Protein AF-A0A2E0USQ0-F1 (afdb_monomer_lite)

Secondary structure (DSSP, 8-state):
---TTSS--SSTT-HHHHHHHHHHHHHHHTT-HHHHHHHHHHTTPPTTSS-S-SSHHHHHHHHHHHHHHTT-HHHHHHHHHHS-STTHHHHHHHHS------------------PPPHHHHHHHHHHHHHH--HHHHHHHHHHTT---TTS-GGG-HHHHHHHHHHHHHHTT-HHHHHHHHHHHTTTS-PPPP-PPP-----------------PPPPS---HHHHHHHHHHHHHHHHT-EEEEE-HHHHHHTTPPPHHHHHHHHHTTSSSPPPPGGG--HHHHHHHHHHHHHHH-HHHHHHHHHHHH--TT----HHHHHHTTS--SEEEE--SS-HHHHHHHTTT--EEEE-SGGGGGG--TTSEEEEETT-BTTBGGG---SHHHHHHHHHH-HHHHHHHHHHHHHSEEEEES--S--HHHHHHHHHHHHHHGGGPPPEEEEEES--HHHHHHHHHTTEEEEEE---TT--HHHHHHHHHHHH-

Structure (mmCIF, N/CA/C/O backbone):
data_AF-A0A2E0USQ0-F1
#
_entry.id   AF-A0A2E0USQ0-F1
#
loop_
_atom_site.group_PDB
_atom_site.id
_atom_site.type_symbol
_atom_site.label_atom_id
_atom_site.label_alt_id
_atom_site.label_comp_id
_atom_site.label_asym_id
_atom_site.label_entity_id
_atom_site.label_seq_id
_atom_site.pdbx_PDB_ins_code
_atom_site.Cartn_x
_atom_site.Cartn_y
_atom_site.Cartn_z
_atom_site.occupancy
_atom_site.B_iso_or_equiv
_atom_site.auth_seq_id
_atom_site.auth_comp_id
_atom_site.auth_asym_id
_atom_site.auth_atom_id
_atom_site.pdbx_PDB_model_num
ATOM 1 N N . MET A 1 1 ? 41.559 10.434 21.663 1.00 35.47 1 MET A N 1
ATOM 2 C CA . MET A 1 1 ? 40.896 11.753 21.743 1.00 35.47 1 MET A CA 1
ATOM 3 C C . MET A 1 1 ? 39.510 11.602 21.149 1.00 35.47 1 MET A C 1
ATOM 5 O O . MET A 1 1 ? 39.417 11.384 19.951 1.00 35.47 1 MET A O 1
ATOM 9 N N . LYS A 1 2 ? 38.458 11.624 21.976 1.00 30.73 2 LYS A N 1
ATOM 10 C CA . LYS A 1 2 ? 37.079 11.708 21.476 1.00 30.73 2 LYS A CA 1
ATOM 11 C C . LYS A 1 2 ? 36.925 13.072 20.809 1.00 30.73 2 LYS A C 1
ATOM 13 O O . LYS A 1 2 ? 37.212 14.079 21.455 1.00 30.73 2 LYS A O 1
ATOM 18 N N . ASN A 1 3 ? 36.591 13.084 19.524 1.00 37.12 3 ASN A N 1
ATOM 19 C CA . ASN A 1 3 ? 36.494 14.302 18.730 1.00 37.12 3 ASN A CA 1
ATOM 20 C C . ASN A 1 3 ? 35.021 14.617 18.426 1.00 37.12 3 ASN A C 1
ATOM 22 O O . ASN A 1 3 ? 34.207 13.710 18.315 1.00 37.12 3 ASN A O 1
ATOM 26 N N . PHE A 1 4 ? 34.755 15.918 18.315 1.00 39.34 4 PHE A N 1
ATOM 27 C CA . PHE A 1 4 ? 33.618 16.742 17.870 1.00 39.34 4 PHE A CA 1
ATOM 28 C C . PHE A 1 4 ? 32.325 16.135 17.260 1.00 39.34 4 PHE A C 1
ATOM 30 O O . PHE A 1 4 ? 31.334 16.852 17.171 1.00 39.34 4 PHE A O 1
ATOM 37 N N . LEU A 1 5 ? 32.261 14.865 16.860 1.00 42.00 5 LEU A N 1
ATOM 38 C CA . LEU A 1 5 ? 31.134 14.299 16.102 1.00 42.00 5 LEU A CA 1
ATOM 39 C C . LEU A 1 5 ? 30.195 13.383 16.818 1.00 42.00 5 LEU A C 1
ATOM 41 O O . LEU A 1 5 ? 29.042 13.275 16.415 1.00 42.00 5 LEU A O 1
ATOM 45 N N . ASP A 1 6 ? 30.674 12.733 17.861 1.00 44.03 6 ASP A N 1
ATOM 46 C CA . ASP A 1 6 ? 29.952 11.575 18.360 1.00 44.03 6 ASP A CA 1
ATOM 47 C C . ASP A 1 6 ? 28.666 11.972 19.120 1.00 44.03 6 ASP A C 1
ATOM 49 O O . ASP A 1 6 ? 27.852 11.107 19.429 1.00 44.03 6 ASP A O 1
ATOM 53 N N . ASN A 1 7 ? 28.434 13.270 19.411 1.00 44.44 7 ASN A N 1
ATOM 54 C CA . ASN A 1 7 ? 27.388 13.694 20.356 1.00 44.44 7 ASN A CA 1
ATOM 55 C C . ASN A 1 7 ? 26.429 14.854 19.956 1.00 44.44 7 ASN A C 1
ATOM 57 O O . ASN A 1 7 ? 25.381 14.921 20.591 1.00 44.44 7 ASN A O 1
ATOM 61 N N . HIS A 1 8 ? 26.698 15.683 18.924 1.00 41.34 8 HIS A N 1
ATOM 62 C CA . HIS A 1 8 ? 25.996 16.957 18.541 1.00 41.34 8 HIS A CA 1
ATOM 63 C C . HIS A 1 8 ? 25.821 18.036 19.656 1.00 41.34 8 HIS A C 1
ATOM 65 O O . HIS A 1 8 ? 25.487 17.674 20.782 1.00 41.34 8 HIS A O 1
ATOM 71 N N . PRO A 1 9 ? 25.830 19.375 19.387 1.00 46.66 9 PRO A N 1
ATOM 72 C CA . PRO A 1 9 ? 26.479 20.227 18.357 1.00 46.66 9 PRO A CA 1
ATOM 73 C C . PRO A 1 9 ? 27.254 21.451 18.983 1.00 46.66 9 PRO A C 1
ATOM 75 O O . PRO A 1 9 ? 27.267 21.583 20.210 1.00 46.66 9 PRO A O 1
ATOM 78 N N . PRO A 1 10 ? 27.933 22.339 18.206 1.00 40.06 10 PRO A N 1
ATOM 79 C CA . PRO A 1 10 ? 27.274 23.575 17.723 1.00 40.06 10 PRO A CA 1
ATOM 80 C C . PRO A 1 10 ? 27.706 24.040 16.299 1.00 40.06 10 PRO A C 1
ATOM 82 O O . PRO A 1 10 ? 28.797 23.725 15.843 1.00 40.06 10 PRO A O 1
ATOM 85 N N . ASP A 1 11 ? 26.838 24.814 15.634 1.00 42.25 11 ASP A N 1
ATOM 86 C CA . ASP A 1 11 ? 26.992 25.582 14.368 1.00 42.25 11 ASP A CA 1
ATOM 87 C C . ASP A 1 11 ? 26.579 25.015 12.994 1.00 42.25 11 ASP A C 1
ATOM 89 O O . ASP A 1 11 ? 26.307 25.818 12.109 1.00 42.25 11 ASP A O 1
ATOM 93 N N . TRP A 1 12 ? 26.272 23.727 12.812 1.00 48.66 12 TRP A N 1
ATOM 94 C CA . TRP A 1 12 ? 25.607 23.286 11.560 1.00 48.66 12 TRP A CA 1
ATOM 95 C C . TRP A 1 12 ? 24.079 23.443 11.574 1.00 48.66 12 TRP A C 1
ATOM 97 O O . TRP A 1 12 ? 23.404 23.046 10.639 1.00 48.66 12 TRP A O 1
ATOM 107 N N . THR A 1 13 ? 23.509 24.070 12.607 1.00 43.97 13 THR A N 1
ATOM 108 C CA . THR A 1 13 ? 22.159 24.658 12.529 1.00 43.97 13 THR A CA 1
ATOM 109 C C . THR A 1 13 ? 22.150 25.970 11.743 1.00 43.97 13 THR A C 1
ATOM 111 O O . THR A 1 13 ? 21.076 26.527 11.534 1.00 43.97 13 THR A O 1
ATOM 114 N N . ASN A 1 14 ? 23.321 26.492 11.349 1.00 53.34 14 ASN A N 1
ATOM 115 C CA . ASN A 1 14 ? 23.432 27.681 10.520 1.00 53.34 14 ASN A CA 1
ATOM 116 C C . ASN A 1 14 ? 22.930 27.360 9.099 1.00 53.34 14 ASN A C 1
ATOM 118 O O . ASN A 1 14 ? 23.573 26.570 8.395 1.00 53.34 14 ASN A O 1
ATOM 122 N N . PRO A 1 15 ? 21.813 27.968 8.654 1.00 51.81 15 PRO A N 1
ATOM 123 C CA . PRO A 1 15 ? 21.264 27.726 7.325 1.00 51.81 15 PRO A CA 1
ATOM 124 C C . PRO A 1 15 ? 22.289 27.952 6.210 1.00 51.81 15 PRO A C 1
ATOM 126 O O . PRO A 1 15 ? 22.236 27.255 5.205 1.00 51.81 15 PRO A O 1
ATOM 129 N N . GLU A 1 16 ? 23.258 28.856 6.395 1.00 53.09 16 GLU A N 1
ATOM 130 C CA . GLU A 1 16 ? 24.296 29.141 5.397 1.00 53.09 16 GLU A CA 1
ATOM 131 C C . GLU A 1 16 ? 25.286 27.984 5.193 1.00 53.09 16 GLU A C 1
ATOM 133 O O . GLU A 1 16 ? 25.752 27.762 4.078 1.00 53.09 16 GLU A O 1
ATOM 138 N N . GLU A 1 17 ? 25.623 27.229 6.240 1.00 60.00 17 GLU A N 1
ATOM 139 C CA . GLU A 1 17 ? 26.592 26.126 6.145 1.00 60.00 17 GLU A CA 1
ATOM 140 C C . GLU A 1 17 ? 25.946 24.854 5.591 1.00 60.00 17 GLU A C 1
ATOM 142 O O . GLU A 1 17 ? 26.530 24.195 4.729 1.00 60.00 17 GLU A O 1
ATOM 147 N N . ILE A 1 18 ? 24.699 24.574 5.993 1.00 62.78 18 ILE A N 1
ATOM 148 C CA . ILE A 1 18 ? 23.860 23.542 5.364 1.00 62.78 18 ILE A CA 1
ATOM 149 C C . ILE A 1 18 ? 23.653 23.866 3.884 1.00 62.78 18 ILE A C 1
ATOM 151 O O . ILE A 1 18 ? 23.785 22.984 3.036 1.00 62.78 18 ILE A O 1
ATOM 155 N N . GLN A 1 19 ? 23.368 25.129 3.564 1.00 58.69 19 GLN A N 1
ATOM 156 C CA . GLN A 1 19 ? 23.178 25.578 2.191 1.00 58.69 19 GLN A CA 1
ATOM 157 C C . GLN A 1 19 ? 24.458 25.406 1.360 1.00 58.69 19 GLN A C 1
ATOM 159 O O . GLN A 1 19 ? 24.393 24.874 0.255 1.00 58.69 19 GLN A O 1
ATOM 164 N N . ARG A 1 20 ? 25.635 25.747 1.904 1.00 66.44 20 ARG A N 1
ATOM 165 C CA . ARG A 1 20 ? 26.925 25.501 1.231 1.00 66.44 20 ARG A CA 1
ATOM 166 C C . ARG A 1 20 ? 27.205 24.017 1.024 1.00 66.44 20 ARG A C 1
ATOM 168 O O . ARG A 1 20 ? 27.657 23.631 -0.050 1.00 66.44 20 ARG A O 1
ATOM 175 N N . LEU A 1 21 ? 26.933 23.173 2.021 1.00 73.62 21 LEU A N 1
ATOM 176 C CA . LEU A 1 21 ? 27.063 21.724 1.856 1.00 73.62 21 LEU A CA 1
ATOM 177 C C . LEU A 1 21 ? 26.120 21.212 0.762 1.00 73.62 21 LEU A C 1
ATOM 179 O O . LEU A 1 21 ? 26.537 20.407 -0.068 1.00 73.62 21 LEU A O 1
ATOM 183 N N . ASN A 1 22 ? 24.887 21.715 0.718 1.00 71.44 22 ASN A N 1
ATOM 184 C CA . ASN A 1 22 ? 23.908 21.361 -0.303 1.00 71.44 22 ASN A CA 1
ATOM 185 C C . ASN A 1 22 ? 24.400 21.748 -1.703 1.00 71.44 22 ASN A C 1
ATOM 187 O O . ASN A 1 22 ? 24.400 20.920 -2.609 1.00 71.44 22 ASN A O 1
ATOM 191 N N . GLU A 1 23 ? 24.917 22.964 -1.867 1.00 63.97 23 GLU A N 1
ATOM 192 C CA . GLU A 1 23 ? 25.522 23.436 -3.116 1.00 63.97 23 GLU A CA 1
ATOM 193 C C . GLU A 1 23 ? 26.723 22.584 -3.545 1.00 63.97 23 GLU A C 1
ATOM 195 O O . GLU A 1 23 ? 26.877 22.270 -4.727 1.00 63.97 23 GLU A O 1
ATOM 200 N N . TYR A 1 24 ? 27.565 22.161 -2.599 1.00 76.69 24 TYR A N 1
ATOM 201 C CA . TYR A 1 24 ? 28.714 21.308 -2.898 1.00 76.69 24 TYR A CA 1
ATOM 202 C C . TYR A 1 24 ? 28.295 19.893 -3.284 1.00 76.69 24 TYR A C 1
ATOM 204 O O . TYR A 1 24 ? 28.889 19.324 -4.196 1.00 76.69 24 TYR A O 1
ATOM 212 N N . LEU A 1 25 ? 27.265 19.335 -2.645 1.00 71.88 25 LEU A N 1
ATOM 213 C CA . LEU A 1 25 ? 26.705 18.030 -2.992 1.00 71.88 25 LEU A CA 1
ATOM 214 C C . LEU A 1 25 ? 26.038 18.055 -4.372 1.00 71.88 25 LEU A C 1
ATOM 216 O O . LEU A 1 25 ? 26.310 17.177 -5.188 1.00 71.88 25 LEU A O 1
ATOM 220 N N . ILE A 1 26 ? 25.249 19.087 -4.685 1.00 66.25 26 ILE A N 1
ATOM 221 C CA . ILE A 1 26 ? 24.663 19.290 -6.024 1.00 66.25 26 ILE A CA 1
ATOM 222 C C . ILE A 1 26 ? 25.772 19.405 -7.076 1.00 66.25 26 ILE A C 1
ATOM 224 O O . ILE A 1 26 ? 25.735 18.744 -8.117 1.00 66.25 26 ILE A O 1
ATOM 228 N N . GLY A 1 27 ? 26.799 20.207 -6.789 1.00 61.34 27 GLY A N 1
ATOM 229 C CA . GLY A 1 27 ? 27.951 20.379 -7.667 1.00 61.34 27 GLY A CA 1
ATOM 230 C C . GLY A 1 27 ? 28.761 19.093 -7.865 1.00 61.34 27 GLY A C 1
ATOM 231 O O . GLY A 1 27 ? 29.184 18.793 -8.982 1.00 61.34 27 GLY A O 1
ATOM 232 N N . TYR A 1 28 ? 28.941 18.306 -6.805 1.00 72.75 28 TYR A N 1
ATOM 233 C CA . TYR A 1 28 ? 29.575 16.988 -6.839 1.00 72.75 28 TYR A CA 1
ATOM 234 C C . TYR A 1 28 ? 28.764 15.990 -7.686 1.00 72.75 28 TYR A C 1
ATOM 236 O O . TYR A 1 28 ? 29.336 15.250 -8.501 1.00 72.75 28 TYR A O 1
ATOM 244 N N . ALA A 1 29 ? 27.432 16.024 -7.558 1.00 69.25 29 ALA A N 1
ATOM 245 C CA . ALA A 1 29 ? 26.508 15.205 -8.332 1.00 69.25 29 ALA A CA 1
ATOM 246 C C . ALA A 1 29 ? 26.622 15.479 -9.836 1.00 69.25 29 ALA A C 1
ATOM 248 O O . ALA A 1 29 ? 26.634 14.539 -10.625 1.00 69.25 29 ALA A O 1
ATOM 249 N N . ASN A 1 30 ? 26.776 16.747 -10.244 1.00 68.00 30 ASN A N 1
ATOM 250 C CA . ASN A 1 30 ? 27.004 17.153 -11.638 1.00 68.00 30 ASN A CA 1
ATOM 251 C C . ASN A 1 30 ? 26.017 16.492 -12.626 1.00 68.00 30 ASN A C 1
ATOM 253 O O . ASN A 1 30 ? 26.425 15.772 -13.541 1.00 68.00 30 ASN A O 1
ATOM 257 N N . ASN A 1 31 ? 24.715 16.675 -12.395 1.00 55.00 31 ASN A N 1
ATOM 258 C CA . ASN A 1 31 ? 23.632 16.048 -13.163 1.00 55.00 31 ASN A CA 1
ATOM 259 C C . ASN A 1 31 ? 23.629 14.504 -13.176 1.00 55.00 31 ASN A C 1
ATOM 261 O O . ASN A 1 31 ? 22.944 13.897 -13.995 1.00 55.00 31 ASN A O 1
ATOM 265 N N . LYS A 1 32 ? 24.358 13.859 -12.255 1.00 70.88 32 LYS A N 1
ATOM 266 C CA . LYS A 1 32 ? 24.378 12.404 -12.062 1.00 70.88 32 LYS A CA 1
ATOM 267 C C . LYS A 1 32 ? 23.911 12.047 -10.643 1.00 70.88 32 LYS A C 1
ATOM 269 O O . LYS A 1 32 ? 24.727 12.104 -9.716 1.00 70.88 32 LYS A O 1
ATOM 274 N N . PRO A 1 33 ? 22.632 11.668 -10.467 1.00 71.06 33 PRO A N 1
ATOM 275 C CA . PRO A 1 33 ? 22.062 11.241 -9.183 1.00 71.06 33 PRO A CA 1
ATOM 276 C C . PRO A 1 33 ? 22.899 10.163 -8.480 1.00 71.06 33 PRO A C 1
ATOM 278 O O . PRO A 1 33 ? 23.163 10.266 -7.282 1.00 71.06 33 PRO A O 1
ATOM 281 N N . ASP A 1 34 ? 23.428 9.208 -9.253 1.00 74.31 34 ASP A N 1
ATOM 282 C CA . ASP A 1 34 ? 24.234 8.068 -8.788 1.00 74.31 34 ASP A CA 1
ATOM 283 C C . ASP A 1 34 ? 25.457 8.450 -7.954 1.00 74.31 34 ASP A C 1
ATOM 285 O O . ASP A 1 34 ? 25.933 7.674 -7.127 1.00 74.31 34 ASP A O 1
ATOM 289 N N . ARG A 1 35 ? 25.985 9.663 -8.138 1.00 76.75 35 ARG A N 1
ATOM 290 C CA . ARG A 1 35 ? 27.120 10.135 -7.342 1.00 76.75 35 ARG A CA 1
ATOM 291 C C . ARG A 1 35 ? 26.719 10.423 -5.902 1.00 76.75 35 ARG A C 1
ATOM 293 O O . ARG A 1 35 ? 27.458 10.053 -4.996 1.00 76.75 35 ARG A O 1
ATOM 300 N N . LEU A 1 36 ? 25.557 11.040 -5.679 1.00 79.81 36 LEU A N 1
ATOM 301 C CA . LEU A 1 36 ? 25.034 11.263 -4.325 1.00 79.81 36 LEU A CA 1
ATOM 302 C C . LEU A 1 36 ? 24.706 9.939 -3.644 1.00 79.81 36 LEU A C 1
ATOM 304 O O . LEU A 1 36 ? 24.977 9.783 -2.459 1.00 79.81 36 LEU A O 1
ATOM 308 N N . LEU A 1 37 ? 24.201 8.975 -4.413 1.00 77.00 37 LEU A N 1
ATOM 309 C CA . LEU A 1 37 ? 23.935 7.613 -3.959 1.00 77.00 37 LEU A CA 1
ATOM 310 C C . LEU A 1 37 ? 25.205 6.904 -3.479 1.00 77.00 37 LEU A C 1
ATOM 312 O O . LEU A 1 37 ? 25.263 6.418 -2.350 1.00 77.00 37 LEU A O 1
ATOM 316 N N . HIS A 1 38 ? 26.248 6.912 -4.309 1.00 80.12 38 HIS A N 1
ATOM 317 C CA . HIS A 1 38 ? 27.551 6.338 -3.977 1.00 80.12 38 HIS A CA 1
ATOM 318 C C . HIS A 1 38 ? 28.174 7.008 -2.744 1.00 80.12 38 HIS A C 1
ATOM 320 O O . HIS A 1 38 ? 28.714 6.341 -1.861 1.00 80.12 38 HIS A O 1
ATOM 326 N N . LEU A 1 39 ? 28.055 8.333 -2.646 1.00 81.12 39 LEU A N 1
ATOM 327 C CA . LEU A 1 39 ? 28.552 9.095 -1.508 1.00 81.12 39 LEU A CA 1
ATOM 328 C C . LEU A 1 39 ? 27.801 8.760 -0.209 1.00 81.12 39 LEU A C 1
ATOM 330 O O . LEU A 1 39 ? 28.426 8.587 0.837 1.00 81.12 39 LEU A O 1
ATOM 334 N N . ALA A 1 40 ? 26.476 8.618 -0.281 1.00 81.06 40 ALA A N 1
ATOM 335 C CA . ALA A 1 40 ? 25.632 8.217 0.842 1.00 81.06 40 ALA A CA 1
ATOM 336 C C . ALA A 1 40 ? 25.991 6.816 1.361 1.00 81.06 40 ALA A C 1
ATOM 338 O O . ALA A 1 40 ? 26.070 6.597 2.572 1.00 81.06 40 ALA A O 1
ATOM 339 N N . GLN A 1 41 ? 26.270 5.882 0.446 1.00 75.00 41 GLN A N 1
ATOM 340 C CA . GLN A 1 41 ? 26.697 4.522 0.770 1.00 75.00 41 GLN A CA 1
ATOM 341 C C . GLN A 1 41 ? 28.050 4.506 1.486 1.00 75.00 41 GLN A C 1
ATOM 343 O O . GLN A 1 41 ? 28.186 3.869 2.530 1.00 75.00 41 GLN A O 1
ATOM 348 N N . LEU A 1 42 ? 29.044 5.218 0.950 1.00 81.38 42 LEU A N 1
ATOM 349 C CA . LEU A 1 42 ? 30.365 5.311 1.572 1.00 81.38 42 LEU A CA 1
ATOM 350 C C . LEU A 1 42 ? 30.300 5.954 2.964 1.00 81.38 42 LEU A C 1
ATOM 352 O O . LEU A 1 42 ? 31.061 5.585 3.855 1.00 81.38 42 LEU A O 1
ATOM 356 N N . ALA A 1 43 ? 29.358 6.873 3.171 1.00 81.31 43 ALA A N 1
ATOM 357 C CA . ALA A 1 43 ? 29.114 7.496 4.463 1.00 81.31 43 ALA A CA 1
ATOM 358 C C . ALA A 1 43 ? 28.245 6.645 5.416 1.00 81.31 43 ALA A C 1
ATOM 360 O O . ALA A 1 43 ? 28.024 7.027 6.568 1.00 81.31 43 ALA A O 1
ATOM 361 N N . GLY A 1 44 ? 27.794 5.470 4.965 1.00 75.94 44 GLY A N 1
ATOM 362 C CA . GLY A 1 44 ? 27.114 4.469 5.778 1.00 75.94 44 GLY A CA 1
ATOM 363 C C . GLY A 1 44 ? 25.676 4.830 6.138 1.00 75.94 44 GLY A C 1
ATOM 364 O O . GLY A 1 44 ? 25.266 4.563 7.271 1.00 75.94 44 GLY A O 1
ATOM 365 N N . ILE A 1 45 ? 24.925 5.459 5.229 1.00 75.69 45 ILE A N 1
ATOM 366 C CA . ILE A 1 45 ? 23.494 5.729 5.426 1.00 75.69 45 ILE A CA 1
ATOM 367 C C . ILE A 1 45 ? 22.709 4.422 5.644 1.00 75.69 45 ILE A C 1
ATOM 369 O O . ILE A 1 45 ? 23.035 3.390 5.057 1.00 75.69 45 ILE A O 1
ATOM 373 N N . ALA A 1 46 ? 21.703 4.438 6.522 1.00 64.06 46 ALA A N 1
ATOM 374 C CA . ALA A 1 46 ? 20.828 3.284 6.728 1.00 64.06 46 ALA A CA 1
ATOM 375 C C . ALA A 1 46 ? 20.065 2.902 5.442 1.00 64.06 46 ALA A C 1
ATOM 377 O O . ALA A 1 46 ? 19.582 3.762 4.706 1.00 64.06 46 ALA A O 1
ATOM 378 N N . ASN A 1 47 ? 19.941 1.599 5.181 1.00 56.06 47 ASN A N 1
ATOM 379 C CA . ASN A 1 47 ? 19.257 1.101 3.987 1.00 56.06 47 ASN A CA 1
ATOM 380 C C . ASN A 1 47 ? 17.784 1.540 3.977 1.00 56.06 47 ASN A C 1
ATOM 382 O O . ASN A 1 47 ? 17.079 1.382 4.974 1.00 56.06 47 ASN A O 1
ATOM 386 N N . GLY A 1 48 ? 17.322 2.051 2.833 1.00 54.75 48 GLY A N 1
ATOM 387 C CA . GLY A 1 48 ? 15.927 2.455 2.624 1.00 54.75 48 GLY A CA 1
ATOM 388 C C . GLY A 1 48 ? 15.544 3.825 3.192 1.00 54.75 48 GLY A C 1
ATOM 389 O O . GLY A 1 48 ? 14.362 4.155 3.176 1.00 54.75 48 GLY A O 1
ATOM 390 N N . THR A 1 49 ? 16.496 4.626 3.690 1.00 55.03 49 THR A N 1
ATOM 391 C CA . THR A 1 49 ? 16.211 5.994 4.170 1.00 55.03 49 THR A CA 1
ATOM 392 C C . THR A 1 49 ? 16.530 7.088 3.152 1.00 55.03 49 THR A C 1
ATOM 394 O O . THR A 1 49 ? 16.220 8.241 3.406 1.00 55.03 49 THR A O 1
ATOM 397 N N . PHE A 1 50 ? 17.172 6.758 2.030 1.00 70.69 50 PHE A N 1
ATOM 398 C CA . PHE A 1 50 ? 17.588 7.714 1.004 1.00 70.69 50 PHE A CA 1
ATOM 399 C C . PHE A 1 50 ? 17.839 7.009 -0.330 1.00 70.69 50 PHE A C 1
ATOM 401 O O . PHE A 1 50 ? 18.458 5.933 -0.317 1.00 70.69 50 PHE A O 1
ATOM 408 N N . PRO A 1 51 ? 17.550 7.655 -1.478 1.00 54.16 51 PRO A N 1
ATOM 409 C CA . PRO A 1 51 ? 16.666 8.759 -1.781 1.00 54.16 51 PRO A CA 1
ATOM 410 C C . PRO A 1 51 ? 15.218 8.305 -2.004 1.00 54.16 51 PRO A C 1
ATOM 412 O O . PRO A 1 51 ? 14.932 7.224 -2.513 1.00 54.16 51 PRO A O 1
ATOM 415 N N . GLU A 1 52 ? 14.310 9.223 -1.731 1.00 50.66 52 GLU A N 1
ATOM 416 C CA . GLU A 1 52 ? 12.895 9.170 -2.067 1.00 50.66 52 GLU A CA 1
ATOM 417 C C . GLU A 1 52 ? 12.557 10.058 -3.280 1.00 50.66 52 GLU A C 1
ATOM 419 O O . GLU A 1 52 ? 11.413 10.077 -3.735 1.00 50.66 52 GLU A O 1
ATOM 424 N N . ASN A 1 53 ? 13.519 10.843 -3.777 1.00 56.31 53 ASN A N 1
ATOM 425 C CA . ASN A 1 53 ? 13.362 11.748 -4.914 1.00 56.31 53 ASN A CA 1
ATOM 426 C C . ASN A 1 53 ? 14.403 11.462 -6.000 1.00 56.31 53 ASN A C 1
ATOM 428 O O . ASN A 1 53 ? 15.557 11.214 -5.681 1.00 56.31 53 ASN A O 1
ATOM 432 N N . ASP A 1 54 ? 14.038 11.659 -7.268 1.00 52.97 54 ASP A N 1
ATOM 433 C CA . ASP A 1 54 ? 14.964 11.448 -8.400 1.00 52.97 54 ASP A CA 1
ATOM 434 C C . ASP A 1 54 ? 15.648 12.745 -8.870 1.00 52.97 54 ASP A C 1
ATOM 436 O O . ASP A 1 54 ? 16.603 12.746 -9.648 1.00 52.97 54 ASP A O 1
ATOM 440 N N . ALA A 1 55 ? 15.161 13.894 -8.390 1.00 54.62 55 ALA A N 1
ATOM 441 C CA . ALA A 1 55 ? 15.729 15.195 -8.712 1.00 54.62 55 ALA A CA 1
ATOM 442 C C . ALA A 1 55 ? 16.924 15.500 -7.800 1.00 54.62 55 ALA A C 1
ATOM 444 O O . ALA A 1 55 ? 16.766 15.610 -6.584 1.00 54.62 55 ALA A O 1
ATOM 445 N N . ILE A 1 56 ? 18.096 15.748 -8.387 1.00 57.12 56 ILE A N 1
ATOM 446 C CA . ILE A 1 56 ? 19.373 15.961 -7.676 1.00 57.12 56 ILE A CA 1
ATOM 447 C C . ILE A 1 56 ? 19.289 17.025 -6.582 1.00 57.12 56 ILE A C 1
ATOM 449 O O . ILE A 1 56 ? 19.864 16.840 -5.517 1.00 57.12 56 ILE A O 1
ATOM 453 N N . PHE A 1 57 ? 18.549 18.111 -6.816 1.00 51.88 57 PHE A N 1
ATOM 454 C CA . PHE A 1 57 ? 18.359 19.173 -5.823 1.00 51.88 57 PHE A CA 1
ATOM 455 C C . PHE A 1 57 ? 17.578 18.699 -4.588 1.00 51.88 57 PHE A C 1
ATOM 457 O O . PHE A 1 57 ? 17.831 19.131 -3.465 1.00 51.88 57 PHE A O 1
ATOM 464 N N . LYS A 1 58 ? 16.605 17.805 -4.792 1.00 56.28 58 LYS A N 1
ATOM 465 C CA . LYS A 1 58 ? 15.839 17.198 -3.701 1.00 56.28 58 LYS A CA 1
ATOM 466 C C . LYS A 1 58 ? 16.676 16.125 -3.006 1.00 56.28 58 LYS A C 1
ATOM 468 O O . LYS A 1 58 ? 16.726 16.122 -1.784 1.00 56.28 58 LYS A O 1
ATOM 473 N N . MET A 1 59 ? 17.406 15.314 -3.775 1.00 69.00 59 MET A N 1
ATOM 474 C CA . MET A 1 59 ? 18.313 14.283 -3.264 1.00 69.00 59 MET A CA 1
ATOM 475 C C . MET A 1 59 ? 19.446 14.852 -2.409 1.00 69.00 59 MET A C 1
ATOM 477 O O . MET A 1 59 ? 19.762 14.308 -1.363 1.00 69.00 59 MET A O 1
ATOM 481 N N . SER A 1 60 ? 20.086 15.946 -2.817 1.00 69.25 60 SER A N 1
ATOM 482 C CA . SER A 1 60 ? 21.185 16.527 -2.039 1.00 69.25 60 SER A CA 1
ATOM 483 C C . SER A 1 60 ? 20.708 17.025 -0.676 1.00 69.25 60 SER A C 1
ATOM 485 O O . SER A 1 60 ? 21.377 16.797 0.331 1.00 69.25 60 SER A O 1
ATOM 487 N N . ARG A 1 61 ? 19.526 17.651 -0.635 1.00 70.25 61 ARG A N 1
ATOM 488 C CA . ARG A 1 61 ? 18.906 18.124 0.603 1.00 70.25 61 ARG A CA 1
ATOM 489 C C . ARG A 1 61 ? 18.501 16.955 1.499 1.00 70.25 61 ARG A C 1
ATOM 491 O O . ARG A 1 61 ? 18.832 16.956 2.679 1.00 70.25 61 ARG A O 1
ATOM 498 N N . GLU A 1 62 ? 17.868 15.947 0.912 1.00 70.56 62 GLU A N 1
ATOM 499 C CA . GLU A 1 62 ? 17.456 14.723 1.598 1.00 70.56 62 GLU A CA 1
ATOM 500 C C . GLU A 1 62 ? 18.657 13.978 2.204 1.00 70.56 62 GLU A C 1
ATOM 502 O O . GLU A 1 62 ? 18.634 13.603 3.372 1.00 70.56 62 GLU A O 1
ATOM 507 N N . LEU A 1 63 ? 19.761 13.864 1.458 1.00 79.19 63 LEU A N 1
ATOM 508 C CA . LEU A 1 63 ? 20.998 13.249 1.937 1.00 79.19 63 LEU A CA 1
ATOM 509 C C . LEU A 1 63 ? 21.577 13.978 3.156 1.00 79.19 63 LEU A C 1
ATOM 511 O O . LEU A 1 63 ? 22.020 13.341 4.110 1.00 79.19 63 LEU A O 1
ATOM 515 N N . ILE A 1 64 ? 21.584 15.314 3.141 1.00 75.62 64 ILE A N 1
ATOM 516 C CA . ILE A 1 64 ? 22.060 16.114 4.279 1.00 75.62 64 ILE A CA 1
ATOM 517 C C . ILE A 1 64 ? 21.186 15.876 5.504 1.00 75.62 64 ILE A C 1
ATOM 519 O O . ILE A 1 64 ? 21.702 15.690 6.606 1.00 75.62 64 ILE A O 1
ATOM 523 N N . GLU A 1 65 ? 19.871 15.889 5.315 1.00 67.50 65 GLU A N 1
ATOM 524 C CA . GLU A 1 65 ? 18.909 15.748 6.399 1.00 67.50 65 GLU A CA 1
ATOM 525 C C . GLU A 1 65 ? 18.977 14.349 7.032 1.00 67.50 65 GLU A C 1
ATOM 527 O O . GLU A 1 65 ? 19.060 14.237 8.257 1.00 67.50 65 GLU A O 1
ATOM 532 N N . GLU A 1 66 ? 19.050 13.289 6.226 1.00 70.69 66 GLU A N 1
ATOM 533 C CA . GLU A 1 66 ? 19.169 11.907 6.706 1.00 70.69 66 GLU A CA 1
ATOM 534 C C . GLU A 1 66 ? 20.503 11.647 7.418 1.00 70.69 66 GLU A C 1
ATOM 536 O O . GLU A 1 66 ? 20.551 11.050 8.500 1.00 70.69 66 GLU A O 1
ATOM 541 N N . MET A 1 67 ? 21.604 12.175 6.882 1.00 78.12 67 MET A N 1
ATOM 542 C CA . MET A 1 67 ? 22.917 12.052 7.517 1.00 78.12 67 MET A CA 1
ATOM 543 C C . MET A 1 67 ? 23.022 12.878 8.802 1.00 78.12 67 MET A C 1
ATOM 545 O O . MET A 1 67 ? 23.708 12.467 9.744 1.00 78.12 67 MET A O 1
ATOM 549 N N . ALA A 1 68 ? 22.319 14.009 8.888 1.00 66.19 68 ALA A N 1
ATOM 550 C CA . ALA A 1 68 ? 22.190 14.775 10.122 1.00 66.19 68 ALA A CA 1
ATOM 551 C C . ALA A 1 68 ? 21.379 14.014 11.184 1.00 66.19 68 ALA A C 1
ATOM 553 O O . ALA A 1 68 ? 21.815 13.936 12.333 1.00 66.19 68 ALA A O 1
ATOM 554 N N . LEU A 1 69 ? 20.254 13.392 10.814 1.00 63.25 69 LEU A N 1
ATOM 555 C CA . LEU A 1 69 ? 19.431 12.594 11.735 1.00 63.25 69 LEU A CA 1
ATOM 556 C C . LEU A 1 69 ? 20.196 11.394 12.307 1.00 63.25 69 LEU A C 1
ATOM 558 O O . LEU A 1 69 ? 20.094 11.102 13.499 1.00 63.25 69 LEU A O 1
ATOM 562 N N . GLN A 1 70 ? 21.013 10.737 11.482 1.00 67.12 70 GLN A N 1
ATOM 563 C CA . GLN A 1 70 ? 21.825 9.586 11.889 1.00 67.12 70 GLN A CA 1
ATOM 564 C C . GLN A 1 70 ? 23.122 9.974 12.618 1.00 67.12 70 GLN A C 1
ATOM 566 O O . GLN A 1 70 ? 23.906 9.096 12.972 1.00 67.12 70 GLN A O 1
ATOM 571 N N . ARG A 1 71 ? 23.361 11.272 12.854 1.00 70.00 71 ARG A N 1
ATOM 572 C CA . ARG A 1 71 ? 24.604 11.816 13.431 1.00 70.00 71 ARG A CA 1
ATOM 573 C C . ARG A 1 71 ? 25.868 11.482 12.631 1.00 70.00 71 ARG A C 1
ATOM 575 O O . ARG A 1 71 ? 26.965 11.426 13.178 1.00 70.00 71 ARG A O 1
ATOM 582 N N . LYS A 1 72 ? 25.721 11.284 11.320 1.00 72.69 72 LYS A N 1
ATOM 583 C CA . LYS A 1 72 ? 26.794 10.918 10.381 1.00 72.69 72 LYS A CA 1
ATOM 584 C C . LYS A 1 72 ? 27.170 12.056 9.432 1.00 72.69 72 LYS A C 1
ATOM 586 O O . LYS A 1 72 ? 27.923 11.847 8.488 1.00 72.69 72 LYS A O 1
ATOM 591 N N . LEU A 1 73 ? 26.690 13.279 9.669 1.00 75.31 73 LEU A N 1
ATOM 592 C CA . LEU A 1 73 ? 26.911 14.401 8.751 1.00 75.31 73 LEU A CA 1
ATOM 593 C C . LEU A 1 73 ? 28.398 14.703 8.505 1.00 75.31 73 LEU A C 1
ATOM 595 O O . LEU A 1 73 ? 28.778 14.984 7.376 1.00 75.31 73 LEU A O 1
ATOM 599 N N . ARG A 1 74 ? 29.276 14.590 9.508 1.00 74.50 74 ARG A N 1
ATOM 600 C CA . ARG A 1 74 ? 30.719 14.728 9.237 1.00 74.50 74 ARG A CA 1
ATOM 601 C C . ARG A 1 74 ? 31.305 13.511 8.546 1.00 74.50 74 ARG A C 1
ATOM 603 O O . ARG A 1 74 ? 32.156 13.718 7.699 1.00 74.50 74 ARG A O 1
ATOM 610 N N . THR A 1 75 ? 30.822 12.299 8.810 1.00 77.25 75 THR A N 1
ATOM 611 C CA . THR A 1 75 ? 31.207 11.119 8.021 1.00 77.25 75 THR A CA 1
ATOM 612 C C . THR A 1 75 ? 30.886 11.336 6.541 1.00 77.25 75 THR A C 1
ATOM 614 O O . THR A 1 75 ? 31.720 11.037 5.697 1.00 77.25 75 THR A O 1
ATOM 617 N N . LEU A 1 76 ? 29.741 11.957 6.218 1.00 83.81 76 LEU A N 1
ATOM 618 C CA . LEU A 1 76 ? 29.406 12.366 4.849 1.00 83.81 76 LEU A CA 1
ATOM 619 C C . LEU A 1 76 ? 30.451 13.322 4.262 1.00 83.81 76 LEU A C 1
ATOM 621 O O . LEU A 1 76 ? 30.931 13.104 3.154 1.00 83.81 76 LEU A O 1
ATOM 625 N N . VAL A 1 77 ? 30.804 14.378 4.998 1.00 80.69 77 VAL A N 1
ATOM 626 C CA . VAL A 1 77 ? 31.762 15.395 4.533 1.00 80.69 77 VAL A CA 1
ATOM 627 C C . VAL A 1 77 ? 33.186 14.832 4.429 1.00 80.69 77 VAL A C 1
ATOM 629 O O . VAL A 1 77 ? 33.905 15.182 3.500 1.00 80.69 77 VAL A O 1
ATOM 632 N N . GLU A 1 78 ? 33.594 13.943 5.334 1.00 80.94 78 GLU A N 1
ATOM 633 C CA . GLU A 1 78 ? 34.888 13.246 5.311 1.00 80.94 78 GLU A CA 1
ATOM 634 C C . GLU A 1 78 ? 35.002 12.340 4.094 1.00 80.94 78 GLU A C 1
ATOM 636 O O . GLU A 1 78 ? 35.928 12.483 3.299 1.00 80.94 78 GLU A O 1
ATOM 641 N N . VAL A 1 79 ? 33.995 11.499 3.879 1.00 82.56 79 VAL A N 1
ATOM 642 C CA . VAL A 1 79 ? 33.911 10.635 2.705 1.00 82.56 79 VAL A CA 1
ATOM 643 C C . VAL A 1 79 ? 33.907 11.455 1.415 1.00 82.56 79 VAL A C 1
ATOM 645 O O . VAL A 1 79 ? 34.583 11.081 0.456 1.00 82.56 79 VAL A O 1
ATOM 648 N N . ALA A 1 80 ? 33.198 12.589 1.387 1.00 82.12 80 ALA A N 1
ATOM 649 C CA . ALA A 1 80 ? 33.167 13.507 0.246 1.00 82.12 80 ALA A CA 1
ATOM 650 C C . ALA A 1 80 ? 34.517 14.191 -0.007 1.00 82.12 80 ALA A C 1
ATOM 652 O O . ALA A 1 80 ? 34.912 14.366 -1.160 1.00 82.12 80 ALA A O 1
ATOM 653 N N . ALA A 1 81 ? 35.245 14.532 1.058 1.00 80.62 81 ALA A N 1
ATOM 654 C CA . ALA A 1 81 ? 36.593 15.091 1.005 1.00 80.62 81 ALA A CA 1
ATOM 655 C C . ALA A 1 81 ? 37.662 14.061 0.595 1.00 80.62 81 ALA A C 1
ATOM 657 O O . ALA A 1 81 ? 38.765 14.442 0.203 1.00 80.62 81 ALA A O 1
ATOM 658 N N . GLU A 1 82 ? 37.358 12.768 0.664 1.00 81.62 82 GLU A N 1
ATOM 659 C CA . GLU A 1 82 ? 38.233 11.696 0.183 1.00 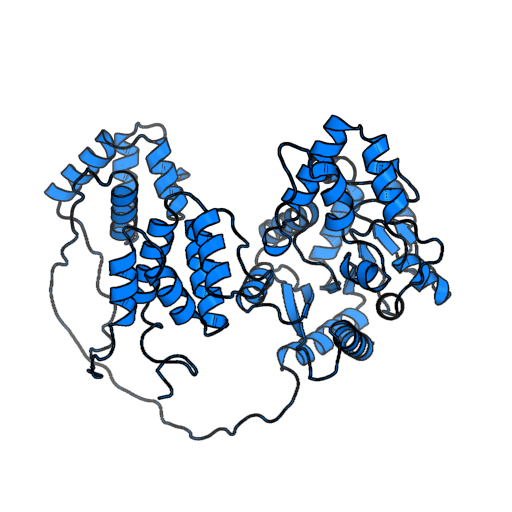81.62 82 GLU A CA 1
ATOM 660 C C . GLU A 1 82 ? 38.003 11.361 -1.298 1.00 81.62 82 GLU A C 1
ATOM 662 O O . GLU A 1 82 ? 38.880 10.776 -1.936 1.00 81.62 82 GLU A O 1
ATOM 667 N N . GLN A 1 83 ? 36.877 11.791 -1.884 1.00 79.38 83 GLN A N 1
ATOM 668 C CA . GLN A 1 83 ? 36.602 11.585 -3.306 1.00 79.38 83 GLN A CA 1
ATOM 669 C C . GLN A 1 83 ? 37.510 12.459 -4.177 1.00 79.38 83 GLN A C 1
ATOM 671 O O . GLN A 1 83 ? 37.612 13.674 -3.980 1.00 79.38 83 GLN A O 1
ATOM 676 N N . ASP A 1 84 ? 38.125 11.860 -5.197 1.00 63.66 84 ASP A N 1
ATOM 677 C CA . ASP A 1 84 ? 38.995 12.567 -6.141 1.00 63.66 84 ASP A CA 1
ATOM 678 C C . ASP A 1 84 ? 38.174 13.409 -7.135 1.00 63.66 84 ASP A C 1
ATOM 680 O O . ASP A 1 84 ? 37.860 12.997 -8.252 1.00 63.66 84 ASP A O 1
ATOM 684 N N . THR A 1 85 ? 37.733 14.585 -6.682 1.00 70.69 85 THR A N 1
ATOM 685 C CA . THR A 1 85 ? 36.885 15.506 -7.449 1.00 70.69 85 THR A CA 1
ATOM 686 C C . THR A 1 85 ? 37.318 16.960 -7.277 1.00 70.69 85 THR A C 1
ATOM 688 O O . THR A 1 85 ? 37.989 17.320 -6.314 1.00 70.69 85 THR A O 1
ATOM 691 N N . VAL A 1 86 ? 36.846 17.843 -8.165 1.00 68.00 86 VAL A N 1
ATOM 692 C CA . VAL A 1 86 ? 37.057 19.306 -8.075 1.00 68.00 86 VAL A CA 1
ATOM 693 C C . VAL A 1 86 ? 36.498 19.903 -6.766 1.00 68.00 86 VAL A C 1
ATOM 695 O O . VAL A 1 86 ? 36.878 20.999 -6.364 1.00 68.00 86 VAL A O 1
ATOM 698 N N . TYR A 1 87 ? 35.615 19.180 -6.068 1.00 64.94 87 TYR A N 1
ATOM 699 C CA . TYR A 1 87 ? 35.013 19.596 -4.797 1.00 64.94 87 TYR A CA 1
ATOM 700 C C . TYR A 1 87 ? 35.775 19.104 -3.562 1.00 64.94 87 TYR A C 1
ATOM 702 O O . TYR A 1 87 ? 35.430 19.505 -2.452 1.00 64.94 87 TYR A O 1
ATOM 710 N N . LYS A 1 88 ? 36.832 18.300 -3.735 1.00 72.31 88 LYS A N 1
ATOM 711 C CA . LYS A 1 88 ? 37.652 17.747 -2.651 1.00 72.31 88 LYS A CA 1
ATOM 712 C C . LYS A 1 88 ? 38.097 18.819 -1.655 1.00 72.31 88 LYS A C 1
ATOM 714 O O . LYS A 1 88 ? 37.742 18.758 -0.484 1.00 72.31 88 LYS A O 1
ATOM 719 N N . GLU A 1 89 ? 38.774 19.862 -2.142 1.00 69.06 89 GLU A N 1
ATOM 720 C CA . GLU A 1 89 ? 39.271 20.970 -1.312 1.00 69.06 89 GLU A CA 1
ATOM 721 C C . GLU A 1 89 ? 38.141 21.750 -0.617 1.00 69.06 89 GLU A C 1
ATOM 723 O O . GLU A 1 89 ? 38.324 22.258 0.489 1.00 69.06 89 GLU A O 1
ATOM 728 N N . ARG A 1 90 ? 36.949 21.807 -1.229 1.00 73.88 90 ARG A N 1
ATOM 729 C CA . ARG A 1 90 ? 35.768 22.488 -0.671 1.00 73.88 90 ARG A CA 1
ATOM 730 C C . ARG A 1 90 ? 35.139 21.695 0.476 1.00 73.88 90 ARG A C 1
ATOM 732 O O . ARG A 1 90 ? 34.779 22.293 1.488 1.00 73.88 90 ARG A O 1
ATOM 739 N N . PHE A 1 91 ? 35.059 20.367 0.362 1.00 74.12 91 PHE A N 1
ATOM 740 C CA . PHE A 1 91 ? 34.641 19.496 1.465 1.00 74.12 91 PHE A CA 1
ATOM 741 C C . PHE A 1 91 ? 35.695 19.446 2.578 1.00 74.12 91 PHE A C 1
ATOM 743 O O . PHE A 1 91 ? 35.342 19.519 3.752 1.00 74.12 91 PHE A O 1
ATOM 750 N N . THR A 1 92 ? 36.990 19.425 2.241 1.00 75.62 92 THR A N 1
ATOM 751 C CA . THR A 1 92 ? 38.067 19.521 3.241 1.00 75.62 92 THR A CA 1
ATOM 752 C C . THR A 1 92 ? 37.994 20.836 4.021 1.00 75.62 92 THR A C 1
ATOM 754 O O . THR A 1 92 ? 38.134 20.827 5.242 1.00 75.62 92 THR A O 1
ATOM 757 N N . ALA A 1 93 ? 37.703 21.961 3.357 1.00 70.81 93 ALA A N 1
ATOM 758 C CA . ALA A 1 93 ? 37.540 23.253 4.021 1.00 70.81 93 ALA A CA 1
ATOM 759 C C . ALA A 1 93 ? 36.410 23.237 5.069 1.00 70.81 93 ALA A C 1
ATOM 761 O O . ALA A 1 93 ? 36.594 23.775 6.162 1.00 70.81 93 ALA A O 1
ATOM 762 N N . LEU A 1 94 ? 35.293 22.550 4.791 1.00 69.19 94 LEU A N 1
ATOM 763 C CA . LEU A 1 94 ? 34.179 22.385 5.738 1.00 69.19 94 LEU A CA 1
ATOM 764 C C . LEU A 1 94 ? 34.580 21.637 7.023 1.00 69.19 94 LEU A C 1
ATOM 766 O O . LEU A 1 94 ? 34.014 21.901 8.080 1.00 69.19 94 LEU A O 1
ATOM 770 N N . LEU A 1 95 ? 35.587 20.756 6.965 1.00 68.12 95 LEU A N 1
ATOM 771 C CA . LEU A 1 95 ? 36.105 20.014 8.126 1.00 68.12 95 LEU A CA 1
ATOM 772 C C . LEU A 1 95 ? 37.055 20.841 9.005 1.00 68.12 95 LEU A C 1
ATOM 774 O O . LEU A 1 95 ? 37.298 20.484 10.156 1.00 68.12 95 LEU A O 1
ATOM 778 N N . THR A 1 96 ? 37.598 21.938 8.473 1.00 61.34 96 THR A N 1
ATOM 779 C CA . THR A 1 96 ? 38.588 22.793 9.157 1.00 61.34 96 THR A CA 1
ATOM 780 C C . THR A 1 96 ? 37.983 24.000 9.881 1.00 61.34 96 THR A C 1
ATOM 782 O O . THR A 1 96 ? 38.703 24.732 10.558 1.00 61.34 96 THR A O 1
ATOM 785 N N . LEU A 1 97 ? 36.662 24.199 9.796 1.00 55.84 97 LEU A N 1
ATOM 786 C CA . LEU A 1 97 ? 35.921 25.319 10.397 1.00 55.84 97 LEU A CA 1
ATOM 787 C C . LEU A 1 97 ? 35.720 25.192 11.924 1.00 55.84 97 LEU A C 1
ATOM 789 O O . LEU A 1 97 ? 34.649 25.470 12.455 1.00 55.84 97 LEU A O 1
ATOM 793 N N . THR A 1 98 ? 36.744 24.793 12.679 1.00 40.25 98 THR A N 1
ATOM 794 C CA . THR A 1 98 ? 36.688 24.823 14.146 1.00 40.25 98 THR A CA 1
ATOM 795 C C . THR A 1 98 ? 37.117 26.190 14.673 1.00 40.25 98 THR A C 1
ATOM 797 O O . THR A 1 98 ? 38.279 26.562 14.536 1.00 40.25 98 THR A O 1
ATOM 800 N N . THR A 1 99 ? 36.191 26.864 15.368 1.00 36.09 99 THR A N 1
ATOM 801 C CA . THR A 1 99 ? 36.327 28.071 16.218 1.00 36.09 99 THR A CA 1
ATOM 802 C C . THR A 1 99 ? 36.013 29.442 15.588 1.00 36.09 99 THR A C 1
ATOM 804 O O . THR A 1 99 ? 36.876 30.151 15.078 1.00 36.09 99 THR A O 1
ATOM 807 N N . ARG A 1 100 ? 34.779 29.919 15.802 1.00 28.73 100 ARG A N 1
ATOM 808 C CA . ARG A 1 100 ? 34.527 31.336 16.115 1.00 28.73 100 ARG A CA 1
ATOM 809 C C . ARG A 1 100 ? 33.916 31.431 17.518 1.00 28.73 100 ARG A C 1
ATOM 811 O O . ARG A 1 100 ? 32.986 30.686 17.811 1.00 28.73 100 ARG A O 1
ATOM 818 N N . PRO A 1 101 ? 34.434 32.290 18.415 1.00 27.98 101 PRO A N 1
ATOM 819 C CA . PRO A 1 101 ? 33.861 32.444 19.740 1.00 27.98 101 PRO A CA 1
ATOM 820 C C . PRO A 1 101 ? 32.526 33.178 19.641 1.00 27.98 101 PRO A C 1
ATOM 822 O O . PRO A 1 101 ? 32.367 34.104 18.842 1.00 27.98 101 PRO A O 1
ATOM 825 N N . ALA A 1 102 ? 31.602 32.765 20.506 1.00 31.72 102 ALA A N 1
ATOM 826 C CA . ALA A 1 102 ? 30.333 33.415 20.766 1.00 31.72 102 ALA A CA 1
ATOM 827 C C . ALA A 1 102 ? 30.513 34.934 20.856 1.00 31.72 102 ALA A C 1
ATOM 829 O O . ALA A 1 102 ? 31.073 35.447 21.825 1.00 31.72 102 ALA A O 1
ATOM 830 N N . ASN A 1 103 ? 30.012 35.661 19.861 1.00 25.44 103 ASN A N 1
ATOM 831 C CA . ASN A 1 103 ? 29.798 37.083 20.018 1.00 25.44 103 ASN A CA 1
ATOM 832 C C . ASN A 1 103 ? 28.415 37.444 19.504 1.00 25.44 103 ASN A C 1
ATOM 834 O O . ASN A 1 103 ? 28.081 37.231 18.341 1.00 25.44 103 ASN A O 1
ATOM 838 N N . LYS A 1 104 ? 27.624 37.969 20.442 1.00 34.47 104 LYS A N 1
ATOM 839 C CA . LYS A 1 104 ? 26.351 38.646 20.232 1.00 34.47 104 LYS A CA 1
ATOM 840 C C . LYS A 1 104 ? 26.401 39.473 18.949 1.00 34.47 104 LYS A C 1
ATOM 842 O O . LYS A 1 104 ? 27.090 40.488 18.914 1.00 34.47 104 LYS A O 1
ATOM 847 N N . LEU A 1 105 ? 25.593 39.111 17.964 1.00 24.70 105 LEU A N 1
ATOM 848 C CA . LEU A 1 105 ? 25.026 40.083 17.045 1.00 24.70 105 LEU A CA 1
ATOM 849 C C . LEU A 1 105 ? 23.516 39.897 17.074 1.00 24.70 105 LEU A C 1
ATOM 851 O O . LEU A 1 105 ? 22.991 38.790 17.012 1.00 24.70 105 LEU A O 1
ATOM 855 N N . ALA A 1 106 ? 22.880 41.017 17.373 1.00 23.06 106 ALA A N 1
ATOM 856 C CA . ALA A 1 106 ? 21.505 41.165 17.772 1.00 23.06 106 ALA A CA 1
ATOM 857 C C . ALA A 1 106 ? 20.523 40.562 16.766 1.00 23.06 106 ALA A C 1
ATOM 859 O O . ALA A 1 106 ? 20.706 40.652 15.556 1.00 23.06 106 ALA A O 1
ATOM 860 N N . ILE A 1 107 ? 19.426 40.047 17.318 1.00 32.53 107 ILE A N 1
ATOM 861 C CA . ILE A 1 107 ? 18.129 40.018 16.650 1.00 32.53 107 ILE A CA 1
ATOM 862 C C . ILE A 1 107 ? 17.883 41.444 16.133 1.00 32.53 107 ILE A C 1
ATOM 864 O O . ILE A 1 107 ? 17.743 42.366 16.937 1.00 32.53 107 ILE A O 1
ATOM 868 N N . ALA A 1 108 ? 17.902 41.629 14.816 1.00 22.86 108 ALA A N 1
ATOM 869 C CA . ALA A 1 108 ? 17.498 42.868 14.170 1.00 22.86 108 ALA A CA 1
ATOM 870 C C . ALA A 1 108 ? 16.245 42.581 13.345 1.00 22.86 108 ALA A C 1
ATOM 872 O O . ALA A 1 108 ? 16.221 41.688 12.499 1.00 22.86 108 ALA A O 1
ATOM 873 N N . GLU A 1 109 ? 15.198 43.321 13.681 1.00 25.16 109 GLU A N 1
ATOM 874 C CA . GLU A 1 109 ? 13.895 43.359 13.037 1.00 25.16 109 GLU A CA 1
ATOM 875 C C . GLU A 1 109 ? 14.009 43.581 11.518 1.00 25.16 109 GLU A C 1
ATOM 877 O O . GLU A 1 109 ? 14.922 44.247 11.028 1.00 25.16 109 GLU A O 1
ATOM 882 N N . THR A 1 110 ? 13.049 43.026 10.780 1.00 38.47 110 THR A N 1
ATOM 883 C CA . THR A 1 110 ? 12.843 43.178 9.333 1.00 38.47 110 THR A CA 1
ATOM 884 C C . THR A 1 110 ? 12.950 44.642 8.870 1.00 38.47 110 THR A C 1
ATOM 886 O O . THR A 1 110 ? 12.200 45.473 9.387 1.00 38.47 110 THR A O 1
ATOM 889 N N . PRO A 1 111 ? 13.751 44.973 7.833 1.00 28.34 111 PRO A N 1
ATOM 890 C CA . PRO A 1 111 ? 13.568 46.208 7.081 1.00 28.34 111 PRO A CA 1
ATOM 891 C C . PRO A 1 111 ? 13.204 45.975 5.601 1.00 28.34 111 PRO A C 1
ATOM 893 O O . PRO A 1 111 ? 13.342 44.889 5.046 1.00 28.34 111 PRO A O 1
ATOM 896 N N . ALA A 1 112 ? 12.674 47.046 5.012 1.00 29.53 112 ALA A N 1
ATOM 897 C CA . ALA A 1 112 ? 11.944 47.178 3.753 1.00 29.53 112 ALA A CA 1
ATOM 898 C C . ALA A 1 112 ? 12.639 46.695 2.456 1.00 29.53 112 ALA A C 1
ATOM 900 O O . ALA A 1 112 ? 13.855 46.548 2.388 1.00 29.53 112 ALA A O 1
ATOM 901 N N . SER A 1 113 ? 11.814 46.522 1.409 1.00 40.34 113 SER A N 1
ATOM 902 C CA . SER A 1 113 ? 12.133 46.019 0.060 1.00 40.34 113 SER A CA 1
ATOM 903 C C . SER A 1 113 ? 13.479 46.490 -0.509 1.00 40.34 113 SER A C 1
ATOM 905 O O . SER A 1 113 ? 13.701 47.691 -0.701 1.00 40.34 113 SER A O 1
ATOM 907 N N . SER A 1 114 ? 14.333 45.539 -0.883 1.00 45.38 114 SER A N 1
ATOM 908 C CA . SER A 1 114 ? 15.572 45.760 -1.628 1.00 45.38 114 SER A CA 1
ATOM 909 C C . SER A 1 114 ? 15.269 45.945 -3.124 1.00 45.38 114 SER A C 1
ATOM 911 O O . SER A 1 114 ? 15.108 44.992 -3.878 1.00 45.38 114 SER A O 1
ATOM 913 N N . ASN A 1 115 ? 15.171 47.194 -3.589 1.00 55.72 115 ASN A N 1
ATOM 914 C CA . ASN A 1 115 ? 14.931 47.480 -5.010 1.00 55.72 115 ASN A CA 1
ATOM 915 C C . ASN A 1 115 ? 16.240 47.616 -5.803 1.00 55.72 115 ASN A C 1
ATOM 917 O O . ASN A 1 115 ? 17.120 48.392 -5.426 1.00 55.72 115 ASN A O 1
ATOM 921 N N . MET A 1 116 ? 16.340 46.921 -6.945 1.00 66.12 116 MET A N 1
ATOM 922 C CA . MET A 1 116 ? 17.474 47.040 -7.868 1.00 66.12 116 MET A CA 1
ATOM 923 C C . MET A 1 116 ? 17.491 48.442 -8.524 1.00 66.12 116 MET A C 1
ATOM 925 O O . MET A 1 116 ? 16.456 48.883 -9.036 1.00 66.12 116 MET A O 1
ATOM 929 N N . PRO A 1 117 ? 18.634 49.160 -8.568 1.00 69.94 117 PRO A N 1
ATOM 930 C CA . PRO A 1 117 ? 18.741 50.464 -9.226 1.00 69.94 117 PRO A CA 1
ATOM 931 C C . PRO A 1 117 ? 18.267 50.440 -10.690 1.00 69.94 117 PRO A C 1
ATOM 933 O O . PRO A 1 117 ? 18.614 49.535 -11.448 1.00 69.94 117 PRO A O 1
ATOM 936 N N . ALA A 1 118 ? 17.541 51.476 -11.129 1.00 63.25 118 ALA A N 1
ATOM 937 C CA . ALA A 1 118 ? 16.951 51.568 -12.473 1.00 63.25 118 ALA A CA 1
ATOM 938 C C . ALA A 1 118 ? 17.892 51.226 -13.661 1.00 63.25 118 ALA A C 1
ATOM 940 O O . ALA A 1 118 ? 17.452 50.496 -14.555 1.00 63.25 118 ALA A O 1
ATOM 941 N N . PRO A 1 119 ? 19.168 51.678 -13.711 1.00 64.06 119 PRO A N 1
ATOM 942 C CA . PRO A 1 119 ? 20.073 51.290 -14.798 1.00 64.06 119 PRO A CA 1
ATOM 943 C C . PRO A 1 119 ? 20.455 49.800 -14.759 1.00 64.06 119 PRO A C 1
ATOM 945 O O . PRO A 1 119 ? 20.541 49.172 -15.811 1.00 64.06 119 PRO A O 1
ATOM 948 N N . GLN A 1 120 ? 20.606 49.210 -13.568 1.00 71.31 120 GLN A N 1
ATOM 949 C CA . GLN A 1 120 ? 20.885 47.777 -13.406 1.00 71.31 120 GLN A CA 1
ATOM 950 C C . GLN A 1 120 ? 19.659 46.923 -13.741 1.00 71.31 120 GLN A C 1
ATOM 952 O O . GLN A 1 120 ? 19.790 45.911 -14.421 1.00 71.31 120 GLN A O 1
ATOM 957 N N . ARG A 1 121 ? 18.454 47.376 -13.375 1.00 77.12 121 ARG A N 1
ATOM 958 C CA . ARG A 1 121 ? 17.193 46.709 -13.730 1.00 77.12 121 ARG A CA 1
ATOM 959 C C . ARG A 1 121 ? 16.987 46.638 -15.242 1.00 77.12 121 ARG A C 1
ATOM 961 O O . ARG A 1 121 ? 16.526 45.624 -15.762 1.00 77.12 121 ARG A O 1
ATOM 968 N N . ARG A 1 122 ? 17.334 47.710 -15.964 1.00 74.00 122 ARG A N 1
ATOM 969 C CA . ARG A 1 122 ? 17.244 47.740 -17.430 1.00 74.00 122 ARG A CA 1
ATOM 970 C C . ARG A 1 122 ? 18.211 46.743 -18.068 1.00 74.00 122 ARG A C 1
ATOM 972 O O . ARG A 1 122 ? 17.792 46.010 -18.959 1.00 74.00 122 ARG A O 1
ATOM 979 N N . GLN A 1 123 ? 19.449 46.684 -17.576 1.00 75.19 123 GLN A N 1
ATOM 980 C CA . GLN A 1 123 ? 20.443 45.714 -18.038 1.00 75.19 123 GLN A CA 1
ATOM 981 C C . GLN A 1 123 ? 20.001 44.276 -17.737 1.00 75.19 123 GLN A C 1
ATOM 983 O O . GLN A 1 123 ? 19.983 43.447 -18.638 1.00 75.19 123 GLN A O 1
ATOM 988 N N . PHE A 1 124 ? 19.512 44.009 -16.524 1.00 80.38 124 PHE A N 1
ATOM 989 C CA . PHE A 1 124 ? 19.033 42.687 -16.123 1.00 80.38 124 PHE A CA 1
ATOM 990 C C . PHE A 1 124 ? 17.897 42.172 -17.016 1.00 80.38 124 PHE A C 1
ATOM 992 O O . PHE A 1 124 ? 17.942 41.045 -17.504 1.00 80.38 124 PHE A O 1
ATOM 999 N N . ARG A 1 125 ? 16.898 43.016 -17.306 1.00 82.12 125 ARG A N 1
ATOM 1000 C CA . ARG A 1 125 ? 15.814 42.665 -18.240 1.00 82.12 125 ARG A CA 1
ATOM 1001 C C . ARG A 1 125 ? 16.343 42.374 -19.646 1.00 82.12 125 ARG A C 1
ATOM 1003 O O . ARG A 1 125 ? 15.828 41.483 -20.318 1.00 82.12 125 ARG A O 1
ATOM 1010 N N . GLN A 1 126 ? 17.353 43.118 -20.093 1.00 77.44 126 GLN A N 1
ATOM 1011 C CA . GLN A 1 126 ? 17.972 42.920 -21.401 1.00 77.44 126 GLN A CA 1
ATOM 1012 C C . GLN A 1 126 ? 18.774 41.611 -21.460 1.00 77.44 126 GLN A C 1
ATOM 1014 O O . GLN A 1 126 ? 18.682 40.900 -22.461 1.00 77.44 126 GLN A O 1
ATOM 1019 N N . ASP A 1 127 ? 19.464 41.243 -20.381 1.00 75.88 127 ASP A N 1
ATOM 1020 C CA . ASP A 1 127 ? 20.210 39.988 -20.268 1.00 75.88 127 ASP A CA 1
ATOM 1021 C C . ASP A 1 127 ? 19.263 38.779 -20.232 1.00 75.88 127 ASP A C 1
ATOM 1023 O O . ASP A 1 127 ? 19.434 37.844 -21.014 1.00 75.88 127 ASP A O 1
ATOM 1027 N N . LEU A 1 128 ? 18.183 38.829 -19.443 1.00 77.00 128 LEU A N 1
ATOM 1028 C CA . LEU A 1 128 ? 17.144 37.788 -19.464 1.00 77.00 128 LEU A CA 1
ATOM 1029 C C . LEU A 1 128 ? 16.523 37.637 -20.857 1.00 77.00 128 LEU A C 1
ATOM 1031 O O . LEU A 1 128 ? 16.304 36.527 -21.341 1.00 77.00 128 LEU A O 1
ATOM 1035 N N . ASN A 1 129 ? 16.279 38.755 -21.543 1.00 78.50 129 ASN A N 1
ATOM 1036 C CA . ASN A 1 129 ? 15.707 38.723 -22.882 1.00 78.50 129 ASN A CA 1
ATOM 1037 C C . ASN A 1 129 ? 16.685 38.188 -23.938 1.00 78.50 129 ASN A C 1
ATOM 1039 O O . ASN A 1 129 ? 16.242 37.668 -24.962 1.00 78.50 129 ASN A O 1
ATOM 1043 N N . THR A 1 130 ? 17.990 38.296 -23.703 1.00 69.19 130 THR A N 1
ATOM 1044 C CA . THR A 1 130 ? 19.029 37.845 -24.636 1.00 69.19 130 THR A CA 1
ATOM 1045 C C . THR A 1 130 ? 19.372 36.370 -24.430 1.00 69.19 130 THR A C 1
ATOM 1047 O O . THR A 1 130 ? 19.491 35.640 -25.409 1.00 69.19 130 THR A O 1
ATOM 1050 N N . TYR A 1 131 ? 19.478 35.914 -23.179 1.00 62.75 131 TYR A N 1
ATOM 1051 C CA . TYR A 1 131 ? 20.094 34.621 -22.848 1.00 62.75 131 TYR A CA 1
ATOM 1052 C C . TYR A 1 131 ? 19.123 33.497 -22.465 1.00 62.75 131 TYR A C 1
ATOM 1054 O O . TYR A 1 131 ? 19.552 32.347 -22.359 1.00 62.75 131 TYR A O 1
ATOM 1062 N N . PHE A 1 132 ? 17.835 33.801 -22.290 1.00 61.75 132 PHE A N 1
ATOM 1063 C CA . PHE A 1 132 ? 16.818 32.811 -21.926 1.00 61.75 132 PHE A CA 1
ATOM 1064 C C . PHE A 1 132 ? 15.605 32.896 -22.831 1.00 61.75 132 PHE A C 1
ATOM 1066 O O . PHE A 1 132 ? 15.143 33.990 -23.113 1.00 61.75 132 PHE A O 1
ATOM 1073 N N . THR A 1 133 ? 15.049 31.777 -23.273 1.00 67.69 133 THR A N 1
ATOM 1074 C CA . THR A 1 133 ? 13.745 31.700 -23.951 1.00 67.69 133 THR A CA 1
ATOM 1075 C C . THR A 1 133 ? 12.586 31.866 -22.957 1.00 67.69 133 THR A C 1
ATOM 1077 O O . THR A 1 133 ? 12.782 31.809 -21.746 1.00 67.69 133 THR A O 1
ATOM 1080 N N . ILE A 1 134 ? 11.355 32.085 -23.446 1.00 68.25 134 ILE A N 1
ATOM 1081 C CA . ILE A 1 134 ? 10.174 32.175 -22.561 1.00 68.25 134 ILE A CA 1
ATOM 1082 C C . ILE A 1 134 ? 9.995 30.872 -21.770 1.00 68.25 134 ILE A C 1
ATOM 1084 O O . ILE A 1 134 ? 9.793 30.933 -20.565 1.00 68.25 134 ILE A O 1
ATOM 1088 N N . SER A 1 135 ? 10.132 29.716 -22.428 1.00 52.38 135 SER A N 1
ATOM 1089 C CA . SER A 1 135 ? 9.976 28.406 -21.785 1.00 52.38 135 SER A CA 1
ATOM 1090 C C . SER A 1 135 ? 11.016 28.165 -20.690 1.00 52.38 135 SER A C 1
ATOM 1092 O O . SER A 1 135 ? 10.692 27.592 -19.657 1.00 52.38 135 SER A O 1
ATOM 1094 N N . GLU A 1 136 ? 12.254 28.626 -20.882 1.00 53.16 136 GLU A N 1
ATOM 1095 C CA . GLU A 1 136 ? 13.300 28.505 -19.859 1.00 53.16 136 GLU A CA 1
ATOM 1096 C C . GLU A 1 136 ? 13.031 29.434 -18.671 1.00 53.16 136 GLU A C 1
ATOM 1098 O O . GLU A 1 136 ? 13.194 29.031 -17.526 1.00 53.16 136 GLU A O 1
ATOM 1103 N N . LEU A 1 137 ? 12.539 30.654 -18.911 1.00 64.56 137 LEU A N 1
ATOM 1104 C CA . LEU A 1 137 ? 12.127 31.544 -17.822 1.00 64.56 137 LEU A CA 1
ATOM 1105 C C . LEU A 1 137 ? 10.915 30.997 -17.059 1.00 64.56 137 LEU A C 1
ATOM 1107 O O . LEU A 1 137 ? 10.832 31.186 -15.849 1.00 64.56 137 LEU A O 1
ATOM 1111 N N . GLN A 1 138 ? 9.988 30.319 -17.741 1.00 63.56 138 GLN A N 1
ATOM 1112 C CA . GLN A 1 138 ? 8.871 29.613 -17.106 1.00 63.56 138 GLN A CA 1
ATOM 1113 C C . GLN A 1 138 ? 9.366 28.440 -16.251 1.00 63.56 138 GLN A C 1
ATOM 1115 O O . GLN A 1 138 ? 8.891 28.286 -15.129 1.00 63.56 138 GLN A O 1
ATOM 1120 N N . GLY A 1 139 ? 10.364 27.688 -16.728 1.00 46.75 139 GLY A N 1
ATOM 1121 C CA . GLY A 1 139 ? 11.065 26.670 -15.938 1.00 46.75 139 GLY A CA 1
ATOM 1122 C C . GLY A 1 139 ? 11.670 27.255 -14.661 1.00 46.75 139 GLY A C 1
ATOM 1123 O O . GLY A 1 139 ? 11.352 26.804 -13.569 1.00 46.75 139 GLY A O 1
ATOM 1124 N N . LEU A 1 140 ? 12.402 28.367 -14.772 1.00 51.28 140 LEU A N 1
ATOM 1125 C CA . LEU A 1 140 ? 12.973 29.059 -13.609 1.00 51.28 140 LEU A CA 1
ATOM 1126 C C . LEU A 1 140 ? 11.909 29.599 -12.636 1.00 51.28 140 LEU A C 1
ATOM 1128 O O . LEU A 1 140 ? 12.123 29.627 -11.424 1.00 51.28 140 LEU A O 1
ATOM 1132 N N . CYS A 1 141 ? 10.752 30.038 -13.144 1.00 52.78 141 CYS A N 1
ATOM 1133 C CA . CYS A 1 141 ? 9.622 30.429 -12.298 1.00 52.78 141 CYS A CA 1
ATOM 1134 C C . CYS A 1 141 ? 9.043 29.220 -11.557 1.00 52.78 141 CYS A C 1
ATOM 1136 O O . CYS A 1 141 ? 8.808 29.301 -10.351 1.00 52.78 141 CYS A O 1
ATOM 1138 N N . PHE A 1 142 ? 8.863 28.099 -12.257 1.00 45.25 142 PHE A N 1
ATOM 1139 C CA . PHE A 1 142 ? 8.396 26.843 -11.679 1.00 45.25 142 PHE A CA 1
ATOM 1140 C C . PHE A 1 142 ? 9.344 26.335 -10.586 1.00 45.25 142 PHE A C 1
ATOM 1142 O O . PHE A 1 142 ? 8.889 25.994 -9.494 1.00 45.25 142 PHE A O 1
ATOM 1149 N N . ASP A 1 143 ? 10.654 26.401 -10.822 1.00 42.84 143 ASP A N 1
ATOM 1150 C CA . ASP A 1 143 ? 11.688 25.990 -9.866 1.00 42.84 143 ASP A CA 1
ATOM 1151 C C . ASP A 1 143 ? 11.668 26.822 -8.571 1.00 42.84 143 ASP A C 1
ATOM 1153 O O . ASP A 1 143 ? 12.033 26.336 -7.499 1.00 42.84 143 ASP A O 1
ATOM 1157 N N . LEU A 1 144 ? 11.177 28.065 -8.634 1.00 49.06 144 LEU A N 1
ATOM 1158 C CA . LEU A 1 144 ? 10.974 28.934 -7.467 1.00 49.06 144 LEU A CA 1
ATOM 1159 C C . LEU A 1 144 ? 9.574 28.843 -6.853 1.00 49.06 144 LEU A C 1
ATOM 1161 O O . LEU A 1 144 ? 9.290 29.561 -5.884 1.00 49.06 144 LEU A O 1
ATOM 1165 N N . GLY A 1 145 ? 8.697 28.000 -7.395 1.00 45.47 145 GLY A N 1
ATOM 1166 C CA . GLY A 1 145 ? 7.295 27.921 -6.992 1.00 45.47 145 GLY A CA 1
ATOM 1167 C C . GLY A 1 145 ? 6.505 29.193 -7.318 1.00 45.47 145 GLY A C 1
ATOM 1168 O O . GLY A 1 145 ? 5.581 29.546 -6.589 1.00 45.47 145 GLY A O 1
ATOM 1169 N N . ILE A 1 146 ? 6.901 29.920 -8.367 1.00 67.69 146 ILE A N 1
ATOM 1170 C CA . ILE A 1 146 ? 6.193 31.092 -8.882 1.00 67.69 146 ILE A CA 1
ATOM 1171 C C . ILE A 1 146 ? 5.224 30.619 -9.963 1.00 67.69 146 ILE A C 1
ATOM 1173 O O . ILE A 1 146 ? 5.643 30.111 -11.003 1.00 67.69 146 ILE A O 1
ATOM 1177 N N . ASP A 1 147 ? 3.930 30.836 -9.732 1.00 66.44 147 ASP A N 1
ATOM 1178 C CA . ASP A 1 147 ? 2.905 30.635 -10.753 1.00 66.44 147 ASP A CA 1
ATOM 1179 C C . ASP A 1 147 ? 3.121 31.646 -11.889 1.00 66.44 147 ASP A C 1
ATOM 1181 O O . ASP A 1 147 ? 2.912 32.846 -11.717 1.00 66.44 147 ASP A O 1
ATOM 1185 N N . TYR A 1 148 ? 3.608 31.182 -13.038 1.00 65.69 148 TYR A N 1
ATOM 1186 C CA . TYR A 1 148 ? 3.933 32.033 -14.182 1.00 65.69 148 TYR A CA 1
ATOM 1187 C C . TYR A 1 148 ? 2.748 32.245 -15.139 1.00 65.69 148 TYR A C 1
ATOM 1189 O O . TYR A 1 148 ? 2.870 33.009 -16.105 1.00 65.69 148 TYR A O 1
ATOM 1197 N N . GLU A 1 149 ? 1.597 31.610 -14.892 1.00 69.50 149 GLU A N 1
ATOM 1198 C CA . GLU A 1 149 ? 0.365 31.807 -15.669 1.00 69.50 149 GLU A CA 1
ATOM 1199 C C . GLU A 1 149 ? -0.288 33.163 -15.383 1.00 69.50 149 GLU A C 1
ATOM 1201 O O . GLU A 1 149 ? -0.985 33.715 -16.234 1.00 69.50 149 GLU A O 1
ATOM 1206 N N . GLN A 1 150 ? 0.034 33.770 -14.236 1.00 66.44 150 GLN A N 1
ATOM 1207 C CA . GLN A 1 150 ? -0.408 35.121 -13.879 1.00 66.44 150 GLN A CA 1
ATOM 1208 C C . GLN A 1 150 ? 0.273 36.239 -14.699 1.00 66.44 150 GLN A C 1
ATOM 1210 O O . GLN A 1 150 ? -0.155 37.395 -14.642 1.00 66.44 150 GLN A O 1
ATOM 1215 N N . PHE A 1 151 ? 1.341 35.936 -15.449 1.00 76.50 151 PHE A N 1
ATOM 1216 C CA . PHE A 1 151 ? 2.071 36.919 -16.256 1.00 76.50 151 PHE A CA 1
ATOM 1217 C C . PHE A 1 151 ? 1.547 36.972 -17.701 1.00 76.50 151 PHE A C 1
ATOM 1219 O O . PHE A 1 151 ? 1.143 35.953 -18.253 1.00 76.50 151 PHE A O 1
ATOM 1226 N N . PRO A 1 152 ? 1.573 38.137 -18.376 1.00 63.50 152 PRO A N 1
ATOM 1227 C CA . PRO A 1 152 ? 1.034 38.277 -19.729 1.00 63.50 152 PRO A CA 1
ATOM 1228 C C . PRO A 1 152 ? 1.852 37.486 -20.768 1.00 63.50 152 PRO A C 1
ATOM 1230 O O . PRO A 1 152 ? 2.847 37.980 -21.298 1.00 63.50 152 PRO A O 1
ATOM 1233 N N . GLN A 1 153 ? 1.401 36.270 -21.098 1.00 58.47 153 GLN A N 1
ATOM 1234 C CA . GLN A 1 153 ? 2.096 35.350 -22.015 1.00 58.47 153 GLN A CA 1
ATOM 1235 C C . GLN A 1 153 ? 1.889 35.701 -23.504 1.00 58.47 153 GLN A C 1
ATOM 1237 O O . GLN A 1 153 ? 2.803 35.570 -24.315 1.00 58.47 153 GLN A O 1
ATOM 1242 N N . ASN A 1 154 ? 0.725 36.258 -23.863 1.00 58.09 154 ASN A N 1
ATOM 1243 C CA . ASN A 1 154 ? 0.344 36.554 -25.257 1.00 58.09 154 ASN A CA 1
ATOM 1244 C C . ASN A 1 154 ? 0.848 37.911 -25.790 1.00 58.09 154 ASN A C 1
ATOM 1246 O O . ASN A 1 154 ? 0.555 38.273 -26.927 1.00 58.09 154 ASN A O 1
ATOM 1250 N N . GLN A 1 155 ? 1.578 38.691 -24.983 1.00 60.22 155 GLN A N 1
ATOM 1251 C CA . GLN A 1 155 ? 2.055 40.036 -25.357 1.00 60.22 155 GLN A CA 1
ATOM 1252 C C . GLN A 1 155 ? 3.562 40.091 -25.670 1.00 60.22 155 GLN A C 1
ATOM 1254 O O . GLN A 1 155 ? 4.133 41.177 -25.793 1.00 60.22 155 GLN A O 1
ATOM 1259 N N . GLY A 1 156 ? 4.198 38.926 -25.820 1.00 66.94 156 GLY A N 1
ATOM 1260 C CA . GLY A 1 156 ? 5.606 38.786 -26.183 1.00 66.94 156 GLY A CA 1
ATOM 1261 C C . GLY A 1 156 ? 6.568 38.763 -24.989 1.00 66.94 156 GLY A C 1
ATOM 1262 O O . GLY A 1 156 ? 6.307 39.310 -23.917 1.00 66.94 156 GLY A O 1
ATOM 1263 N N . LYS A 1 157 ? 7.732 38.141 -25.214 1.00 77.38 157 LYS A N 1
ATOM 1264 C CA . LYS A 1 157 ? 8.792 37.860 -24.226 1.00 77.38 157 LYS A CA 1
ATOM 1265 C C . LYS A 1 157 ? 9.194 39.057 -23.358 1.00 77.38 157 LYS A C 1
ATOM 1267 O O . LYS A 1 157 ? 9.382 38.913 -22.155 1.00 77.38 157 LYS A O 1
ATOM 1272 N N . GLY A 1 158 ? 9.290 40.247 -23.952 1.00 76.31 158 GLY A N 1
ATOM 1273 C CA . GLY A 1 158 ? 9.694 41.459 -23.235 1.00 76.31 158 GLY A CA 1
ATOM 1274 C C . GLY A 1 158 ? 8.714 41.867 -22.130 1.00 76.31 158 GLY A C 1
ATOM 1275 O O . GLY A 1 158 ? 9.147 42.217 -21.035 1.00 76.31 158 GLY A O 1
ATOM 1276 N N . LYS A 1 159 ? 7.399 41.760 -22.377 1.00 73.88 159 LYS A N 1
ATOM 1277 C CA . LYS A 1 159 ? 6.373 42.088 -21.372 1.00 73.88 159 LYS A CA 1
ATOM 1278 C C . LYS A 1 159 ? 6.278 41.044 -20.263 1.00 73.88 159 LYS A C 1
ATOM 1280 O O . LYS A 1 159 ? 6.017 41.400 -19.112 1.00 73.88 159 LYS A O 1
ATOM 1285 N N . PHE A 1 160 ? 6.528 39.779 -20.602 1.00 77.19 160 PHE A N 1
ATOM 1286 C CA . PHE A 1 160 ? 6.658 38.702 -19.624 1.00 77.19 160 PHE A CA 1
ATOM 1287 C C . PHE A 1 160 ? 7.824 38.979 -18.662 1.00 77.19 160 PHE A C 1
ATOM 1289 O O . PHE A 1 160 ? 7.619 39.018 -17.454 1.00 77.19 160 PHE A O 1
ATOM 1296 N N . ILE A 1 161 ? 9.016 39.286 -19.189 1.00 83.00 161 ILE A N 1
ATOM 1297 C CA . ILE A 1 161 ? 10.209 39.596 -18.379 1.00 83.00 161 ILE A CA 1
ATOM 1298 C C . ILE A 1 161 ? 9.996 40.840 -17.512 1.00 83.00 161 ILE A C 1
ATOM 1300 O O . ILE A 1 161 ? 10.393 40.864 -16.350 1.00 83.00 161 ILE A O 1
ATOM 1304 N N . GLU A 1 162 ? 9.360 41.880 -18.048 1.00 80.38 162 GLU A N 1
ATOM 1305 C CA . GLU A 1 162 ? 9.061 43.089 -17.281 1.00 80.38 162 GLU A CA 1
ATOM 1306 C C .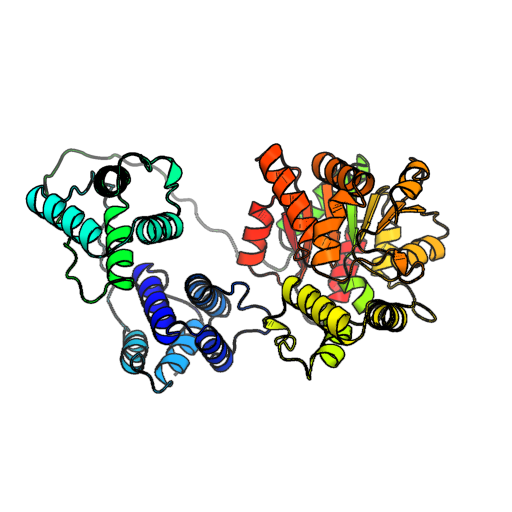 GLU A 1 162 ? 8.141 42.809 -16.083 1.00 80.38 162 GLU A C 1
ATOM 1308 O O . GLU A 1 162 ? 8.431 43.271 -14.975 1.00 80.38 162 GLU A O 1
ATOM 1313 N N . SER A 1 163 ? 7.085 42.020 -16.298 1.00 78.06 163 SER A N 1
ATOM 1314 C CA . SER A 1 163 ? 6.131 41.632 -15.252 1.00 78.06 163 SER A CA 1
ATOM 1315 C C . SER A 1 163 ? 6.772 40.706 -14.217 1.00 78.06 163 SER A C 1
ATOM 1317 O O . SER A 1 163 ? 6.566 40.888 -13.019 1.00 78.06 163 SER A O 1
ATOM 1319 N N . LEU A 1 164 ? 7.609 39.770 -14.670 1.00 80.25 164 LEU A N 1
ATOM 1320 C CA . LEU A 1 164 ? 8.356 38.852 -13.817 1.00 80.25 164 LEU A CA 1
ATOM 1321 C C . LEU A 1 164 ? 9.349 39.595 -12.918 1.00 80.25 164 LEU A C 1
ATOM 1323 O O . LEU A 1 164 ? 9.349 39.397 -11.709 1.00 80.25 164 LEU A O 1
ATOM 1327 N N . VAL A 1 165 ? 10.160 40.503 -13.469 1.00 81.94 165 VAL A N 1
ATOM 1328 C CA . VAL A 1 165 ? 11.119 41.277 -12.662 1.00 81.94 165 VAL A CA 1
ATOM 1329 C C . VAL A 1 165 ? 10.393 42.155 -11.638 1.00 81.94 165 VAL A C 1
ATOM 1331 O O . VAL A 1 165 ? 10.834 42.235 -10.496 1.00 81.94 165 VAL A O 1
ATOM 1334 N N . ALA A 1 166 ? 9.256 42.757 -12.006 1.00 75.75 166 ALA A N 1
ATOM 1335 C CA . ALA A 1 166 ? 8.446 43.529 -11.063 1.00 75.75 166 ALA A CA 1
ATOM 1336 C C . ALA A 1 166 ? 7.868 42.659 -9.929 1.00 75.75 166 ALA A C 1
ATOM 1338 O O . ALA A 1 166 ? 7.848 43.090 -8.776 1.00 75.75 166 ALA A O 1
ATOM 1339 N N . PHE A 1 167 ? 7.435 41.433 -10.237 1.00 75.00 167 PHE A N 1
ATOM 1340 C CA . PHE A 1 167 ? 6.973 40.461 -9.243 1.00 75.00 167 PHE A CA 1
ATOM 1341 C C . PHE A 1 167 ? 8.098 40.044 -8.288 1.00 75.00 167 PHE A C 1
ATOM 1343 O O . PHE A 1 167 ? 7.925 40.082 -7.073 1.00 75.00 167 PHE A O 1
ATOM 1350 N N . LEU A 1 168 ? 9.272 39.710 -8.828 1.00 74.06 168 LEU A N 1
ATOM 1351 C CA . LEU A 1 168 ? 10.433 39.283 -8.044 1.00 74.06 168 LEU A CA 1
ATOM 1352 C C . LEU A 1 168 ? 10.922 40.368 -7.077 1.00 74.06 168 LEU A C 1
ATOM 1354 O O . LEU A 1 168 ? 11.349 40.047 -5.969 1.00 74.06 168 LEU A O 1
ATOM 1358 N N . GLU A 1 169 ? 10.848 41.637 -7.484 1.00 74.12 169 GLU A N 1
ATOM 1359 C CA . GLU A 1 169 ? 11.156 42.783 -6.624 1.00 74.12 169 GLU A CA 1
ATOM 1360 C C . GLU A 1 169 ? 10.085 43.000 -5.548 1.00 74.12 169 GLU A C 1
ATOM 1362 O O . GLU A 1 169 ? 10.423 43.204 -4.383 1.00 74.12 169 GLU A O 1
ATOM 1367 N N . ARG A 1 170 ? 8.798 42.913 -5.911 1.00 69.25 170 ARG A N 1
ATOM 1368 C CA . ARG A 1 170 ? 7.685 43.074 -4.962 1.00 69.25 170 ARG A CA 1
ATOM 1369 C C . ARG A 1 170 ? 7.709 42.008 -3.866 1.00 69.25 170 ARG A C 1
ATOM 1371 O O . ARG A 1 170 ? 7.515 42.336 -2.700 1.00 69.25 170 ARG A O 1
ATOM 1378 N N . ASP A 1 171 ? 7.966 40.761 -4.247 1.00 60.34 171 ASP A N 1
ATOM 1379 C CA . ASP A 1 171 ? 7.856 39.604 -3.355 1.00 60.34 171 ASP A CA 1
ATOM 1380 C C . ASP A 1 171 ? 9.216 39.192 -2.753 1.00 60.34 171 ASP A C 1
ATOM 1382 O O . ASP A 1 171 ? 9.336 38.144 -2.121 1.00 60.34 171 ASP A O 1
ATOM 1386 N N . ASN A 1 172 ? 10.247 40.033 -2.916 1.00 66.25 172 ASN A N 1
ATOM 1387 C CA . ASN A 1 172 ? 11.596 39.862 -2.364 1.00 66.25 172 ASN A CA 1
ATOM 1388 C C . ASN A 1 172 ? 12.277 38.532 -2.761 1.00 66.25 172 ASN A C 1
ATOM 1390 O O . ASN A 1 172 ? 13.023 37.932 -1.988 1.00 66.25 172 ASN A O 1
ATOM 1394 N N . ARG A 1 173 ? 12.009 38.050 -3.982 1.00 61.66 173 ARG A N 1
ATOM 1395 C CA . ARG A 1 173 ? 12.543 36.789 -4.546 1.00 61.66 173 ARG A CA 1
ATOM 1396 C C . ARG A 1 173 ? 13.665 37.013 -5.564 1.00 61.66 173 ARG A C 1
ATOM 1398 O O . ARG A 1 173 ? 14.163 36.061 -6.158 1.00 61.66 173 ARG A O 1
ATOM 1405 N N . LEU A 1 174 ? 14.059 38.268 -5.772 1.00 65.56 174 LEU A N 1
ATOM 1406 C CA . LEU A 1 174 ? 15.025 38.680 -6.788 1.00 65.56 174 LEU A CA 1
ATOM 1407 C C . LEU A 1 174 ? 16.395 38.000 -6.624 1.00 65.56 174 LEU A C 1
ATOM 1409 O O . LEU A 1 174 ? 16.978 37.561 -7.610 1.00 65.56 174 LEU A O 1
ATOM 1413 N N . GLU A 1 175 ? 16.883 37.862 -5.390 1.00 58.97 175 GLU A N 1
ATOM 1414 C CA . GLU A 1 175 ? 18.171 37.219 -5.101 1.00 58.97 175 GLU A CA 1
ATOM 1415 C C . GLU A 1 175 ? 18.158 35.726 -5.457 1.00 58.97 175 GLU A C 1
ATOM 1417 O O . GLU A 1 175 ? 19.048 35.238 -6.148 1.00 58.97 175 GLU A O 1
ATOM 1422 N N . GLN A 1 176 ? 17.090 35.019 -5.083 1.00 49.25 176 GLN A N 1
ATOM 1423 C CA . GLN A 1 176 ? 16.910 33.598 -5.392 1.00 49.25 176 GLN A CA 1
ATOM 1424 C C . GLN A 1 176 ? 16.811 33.360 -6.907 1.00 49.25 176 GLN A C 1
ATOM 1426 O O . GLN A 1 176 ? 17.380 32.404 -7.429 1.00 49.25 176 GLN A O 1
ATOM 1431 N N . PHE A 1 177 ? 16.141 34.260 -7.632 1.00 60.06 177 PHE A N 1
ATOM 1432 C CA . PHE A 1 177 ? 16.030 34.189 -9.090 1.00 60.06 177 PHE A CA 1
ATOM 1433 C C . PHE A 1 177 ? 17.359 34.474 -9.802 1.00 60.06 177 PHE A C 1
ATOM 1435 O O . PHE A 1 177 ? 17.703 33.784 -10.762 1.00 60.06 177 PHE A O 1
ATOM 1442 N N . LEU A 1 178 ? 18.141 35.448 -9.323 1.00 60.69 178 LEU A N 1
ATOM 1443 C CA . LEU A 1 178 ? 19.478 35.744 -9.854 1.00 60.69 178 LEU A CA 1
ATOM 1444 C C . LEU A 1 178 ? 20.439 34.563 -9.678 1.00 60.69 178 LEU A C 1
ATOM 1446 O O . LEU A 1 178 ? 21.221 34.274 -10.583 1.00 60.69 178 LEU A O 1
ATOM 1450 N N . VAL A 1 179 ? 20.343 33.855 -8.551 1.00 51.34 179 VAL A N 1
ATOM 1451 C CA . VAL A 1 179 ? 21.124 32.640 -8.292 1.00 51.34 179 VAL A CA 1
ATOM 1452 C C . VAL A 1 179 ? 20.805 31.557 -9.325 1.00 51.34 179 VAL A C 1
ATOM 1454 O O . VAL A 1 179 ? 21.726 31.016 -9.936 1.00 51.34 179 VAL A O 1
ATOM 1457 N N . LEU A 1 180 ? 19.525 31.299 -9.612 1.00 47.81 180 LEU A N 1
ATOM 1458 C CA . LEU A 1 180 ? 19.142 30.318 -10.634 1.00 47.81 180 LEU A CA 1
ATOM 1459 C C . LEU A 1 180 ? 19.559 30.735 -12.053 1.00 47.81 180 LEU A C 1
ATOM 1461 O O . LEU A 1 180 ? 20.029 29.901 -12.826 1.00 47.81 180 LEU A O 1
ATOM 1465 N N . CYS A 1 181 ? 19.485 32.029 -12.382 1.00 50.50 181 CYS A N 1
ATOM 1466 C CA . CYS A 1 181 ? 20.012 32.542 -13.652 1.00 50.50 181 CYS A CA 1
ATOM 1467 C C . CYS A 1 181 ? 21.527 32.303 -13.777 1.00 50.50 181 CYS A C 1
ATOM 1469 O O . CYS A 1 181 ? 22.020 31.973 -14.858 1.00 50.50 181 CYS A O 1
ATOM 1471 N N . GLY A 1 182 ? 22.261 32.439 -12.669 1.00 48.38 182 GLY A N 1
ATOM 1472 C CA . GLY A 1 182 ? 23.686 32.128 -12.576 1.00 48.38 182 GLY A CA 1
ATOM 1473 C C . GLY A 1 182 ? 24.002 30.643 -12.755 1.00 48.38 182 GLY A C 1
ATOM 1474 O O . GLY A 1 182 ? 24.990 30.320 -13.407 1.00 48.38 182 GLY A O 1
ATOM 1475 N N . PHE A 1 183 ? 23.158 29.744 -12.244 1.00 47.41 183 PHE A N 1
ATOM 1476 C CA . PHE A 1 183 ? 23.308 28.299 -12.445 1.00 47.41 183 PHE A CA 1
ATOM 1477 C C . PHE A 1 183 ? 23.087 27.889 -13.903 1.00 47.41 183 PHE A C 1
ATOM 1479 O O . PHE A 1 183 ? 23.919 27.186 -14.475 1.00 47.41 183 PHE A O 1
ATOM 1486 N N . GLU A 1 184 ? 22.017 28.379 -14.528 1.00 42.22 184 GLU A N 1
ATOM 1487 C CA . GLU A 1 184 ? 21.706 28.056 -15.923 1.00 42.22 184 GLU A CA 1
ATOM 1488 C C . GLU A 1 184 ? 22.671 28.717 -16.916 1.00 42.22 184 GLU A C 1
ATOM 1490 O O . GLU A 1 184 ? 22.989 28.159 -17.969 1.00 42.22 184 GLU A O 1
ATOM 1495 N N . ARG A 1 185 ? 23.147 29.931 -16.618 1.00 51.19 185 ARG A N 1
ATOM 1496 C CA . ARG A 1 185 ? 24.016 30.714 -17.510 1.00 51.19 185 ARG A CA 1
ATOM 1497 C C . ARG A 1 185 ? 25.186 31.313 -16.734 1.00 51.19 185 ARG A C 1
ATOM 1499 O O . ARG A 1 185 ? 25.347 32.529 -16.650 1.00 51.19 185 ARG A O 1
ATOM 1506 N N . GLY A 1 186 ? 26.056 30.438 -16.231 1.00 41.84 186 GLY A N 1
ATOM 1507 C CA . GLY A 1 186 ? 27.230 30.813 -15.425 1.00 41.84 186 GLY A CA 1
ATOM 1508 C C . GLY A 1 186 ? 28.312 31.624 -16.148 1.00 41.84 186 GLY A C 1
ATOM 1509 O O . GLY A 1 186 ? 29.228 32.132 -15.509 1.00 41.84 186 GLY A O 1
ATOM 1510 N N . HIS A 1 187 ? 28.218 31.779 -17.472 1.00 50.28 187 HIS A N 1
ATOM 1511 C CA . HIS A 1 187 ? 29.109 32.639 -18.257 1.00 50.28 187 HIS A CA 1
ATOM 1512 C C . HIS A 1 187 ? 28.643 34.107 -18.314 1.00 50.28 187 HIS A C 1
ATOM 1514 O O . HIS A 1 187 ? 29.415 34.974 -18.727 1.00 50.28 187 HIS A O 1
ATOM 1520 N N . VAL A 1 188 ? 27.403 34.403 -17.907 1.00 50.38 188 VAL A N 1
ATOM 1521 C CA . VAL A 1 188 ? 26.836 35.759 -17.889 1.00 50.38 188 VAL A CA 1
ATOM 1522 C C . VAL A 1 188 ? 27.064 36.384 -16.510 1.00 50.38 188 VAL A C 1
ATOM 1524 O O . VAL A 1 188 ? 26.842 35.751 -15.481 1.00 50.38 188 VAL A O 1
ATOM 1527 N N . LYS A 1 189 ? 27.523 37.641 -16.468 1.00 66.62 189 LYS A N 1
ATOM 1528 C CA . LYS A 1 189 ? 27.709 38.375 -15.206 1.00 66.62 189 LYS A CA 1
ATOM 1529 C C . LYS A 1 189 ? 26.392 39.003 -14.757 1.00 66.62 189 LYS A C 1
ATOM 1531 O O . LYS A 1 189 ? 26.006 40.052 -15.263 1.00 66.62 189 LYS A O 1
ATOM 1536 N N . TRP A 1 190 ? 25.741 38.370 -13.788 1.00 70.69 190 TRP A N 1
ATOM 1537 C CA . TRP A 1 190 ? 24.483 38.837 -13.204 1.00 70.69 190 TRP A CA 1
ATOM 1538 C C . TRP A 1 190 ? 24.698 39.963 -12.166 1.00 70.69 190 TRP A C 1
ATOM 1540 O O . TRP A 1 190 ? 25.723 39.971 -11.478 1.00 70.69 190 TRP A O 1
ATOM 1550 N N . PRO A 1 191 ? 23.774 40.939 -12.047 1.00 63.28 191 PRO A N 1
ATOM 1551 C CA . PRO A 1 191 ? 23.914 42.085 -11.140 1.00 63.28 191 PRO A CA 1
ATOM 1552 C C . PRO A 1 191 ? 23.804 41.705 -9.651 1.00 63.28 191 PRO A C 1
ATOM 1554 O O . PRO A 1 191 ? 23.041 40.817 -9.285 1.00 63.28 191 PRO A O 1
ATOM 1557 N N . SER A 1 192 ? 24.535 42.417 -8.782 1.00 51.91 192 SER A N 1
ATOM 1558 C CA . SER A 1 192 ? 24.524 42.236 -7.316 1.00 51.91 192 SER A CA 1
ATOM 1559 C C . SER A 1 192 ? 23.636 43.285 -6.630 1.00 51.91 192 SER A C 1
ATOM 1561 O O . SER A 1 192 ? 23.689 44.460 -6.991 1.00 51.91 192 SER A O 1
ATOM 1563 N N . ILE A 1 193 ? 22.827 42.882 -5.642 1.00 48.44 193 ILE A N 1
ATOM 1564 C CA . ILE A 1 193 ? 21.876 43.765 -4.942 1.00 48.44 193 ILE A CA 1
ATOM 1565 C C . ILE A 1 193 ? 22.588 44.465 -3.767 1.00 48.44 193 ILE A C 1
ATOM 1567 O O . ILE A 1 193 ? 23.084 43.797 -2.864 1.00 48.44 193 ILE A O 1
ATOM 1571 N N . THR A 1 194 ? 22.631 45.803 -3.747 1.00 35.00 194 THR A N 1
ATOM 1572 C CA . THR A 1 194 ? 23.197 46.594 -2.631 1.00 35.00 194 THR A CA 1
ATOM 1573 C C . THR A 1 194 ? 22.080 47.267 -1.826 1.00 35.00 194 THR A C 1
ATOM 1575 O O . THR A 1 194 ? 21.294 48.028 -2.387 1.00 35.00 194 THR A O 1
ATOM 1578 N N . ALA A 1 195 ? 22.004 47.019 -0.514 1.00 30.03 195 ALA A N 1
ATOM 1579 C CA . ALA A 1 195 ? 21.020 47.653 0.370 1.00 30.03 195 ALA A CA 1
ATOM 1580 C C . ALA A 1 195 ? 21.362 49.134 0.643 1.00 30.03 195 ALA A C 1
ATOM 1582 O O . ALA A 1 195 ? 22.509 49.464 0.946 1.00 30.03 195 ALA A O 1
ATOM 1583 N N . VAL A 1 196 ? 20.365 50.023 0.560 1.00 26.30 196 VAL A N 1
ATOM 1584 C CA . VAL A 1 196 ? 20.478 51.446 0.928 1.00 26.30 196 VAL A CA 1
ATOM 1585 C C . VAL A 1 196 ? 20.028 51.629 2.379 1.00 26.30 196 VAL A C 1
ATOM 1587 O O . VAL A 1 196 ? 18.932 51.223 2.753 1.00 26.30 196 VAL A O 1
ATOM 1590 N N . THR A 1 197 ? 20.883 52.240 3.196 1.00 26.00 197 THR A N 1
ATOM 1591 C CA . THR A 1 197 ? 20.697 52.485 4.632 1.00 26.00 197 THR A CA 1
ATOM 1592 C C . THR A 1 197 ? 19.943 53.784 4.906 1.00 26.00 197 THR A C 1
ATOM 1594 O O . THR A 1 197 ? 20.409 54.839 4.484 1.00 26.00 197 THR A O 1
ATOM 1597 N N . THR A 1 198 ? 18.903 53.743 5.746 1.00 22.62 198 THR A N 1
ATOM 1598 C CA . THR A 1 198 ? 18.555 54.846 6.664 1.00 22.62 198 THR A CA 1
ATOM 1599 C C . THR A 1 198 ? 17.901 54.322 7.955 1.00 22.62 198 THR A C 1
ATOM 1601 O O . THR A 1 198 ? 17.028 53.463 7.939 1.00 22.62 198 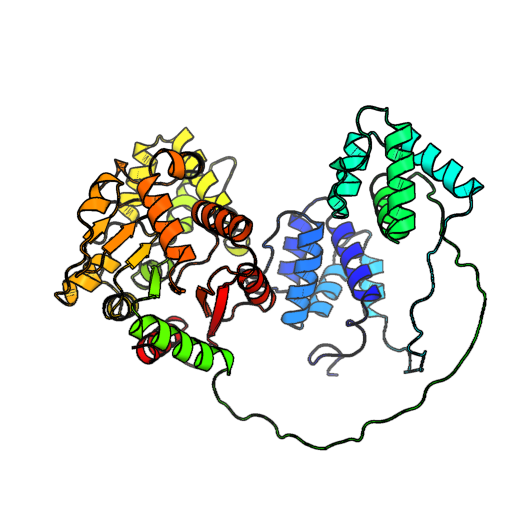THR A O 1
ATOM 1604 N N . ASN A 1 199 ? 18.383 54.850 9.083 1.00 23.23 199 ASN A N 1
ATOM 1605 C CA . ASN A 1 199 ? 17.978 54.645 10.487 1.00 23.23 199 ASN A CA 1
ATOM 1606 C C . ASN A 1 199 ? 17.122 55.864 10.940 1.00 23.23 199 ASN A C 1
ATOM 1608 O O . ASN A 1 199 ? 17.128 56.861 10.212 1.00 23.23 199 ASN A O 1
ATOM 1612 N N . PRO A 1 200 ? 16.643 55.983 12.200 1.00 37.81 200 PRO A N 1
ATOM 1613 C CA . PRO A 1 200 ? 15.997 55.040 13.141 1.00 37.81 200 PRO A CA 1
ATOM 1614 C C . PRO A 1 200 ? 14.666 55.630 13.707 1.00 37.81 200 PRO A C 1
ATOM 1616 O O . PRO A 1 200 ? 14.351 56.764 13.368 1.00 37.81 200 PRO A O 1
ATOM 1619 N N . ILE A 1 201 ? 13.923 54.929 14.599 1.00 22.48 201 ILE A N 1
ATOM 1620 C CA . ILE A 1 201 ? 13.162 55.501 15.758 1.00 22.48 201 ILE A CA 1
ATOM 1621 C C . ILE A 1 201 ? 12.445 54.397 16.605 1.00 22.48 201 ILE A C 1
ATOM 1623 O O . ILE A 1 201 ? 11.528 53.740 16.136 1.00 22.48 201 ILE A O 1
ATOM 1627 N N . PHE A 1 202 ? 12.874 54.289 17.880 1.00 22.50 202 PHE A N 1
ATOM 1628 C CA . PHE A 1 202 ? 12.152 53.963 19.143 1.00 22.50 202 PHE A CA 1
ATOM 1629 C C . PHE A 1 202 ? 11.709 52.532 19.581 1.00 22.50 202 PHE A C 1
ATOM 1631 O O . PHE A 1 202 ? 10.688 52.010 19.165 1.00 22.50 202 PHE A O 1
ATOM 1638 N N . ALA A 1 203 ? 12.433 52.039 20.608 1.00 22.77 203 ALA A N 1
ATOM 1639 C CA . ALA A 1 203 ? 12.038 51.693 21.999 1.00 22.77 203 ALA A CA 1
ATOM 1640 C C . ALA A 1 203 ? 10.942 50.640 22.341 1.00 22.77 203 ALA A C 1
ATOM 1642 O O . ALA A 1 203 ? 9.751 50.840 22.126 1.00 22.77 203 ALA A O 1
ATOM 1643 N N . HIS A 1 204 ? 11.366 49.604 23.087 1.00 22.77 204 HIS A N 1
ATOM 1644 C CA . HIS A 1 204 ? 10.548 48.655 23.871 1.00 22.77 204 HIS A CA 1
ATOM 1645 C C . HIS A 1 204 ? 10.068 49.211 25.231 1.00 22.77 204 HIS A C 1
ATOM 1647 O O . HIS A 1 204 ? 10.669 50.149 25.761 1.00 22.77 204 HIS A O 1
ATOM 1653 N N . PRO A 1 205 ? 9.097 48.524 25.878 1.00 24.47 205 PRO A N 1
ATOM 1654 C CA . PRO A 1 205 ? 9.445 47.838 27.133 1.00 24.47 205 PRO A CA 1
ATOM 1655 C C . PRO A 1 205 ? 8.816 46.434 27.354 1.00 24.47 205 PRO A C 1
ATOM 1657 O O . PRO A 1 205 ? 7.617 46.223 27.219 1.00 24.47 205 PRO A O 1
ATOM 1660 N N . SER A 1 206 ? 9.695 45.501 27.743 1.00 24.80 206 SER A N 1
ATOM 1661 C CA . SER A 1 206 ? 9.612 44.413 28.750 1.00 24.80 206 SER A CA 1
ATOM 1662 C C . SER A 1 206 ? 8.277 43.985 29.396 1.00 24.80 206 SER A C 1
ATOM 1664 O O . SER A 1 206 ? 7.651 44.798 30.070 1.00 24.80 206 SER A O 1
ATOM 1666 N N . ASN A 1 207 ? 8.001 42.663 29.421 1.00 24.28 207 ASN A N 1
ATOM 1667 C CA . ASN A 1 207 ? 7.995 41.817 30.644 1.00 24.28 207 ASN A CA 1
ATOM 1668 C C . ASN A 1 207 ? 7.576 40.354 30.361 1.00 24.28 207 ASN A C 1
ATOM 1670 O O . ASN A 1 207 ? 6.518 40.147 29.781 1.00 24.28 207 ASN A O 1
ATOM 1674 N N . GLN A 1 208 ? 8.313 39.357 30.878 1.00 23.75 208 GLN A N 1
ATOM 1675 C CA . GLN A 1 208 ? 7.733 38.125 31.455 1.00 23.75 208 GLN A CA 1
ATOM 1676 C C . GLN A 1 208 ? 8.775 37.331 32.286 1.00 23.75 208 GLN A C 1
ATOM 1678 O O . GLN A 1 208 ? 9.952 37.303 31.915 1.00 23.75 208 GLN A O 1
ATOM 1683 N N . PRO A 1 209 ? 8.378 36.715 33.421 1.00 25.75 209 PRO A N 1
ATOM 1684 C CA . PRO A 1 209 ? 9.290 36.083 34.375 1.00 25.75 209 PRO A CA 1
ATOM 1685 C C . PRO A 1 209 ? 9.541 34.587 34.105 1.00 25.75 209 PRO A C 1
ATOM 1687 O O . PRO A 1 209 ? 8.721 33.881 33.525 1.00 25.75 209 PRO A O 1
ATOM 1690 N N . ARG A 1 210 ? 10.691 34.109 34.597 1.00 27.30 210 ARG A N 1
ATOM 1691 C CA . ARG A 1 210 ? 11.131 32.703 34.625 1.00 27.30 210 ARG A CA 1
ATOM 1692 C C . ARG A 1 210 ? 10.279 31.849 35.571 1.00 27.30 210 ARG A C 1
ATOM 1694 O O . ARG A 1 210 ? 10.049 32.264 36.704 1.00 27.30 210 ARG A O 1
ATOM 1701 N N . ILE A 1 211 ? 9.999 30.605 35.177 1.00 27.64 211 ILE A N 1
ATOM 1702 C CA . ILE A 1 211 ? 9.777 29.484 36.106 1.00 27.64 211 ILE A CA 1
ATOM 1703 C C . ILE A 1 211 ? 10.689 28.319 35.701 1.00 27.64 211 ILE A C 1
ATOM 1705 O O . ILE A 1 211 ? 10.955 28.086 34.524 1.00 27.64 211 ILE A O 1
ATOM 1709 N N . ALA A 1 212 ? 11.242 27.681 36.727 1.00 25.56 212 ALA A N 1
ATOM 1710 C CA . ALA A 1 212 ? 12.321 26.713 36.710 1.00 25.56 212 ALA A CA 1
ATOM 1711 C C . ALA A 1 212 ? 11.843 25.264 36.524 1.00 25.56 212 ALA A C 1
ATOM 1713 O O . ALA A 1 212 ? 10.755 24.916 36.964 1.00 25.56 212 ALA A O 1
ATOM 1714 N N . GLY A 1 213 ? 12.752 24.439 35.991 1.00 31.27 213 GLY A N 1
ATOM 1715 C CA . GLY A 1 213 ? 12.925 23.023 36.330 1.00 31.27 213 GLY A CA 1
ATOM 1716 C C . GLY A 1 213 ? 11.820 22.068 35.887 1.00 31.27 213 GLY A C 1
ATOM 1717 O O . GLY A 1 213 ? 10.733 22.040 36.453 1.00 31.27 213 GLY A O 1
ATOM 1718 N N . SER A 1 214 ? 12.134 21.178 34.949 1.00 24.41 214 SER A N 1
ATOM 1719 C CA . SER A 1 214 ? 11.366 19.943 34.774 1.00 24.41 214 SER A CA 1
ATOM 1720 C C . SER A 1 214 ? 12.320 18.758 34.599 1.00 24.41 214 SER A C 1
ATOM 1722 O O . SER A 1 214 ? 13.397 18.941 34.025 1.00 24.41 214 SER A O 1
ATOM 1724 N N . PRO A 1 215 ? 11.981 17.584 35.164 1.00 27.73 215 PRO A N 1
ATOM 1725 C CA . PRO A 1 215 ? 12.889 16.459 35.325 1.00 27.73 215 PRO A CA 1
ATOM 1726 C C . PRO A 1 215 ? 12.946 15.595 34.062 1.00 27.73 215 PRO A C 1
ATOM 1728 O O . PRO A 1 215 ? 12.049 15.624 33.222 1.00 27.73 215 PRO A O 1
ATOM 1731 N N . SER A 1 216 ? 14.017 14.813 33.947 1.00 26.45 216 SER A N 1
ATOM 1732 C CA . SER A 1 216 ? 14.226 13.818 32.894 1.00 26.45 216 SER A CA 1
ATOM 1733 C C . SER A 1 216 ? 13.050 12.827 32.799 1.00 26.45 216 SER A C 1
ATOM 1735 O O . SER A 1 216 ? 12.635 12.317 33.845 1.00 26.45 216 SER A O 1
ATOM 1737 N N . PRO A 1 217 ? 12.543 12.482 31.599 1.00 30.66 217 PRO A N 1
ATOM 1738 C CA . PRO A 1 217 ? 11.542 11.435 31.465 1.00 30.66 217 PRO A CA 1
ATOM 1739 C C . PRO A 1 217 ? 12.206 10.058 31.535 1.00 30.66 217 PRO A C 1
ATOM 1741 O O . PRO A 1 217 ? 13.151 9.754 30.805 1.00 30.66 217 PRO A O 1
ATOM 1744 N N . THR A 1 218 ? 11.690 9.243 32.444 1.00 28.08 218 THR A N 1
ATOM 1745 C CA . THR A 1 218 ? 11.831 7.788 32.480 1.00 28.08 218 THR A CA 1
ATOM 1746 C C . THR A 1 218 ? 10.883 7.148 31.457 1.00 28.08 218 THR A C 1
ATOM 1748 O O . THR A 1 218 ? 9.953 7.789 30.975 1.00 28.08 218 THR A O 1
ATOM 1751 N N . GLN A 1 219 ? 11.177 5.895 31.108 1.00 34.06 219 GLN A N 1
ATOM 1752 C CA . GLN A 1 219 ? 10.518 5.060 30.101 1.00 34.06 219 GLN A CA 1
ATOM 1753 C C . GLN A 1 219 ? 8.979 5.084 30.178 1.00 34.06 219 GLN A C 1
ATOM 1755 O O . GLN A 1 219 ? 8.397 4.767 31.213 1.00 34.06 219 GLN A O 1
ATOM 1760 N N . GLY A 1 220 ? 8.346 5.435 29.060 1.00 31.02 220 GLY A N 1
ATOM 1761 C CA . GLY A 1 220 ? 6.908 5.384 28.807 1.00 31.02 220 GLY A CA 1
ATOM 1762 C C . GLY A 1 220 ? 6.668 5.748 27.340 1.00 31.02 220 GLY A C 1
ATOM 1763 O O . GLY A 1 220 ? 7.333 6.646 26.820 1.00 31.02 220 GLY A O 1
ATOM 1764 N N . GLU A 1 221 ? 5.806 5.001 26.657 1.00 43.00 221 GLU A N 1
ATOM 1765 C CA . GLU A 1 221 ? 5.488 5.145 25.231 1.00 43.00 221 GLU A CA 1
ATOM 1766 C C . GLU A 1 221 ? 5.098 6.593 24.856 1.00 43.00 221 GLU A C 1
ATOM 1768 O O . GLU A 1 221 ? 4.649 7.388 25.682 1.00 43.00 221 GLU A O 1
ATOM 1773 N N . SER A 1 222 ? 5.340 6.993 23.601 1.00 52.97 222 SER A N 1
ATOM 1774 C CA . SER A 1 222 ? 5.163 8.386 23.161 1.00 52.97 222 SER A CA 1
ATOM 1775 C C . SER A 1 222 ? 3.703 8.857 23.323 1.00 52.97 222 SER A C 1
ATOM 1777 O O . SER A 1 222 ? 2.808 8.162 22.844 1.00 52.97 222 SER A O 1
ATOM 1779 N N . PRO A 1 223 ? 3.427 10.080 23.834 1.00 60.69 223 PRO A N 1
ATOM 1780 C CA . PRO A 1 223 ? 2.061 10.605 24.034 1.00 60.69 223 PRO A CA 1
ATOM 1781 C C . PRO A 1 223 ? 1.201 10.668 22.755 1.00 60.69 223 PRO A C 1
ATOM 1783 O O . PRO A 1 223 ? -0.015 10.838 22.813 1.00 60.69 223 PRO A O 1
ATOM 1786 N N . VAL A 1 224 ? 1.825 10.540 21.580 1.00 67.06 224 VAL A N 1
ATOM 1787 C CA . VAL A 1 224 ? 1.157 10.459 20.273 1.00 67.06 224 VAL A CA 1
ATOM 1788 C C . VAL A 1 224 ? 0.496 9.091 20.047 1.00 67.06 224 VAL A C 1
ATOM 1790 O O . VAL A 1 224 ? -0.549 9.036 19.398 1.00 67.06 224 VAL A O 1
ATOM 1793 N N . VAL A 1 225 ? 1.087 8.007 20.562 1.00 73.50 225 VAL A N 1
ATOM 1794 C CA . VAL A 1 225 ? 0.584 6.630 20.415 1.00 73.50 225 VAL A CA 1
ATOM 1795 C C . VAL A 1 225 ? -0.664 6.437 21.274 1.00 73.50 225 VAL A C 1
ATOM 1797 O O . VAL A 1 225 ? -1.699 6.024 20.751 1.00 73.50 225 VAL A O 1
ATOM 1800 N N . ASP A 1 226 ? -0.614 6.862 22.538 1.00 76.56 226 ASP A N 1
ATOM 1801 C CA . ASP A 1 226 ? -1.753 6.802 23.464 1.00 76.56 226 ASP A CA 1
ATOM 1802 C C . ASP A 1 226 ? -2.960 7.584 22.937 1.00 76.56 226 ASP A C 1
ATOM 1804 O O . ASP A 1 226 ? -4.086 7.081 22.882 1.00 76.56 226 ASP A O 1
ATOM 1808 N N . ALA A 1 227 ? -2.722 8.813 22.467 1.00 83.56 227 ALA A N 1
ATOM 1809 C CA . ALA A 1 227 ? -3.762 9.632 21.860 1.00 83.56 227 ALA A CA 1
ATOM 1810 C C . ALA A 1 227 ? -4.353 8.980 20.598 1.00 83.56 227 ALA A C 1
ATOM 1812 O O . ALA A 1 227 ? -5.550 9.110 20.340 1.00 83.56 227 ALA A O 1
ATOM 1813 N N . ALA A 1 228 ? -3.544 8.282 19.796 1.00 89.00 228 ALA A N 1
ATOM 1814 C CA . ALA A 1 228 ? -4.037 7.594 18.608 1.00 89.00 228 ALA A CA 1
ATOM 1815 C C . ALA A 1 228 ? -4.949 6.412 18.968 1.00 89.00 228 ALA A C 1
ATOM 1817 O O . ALA A 1 228 ? -6.015 6.285 18.370 1.00 89.00 228 ALA A O 1
ATOM 1818 N N . ILE A 1 229 ? -4.590 5.604 19.972 1.00 89.88 229 ILE A N 1
ATOM 1819 C CA . ILE A 1 229 ? -5.435 4.497 20.452 1.00 89.88 229 ILE A CA 1
ATOM 1820 C C . ILE A 1 229 ? -6.788 5.023 20.940 1.00 89.88 229 ILE A C 1
ATOM 1822 O O . ILE A 1 229 ? -7.825 4.477 20.562 1.00 89.88 229 ILE A O 1
ATOM 1826 N N . ILE A 1 230 ? -6.800 6.107 21.724 1.00 90.19 230 ILE A N 1
ATOM 1827 C CA . ILE A 1 230 ? -8.044 6.728 22.208 1.00 90.19 230 ILE A CA 1
ATOM 1828 C C . ILE A 1 230 ? -8.929 7.154 21.028 1.00 90.19 230 ILE A C 1
ATOM 1830 O O . ILE A 1 230 ? -10.088 6.750 20.949 1.00 90.19 230 ILE A O 1
ATOM 1834 N N . ASN A 1 231 ? -8.374 7.900 20.068 1.00 92.44 231 ASN A N 1
ATOM 1835 C CA . ASN A 1 231 ? -9.123 8.375 18.901 1.00 92.44 231 ASN A CA 1
ATOM 1836 C C . ASN A 1 231 ? -9.642 7.227 18.019 1.00 92.44 231 ASN A C 1
ATOM 1838 O O . ASN A 1 231 ? -10.766 7.282 17.519 1.00 92.44 231 ASN A O 1
ATOM 1842 N N . LEU A 1 232 ? -8.846 6.172 17.831 1.00 94.69 232 LEU A N 1
ATOM 1843 C CA . LEU A 1 232 ? -9.250 4.999 17.057 1.00 94.69 232 LEU A CA 1
ATOM 1844 C C . LEU A 1 232 ? -10.351 4.205 17.769 1.00 94.69 232 LEU A C 1
ATOM 1846 O O . LEU A 1 232 ? -11.309 3.796 17.118 1.00 94.69 232 LEU A O 1
ATOM 1850 N N . ARG A 1 233 ? -10.283 4.049 19.097 1.00 93.81 233 ARG A N 1
ATOM 1851 C CA . ARG A 1 233 ? -11.358 3.435 19.898 1.00 93.81 233 ARG A CA 1
ATOM 1852 C C . ARG A 1 233 ? -12.649 4.246 19.855 1.00 93.81 233 ARG A C 1
ATOM 1854 O O . ARG A 1 233 ? -13.734 3.673 19.765 1.00 93.81 233 ARG A O 1
ATOM 1861 N N . GLU A 1 234 ? -12.554 5.572 19.855 1.00 92.69 234 GLU A N 1
ATOM 1862 C CA . GLU A 1 234 ? -13.716 6.433 19.632 1.00 92.69 234 GLU A CA 1
ATOM 1863 C C . GLU A 1 234 ? -14.292 6.304 18.216 1.00 92.69 234 GLU A C 1
ATOM 1865 O O . GLU A 1 234 ? -15.508 6.372 18.044 1.00 92.69 234 GLU A O 1
ATOM 1870 N N . ALA A 1 235 ? -13.455 6.126 17.192 1.00 93.31 235 ALA A N 1
ATOM 1871 C CA . ALA A 1 235 ? -13.928 5.873 15.832 1.00 93.31 235 ALA A CA 1
ATOM 1872 C C . ALA A 1 235 ? -14.606 4.495 15.723 1.00 93.31 235 ALA A C 1
ATOM 1874 O O . ALA A 1 235 ? -15.663 4.383 15.100 1.00 93.31 235 ALA A O 1
ATOM 1875 N N . LEU A 1 236 ? -14.051 3.470 16.384 1.00 93.25 236 LEU A N 1
ATOM 1876 C CA . LEU A 1 236 ? -14.649 2.136 16.492 1.00 93.25 236 LEU A CA 1
ATOM 1877 C C . LEU A 1 236 ? -16.035 2.189 17.142 1.00 93.25 236 LEU A C 1
ATOM 1879 O O . LEU A 1 236 ? -16.982 1.631 16.595 1.00 93.25 236 LEU A O 1
ATOM 1883 N N . SER A 1 237 ? -16.181 2.891 18.271 1.00 91.56 237 SER A N 1
ATOM 1884 C CA . SER A 1 237 ? -17.460 2.965 18.993 1.00 91.56 237 SER A CA 1
ATOM 1885 C C . SER A 1 237 ? -18.559 3.689 18.210 1.00 91.56 237 SER A C 1
ATOM 1887 O O . SER A 1 237 ? -19.739 3.386 18.380 1.00 91.56 237 SER A O 1
ATOM 1889 N N . ARG A 1 238 ? -18.179 4.611 17.316 1.00 90.62 238 ARG A N 1
ATOM 1890 C CA . ARG A 1 238 ? -19.096 5.308 16.402 1.00 90.62 238 ARG A CA 1
ATOM 1891 C C . ARG A 1 238 ? -19.411 4.517 15.127 1.00 90.62 238 ARG A C 1
ATOM 1893 O O . ARG A 1 238 ? -20.313 4.914 14.398 1.00 90.62 238 ARG A O 1
ATOM 1900 N N . GLY A 1 239 ? -18.697 3.422 14.851 1.00 89.19 239 GLY A N 1
ATOM 1901 C CA . GLY A 1 239 ? -18.794 2.693 13.579 1.00 89.19 239 GLY A CA 1
ATOM 1902 C C . GLY A 1 239 ? -18.168 3.441 12.393 1.00 89.19 239 GLY A C 1
ATOM 1903 O O . GLY A 1 239 ? -18.473 3.142 11.241 1.00 89.19 239 GLY A O 1
ATOM 1904 N N . ASP A 1 240 ? -17.285 4.397 12.681 1.00 91.12 240 ASP A N 1
ATOM 1905 C CA . ASP A 1 240 ? -16.721 5.379 11.748 1.00 91.12 240 ASP A CA 1
ATOM 1906 C C . ASP A 1 240 ? -15.249 5.070 11.401 1.00 91.12 240 ASP A C 1
ATOM 1908 O O . ASP A 1 240 ? -14.492 5.968 11.025 1.00 91.12 240 ASP A O 1
ATOM 1912 N N . LEU A 1 241 ? -14.822 3.810 11.540 1.00 95.44 241 LEU A N 1
ATOM 1913 C CA . LEU A 1 241 ? -13.473 3.351 11.201 1.00 95.44 241 LEU A CA 1
ATOM 1914 C C . LEU A 1 241 ? -13.495 2.417 9.982 1.00 95.44 241 LEU A C 1
ATOM 1916 O O . LEU A 1 241 ? -14.263 1.454 9.937 1.00 95.44 241 LEU A O 1
ATOM 1920 N N . ALA A 1 242 ? -12.609 2.680 9.024 1.00 96.69 242 ALA A N 1
ATOM 1921 C CA . ALA A 1 242 ? -12.253 1.770 7.942 1.00 96.69 242 ALA A CA 1
ATOM 1922 C C . ALA A 1 242 ? -10.790 1.330 8.094 1.00 96.69 242 ALA A C 1
ATOM 1924 O O . ALA A 1 242 ? -9.946 2.091 8.572 1.00 96.69 242 ALA A O 1
ATOM 1925 N N . VAL A 1 243 ? -10.481 0.102 7.681 1.00 97.88 243 VAL A N 1
ATOM 1926 C CA . VAL A 1 243 ? -9.127 -0.462 7.775 1.00 97.88 243 VAL A CA 1
ATOM 1927 C C . VAL A 1 243 ? -8.570 -0.692 6.379 1.00 97.88 243 VAL A C 1
ATOM 1929 O O . VAL A 1 243 ? -9.249 -1.245 5.518 1.00 97.88 243 VAL A O 1
ATOM 1932 N N . PHE A 1 244 ? -7.321 -0.300 6.157 1.00 97.94 244 PHE A N 1
ATOM 1933 C CA . PHE A 1 244 ? -6.590 -0.575 4.930 1.00 97.94 244 PHE A CA 1
ATOM 1934 C C . PHE A 1 244 ? -5.407 -1.493 5.238 1.00 97.94 244 PHE A C 1
ATOM 1936 O O . PHE A 1 244 ? -4.549 -1.156 6.053 1.00 97.94 244 PHE A O 1
ATOM 1943 N N . VAL A 1 245 ? -5.362 -2.650 4.585 1.00 97.62 245 VAL A N 1
ATOM 1944 C CA . VAL A 1 245 ? -4.362 -3.697 4.813 1.00 97.62 245 VAL A CA 1
ATOM 1945 C C . VAL A 1 245 ? -3.428 -3.773 3.614 1.00 97.62 245 VAL A C 1
ATOM 1947 O O . VAL A 1 245 ? -3.884 -3.995 2.490 1.00 97.62 245 VAL A O 1
ATOM 1950 N N . GLY A 1 246 ? -2.132 -3.579 3.851 1.00 95.62 246 GLY A N 1
ATOM 1951 C CA . GLY A 1 246 ? -1.101 -3.659 2.818 1.00 95.62 246 GLY A CA 1
ATOM 1952 C C . GLY A 1 246 ? -0.294 -4.956 2.840 1.00 95.62 246 GLY A C 1
ATOM 1953 O O . GLY A 1 246 ? -0.523 -5.864 3.647 1.00 95.62 246 GLY A O 1
ATOM 1954 N N . SER A 1 247 ? 0.668 -5.041 1.923 1.00 92.94 247 SER A N 1
ATOM 1955 C CA . SER A 1 247 ? 1.380 -6.278 1.588 1.00 92.94 247 SER A CA 1
ATOM 1956 C C . SER A 1 247 ? 2.364 -6.734 2.660 1.00 92.94 247 SER A C 1
ATOM 1958 O O . SER A 1 247 ? 2.730 -7.908 2.683 1.00 92.94 247 SER A O 1
ATOM 1960 N N . GLN A 1 248 ? 2.766 -5.854 3.583 1.00 91.19 248 GLN A N 1
ATOM 1961 C CA . GLN A 1 248 ? 3.682 -6.220 4.664 1.00 91.19 248 GLN A CA 1
ATOM 1962 C C . GLN A 1 248 ? 3.093 -7.326 5.556 1.00 91.19 248 GLN A C 1
ATOM 1964 O O . GLN A 1 248 ? 3.828 -8.194 6.021 1.00 91.19 248 GLN A O 1
ATOM 1969 N N . LEU A 1 249 ? 1.766 -7.356 5.745 1.00 91.81 249 LEU A N 1
ATOM 1970 C CA . LEU A 1 249 ? 1.110 -8.420 6.514 1.00 91.81 249 LEU A CA 1
ATOM 1971 C C . LEU A 1 249 ? 1.201 -9.773 5.806 1.00 91.81 249 LEU A C 1
ATOM 1973 O O . LEU A 1 249 ? 1.464 -10.785 6.455 1.00 91.81 249 LEU A O 1
ATOM 1977 N N . SER A 1 250 ? 1.039 -9.790 4.484 1.00 94.31 250 SER A N 1
ATOM 1978 C CA . SER A 1 250 ? 1.216 -10.986 3.659 1.00 94.31 250 SER A CA 1
ATOM 1979 C C . SER A 1 250 ? 2.666 -11.476 3.685 1.00 94.31 250 SER A C 1
ATOM 1981 O O . SER A 1 250 ? 2.910 -12.679 3.778 1.00 94.31 250 SER A O 1
ATOM 1983 N N . GLN A 1 251 ? 3.638 -10.558 3.707 1.00 93.19 251 GLN A N 1
ATOM 1984 C CA . GLN A 1 251 ? 5.058 -10.898 3.856 1.00 93.19 251 GLN A CA 1
ATOM 1985 C C . GLN A 1 251 ? 5.365 -11.549 5.207 1.00 93.19 251 GLN A C 1
ATOM 1987 O O . GLN A 1 251 ? 6.104 -12.529 5.267 1.00 93.19 251 GLN A O 1
ATOM 1992 N N . MET A 1 252 ? 4.726 -11.092 6.290 1.00 89.50 252 MET A N 1
ATOM 1993 C CA . MET A 1 252 ? 4.822 -11.746 7.604 1.00 89.50 252 MET A CA 1
ATOM 1994 C C . MET A 1 252 ? 4.262 -13.182 7.593 1.00 89.50 252 MET A C 1
ATOM 1996 O O . MET A 1 252 ? 4.615 -13.978 8.458 1.00 89.50 252 MET A O 1
ATOM 2000 N N . ALA A 1 253 ? 3.401 -13.526 6.627 1.00 90.12 253 ALA A N 1
ATOM 2001 C CA . ALA A 1 253 ? 2.904 -14.887 6.410 1.00 90.12 253 ALA A CA 1
ATOM 2002 C C . ALA A 1 253 ? 3.825 -15.742 5.515 1.00 90.12 253 ALA A C 1
ATOM 2004 O O . ALA A 1 253 ? 3.523 -16.910 5.274 1.00 90.12 253 ALA A O 1
ATOM 2005 N N . GLY A 1 254 ? 4.929 -15.172 5.020 1.00 92.44 254 GLY A N 1
ATOM 2006 C CA . GLY A 1 254 ? 5.882 -15.832 4.130 1.00 92.44 254 GLY A CA 1
ATOM 2007 C C . GLY A 1 254 ? 5.614 -15.639 2.635 1.00 92.44 254 GLY A C 1
ATOM 2008 O O . GLY A 1 254 ? 6.268 -16.299 1.830 1.00 92.44 254 GLY A O 1
ATOM 2009 N N . LEU A 1 255 ? 4.677 -14.765 2.242 1.00 95.44 255 LEU A N 1
ATOM 2010 C CA . LEU A 1 255 ? 4.479 -14.416 0.830 1.00 95.44 255 LEU A CA 1
ATOM 2011 C C . LEU A 1 255 ? 5.549 -13.416 0.349 1.00 95.44 255 LEU A C 1
ATOM 2013 O O . LEU A 1 255 ? 6.004 -12.583 1.133 1.00 95.44 255 LEU A O 1
ATOM 2017 N N . PRO A 1 256 ? 5.965 -13.468 -0.928 1.00 96.50 256 PRO A N 1
ATOM 2018 C CA . PRO A 1 256 ? 7.039 -12.618 -1.436 1.00 96.50 256 PRO A CA 1
ATOM 2019 C C . PRO A 1 256 ? 6.614 -11.149 -1.577 1.00 96.50 256 PRO A C 1
ATOM 2021 O O . PRO A 1 256 ? 5.442 -10.836 -1.837 1.00 96.50 256 PRO A O 1
ATOM 2024 N N . ALA A 1 257 ? 7.580 -10.231 -1.489 1.00 94.25 257 ALA A N 1
ATOM 2025 C CA . ALA A 1 257 ? 7.356 -8.862 -1.935 1.00 94.25 257 ALA A CA 1
ATOM 2026 C C . ALA A 1 257 ? 7.209 -8.832 -3.468 1.00 94.25 257 ALA A C 1
ATOM 2028 O O . ALA A 1 257 ? 7.749 -9.677 -4.181 1.00 94.25 257 ALA A O 1
ATOM 2029 N N . ILE A 1 258 ? 6.509 -7.826 -4.005 1.00 95.31 258 ILE A N 1
ATOM 2030 C CA . ILE A 1 258 ? 6.330 -7.685 -5.465 1.00 95.31 258 ILE A CA 1
ATOM 2031 C C . ILE A 1 258 ? 7.695 -7.569 -6.167 1.00 95.31 258 ILE A C 1
ATOM 2033 O O . ILE A 1 258 ? 7.887 -8.111 -7.256 1.00 95.31 258 ILE A O 1
ATOM 2037 N N . ALA A 1 259 ? 8.660 -6.917 -5.514 1.00 94.56 259 ALA A N 1
ATOM 2038 C CA . ALA A 1 259 ? 10.038 -6.815 -5.980 1.00 94.56 259 ALA A CA 1
ATOM 2039 C C . ALA A 1 259 ? 10.669 -8.191 -6.227 1.00 94.56 259 ALA A C 1
ATOM 2041 O O . ALA A 1 259 ? 11.278 -8.397 -7.272 1.00 94.56 259 ALA A O 1
ATOM 2042 N N . ASP A 1 260 ? 10.470 -9.145 -5.314 1.00 95.50 260 ASP A N 1
ATOM 2043 C CA . ASP A 1 260 ? 11.032 -10.496 -5.411 1.00 95.50 260 ASP A CA 1
ATOM 2044 C C . ASP A 1 260 ? 10.439 -11.274 -6.591 1.00 95.50 260 ASP A C 1
ATOM 2046 O O . ASP A 1 260 ? 11.124 -12.082 -7.219 1.00 95.50 260 ASP A O 1
ATOM 2050 N N . VAL A 1 261 ? 9.171 -11.004 -6.923 1.00 97.44 261 VAL A N 1
ATOM 2051 C CA . VAL A 1 261 ? 8.483 -11.607 -8.072 1.00 97.44 261 VAL A CA 1
ATOM 2052 C C . VAL A 1 261 ? 8.996 -11.020 -9.386 1.00 97.44 261 VAL A C 1
ATOM 2054 O O . VAL A 1 261 ? 9.231 -11.764 -10.335 1.00 97.44 261 VAL A O 1
ATOM 2057 N N . LEU A 1 262 ? 9.172 -9.697 -9.455 1.00 97.19 262 LEU A N 1
ATOM 2058 C CA . LEU A 1 262 ? 9.488 -8.986 -10.697 1.00 97.19 262 LEU A CA 1
ATOM 2059 C C . LEU A 1 262 ? 10.985 -8.932 -11.016 1.00 97.19 262 LEU A C 1
ATOM 2061 O O . LEU A 1 262 ? 11.361 -9.042 -12.181 1.00 97.19 262 LEU A O 1
ATOM 2065 N N . ARG A 1 263 ? 11.855 -8.800 -10.009 1.00 95.56 263 ARG A N 1
ATOM 2066 C CA . ARG A 1 263 ? 13.312 -8.679 -10.182 1.00 95.56 263 ARG A CA 1
ATOM 2067 C C . ARG A 1 263 ? 13.906 -9.768 -11.086 1.00 95.56 263 ARG A C 1
ATOM 2069 O O . ARG A 1 263 ? 14.605 -9.395 -12.030 1.00 95.56 263 ARG A O 1
ATOM 2076 N N . PRO A 1 264 ? 13.622 -11.076 -10.908 1.00 95.81 264 PRO A N 1
ATOM 2077 C CA . PRO A 1 264 ? 14.162 -12.105 -11.798 1.00 95.81 264 PRO A CA 1
ATOM 2078 C C . PRO A 1 264 ? 13.602 -12.035 -13.228 1.00 95.81 264 PRO A C 1
ATOM 2080 O O . PRO A 1 264 ? 14.237 -12.547 -14.145 1.00 95.81 264 PRO A O 1
ATOM 2083 N N . LEU A 1 265 ? 12.442 -11.406 -13.436 1.00 94.25 265 LEU A N 1
ATOM 2084 C CA . LEU A 1 265 ? 11.788 -11.309 -14.745 1.00 94.25 265 LEU A CA 1
ATOM 2085 C C . LEU A 1 265 ? 12.397 -10.217 -15.628 1.00 94.25 265 LEU A C 1
ATOM 2087 O O . LEU A 1 265 ? 12.410 -10.368 -16.845 1.00 94.25 265 LEU A O 1
ATOM 2091 N N . VAL A 1 266 ? 12.922 -9.150 -15.018 1.00 93.12 266 VAL A N 1
ATOM 2092 C CA . VAL A 1 266 ? 13.497 -7.992 -15.727 1.00 93.12 266 VAL A CA 1
ATOM 2093 C C . VAL A 1 266 ? 15.015 -7.868 -15.570 1.00 93.12 266 VAL A C 1
ATOM 2095 O O . VAL A 1 266 ? 15.612 -6.918 -16.067 1.00 93.12 266 VAL A O 1
ATOM 2098 N N . SER A 1 267 ? 15.673 -8.830 -14.911 1.00 89.00 267 SER A N 1
ATOM 2099 C CA . SER A 1 267 ? 17.127 -8.793 -14.658 1.00 89.00 267 SER A CA 1
ATOM 2100 C C . SER A 1 267 ? 17.979 -8.739 -15.932 1.00 89.00 267 SER A C 1
ATOM 2102 O O . SER A 1 267 ? 19.095 -8.232 -15.892 1.00 89.00 267 SER A O 1
ATOM 2104 N N . SER A 1 268 ? 17.474 -9.272 -17.047 1.00 84.19 268 SER A N 1
ATOM 2105 C CA . SER A 1 268 ? 18.132 -9.238 -18.360 1.00 84.19 268 SER A CA 1
ATOM 2106 C C . SER A 1 268 ? 17.527 -8.213 -19.324 1.00 84.19 268 SER A C 1
ATOM 2108 O O . SER A 1 268 ? 17.864 -8.244 -20.505 1.00 84.19 268 SER A O 1
ATOM 2110 N N . SER A 1 269 ? 16.597 -7.377 -18.857 1.00 84.19 269 SER A N 1
ATOM 2111 C CA . SER A 1 269 ? 15.991 -6.313 -19.664 1.00 84.19 269 SER A CA 1
ATOM 2112 C C . SER A 1 269 ? 16.867 -5.057 -19.663 1.00 84.19 269 SER A C 1
ATOM 2114 O O . SER A 1 269 ? 17.759 -4.916 -18.823 1.00 84.19 269 SER A O 1
ATOM 2116 N N . ASP A 1 270 ? 16.577 -4.122 -20.568 1.00 78.69 270 ASP A N 1
ATOM 2117 C CA . ASP A 1 270 ? 17.235 -2.809 -20.605 1.00 78.69 270 ASP A CA 1
ATOM 2118 C C . ASP A 1 270 ? 16.866 -1.920 -19.395 1.00 78.69 270 ASP A C 1
ATOM 2120 O O . ASP A 1 270 ? 17.530 -0.915 -19.135 1.00 78.69 270 ASP A O 1
ATOM 2124 N N . THR A 1 271 ? 15.834 -2.296 -18.630 1.00 78.12 271 THR A N 1
ATOM 2125 C CA . THR A 1 271 ? 15.287 -1.563 -17.475 1.00 78.12 271 THR A CA 1
ATOM 2126 C C . THR A 1 271 ? 15.188 -2.462 -16.228 1.00 78.12 271 THR A C 1
ATOM 2128 O O . THR A 1 271 ? 14.094 -2.769 -15.745 1.00 78.12 271 THR A O 1
ATOM 2131 N N . PRO A 1 272 ? 16.322 -2.919 -15.660 1.00 85.81 272 PRO A N 1
ATOM 2132 C CA . PRO A 1 272 ? 16.305 -3.745 -14.458 1.00 85.81 272 PRO A CA 1
ATOM 2133 C C . PRO A 1 272 ? 15.771 -2.968 -13.248 1.00 85.81 272 PRO A C 1
ATOM 2135 O O . PRO A 1 272 ? 15.972 -1.760 -13.122 1.00 85.81 272 PRO A O 1
ATOM 2138 N N . LEU A 1 273 ? 15.148 -3.683 -12.303 1.00 84.69 273 LEU A N 1
ATOM 2139 C CA . LEU A 1 273 ? 14.709 -3.066 -11.052 1.00 84.69 273 LEU A CA 1
ATOM 2140 C C . LEU A 1 273 ? 15.904 -2.513 -10.268 1.00 84.69 273 LEU A C 1
ATOM 2142 O O . LEU A 1 273 ? 16.882 -3.244 -10.050 1.00 84.69 273 LEU A O 1
ATOM 2146 N N . PRO A 1 274 ? 15.808 -1.282 -9.745 1.00 80.38 274 PRO A N 1
ATOM 2147 C CA . PRO A 1 274 ? 16.871 -0.730 -8.932 1.00 80.38 274 PRO A CA 1
ATOM 2148 C C . PRO A 1 274 ? 16.982 -1.488 -7.591 1.00 80.38 274 PRO A C 1
ATOM 2150 O O . PRO A 1 274 ? 16.098 -2.279 -7.230 1.00 80.38 274 PRO A O 1
ATOM 2153 N N . PRO A 1 275 ? 18.089 -1.317 -6.849 1.00 78.50 275 PRO A N 1
ATOM 2154 C CA . PRO A 1 275 ? 18.218 -1.794 -5.471 1.00 78.50 275 PRO A CA 1
ATOM 2155 C C . PRO A 1 275 ? 17.021 -1.401 -4.592 1.00 78.50 275 PRO A C 1
ATOM 2157 O O . PRO A 1 275 ? 16.443 -0.338 -4.795 1.00 78.50 275 PRO A O 1
ATOM 2160 N N . ASP A 1 276 ? 16.683 -2.216 -3.586 1.00 71.38 276 ASP A N 1
ATOM 2161 C CA . ASP A 1 276 ? 15.467 -2.037 -2.765 1.00 71.38 276 ASP A CA 1
ATOM 2162 C C . ASP A 1 276 ? 15.359 -0.653 -2.106 1.00 71.38 276 ASP A C 1
ATOM 2164 O O . ASP A 1 276 ? 14.267 -0.122 -1.948 1.00 71.38 276 ASP A O 1
ATOM 2168 N N . GLN A 1 277 ? 16.489 -0.025 -1.780 1.00 57.19 277 GLN A N 1
ATOM 2169 C CA . GLN A 1 277 ? 16.528 1.326 -1.208 1.00 57.19 277 GLN A CA 1
ATOM 2170 C C . GLN A 1 277 ? 16.116 2.448 -2.180 1.00 57.19 277 GLN A C 1
ATOM 2172 O O . GLN A 1 277 ? 15.794 3.540 -1.734 1.00 57.19 277 GLN A O 1
ATOM 2177 N N . TYR A 1 278 ? 16.146 2.178 -3.487 1.00 65.81 278 TYR A N 1
ATOM 2178 C CA . TYR A 1 278 ? 15.739 3.077 -4.578 1.00 65.81 278 TYR A CA 1
ATOM 2179 C C . TYR A 1 278 ? 14.428 2.628 -5.224 1.00 65.81 278 TYR A C 1
ATOM 2181 O O . TYR A 1 278 ? 13.971 3.186 -6.223 1.00 65.81 278 TYR A O 1
ATOM 2189 N N . LEU A 1 279 ? 13.853 1.549 -4.708 1.00 74.19 279 LEU A N 1
ATOM 2190 C CA . LEU A 1 279 ? 12.695 0.929 -5.298 1.00 74.19 279 LEU A CA 1
ATOM 2191 C C . LEU A 1 279 ? 11.453 1.752 -4.965 1.00 74.19 279 LEU A C 1
ATOM 2193 O O . LEU A 1 279 ? 11.187 2.080 -3.812 1.00 74.19 279 LEU A O 1
ATOM 2197 N N . THR A 1 280 ? 10.671 2.056 -5.993 1.00 78.62 280 THR A N 1
ATOM 2198 C CA . THR A 1 280 ? 9.410 2.783 -5.864 1.00 78.62 280 THR A CA 1
ATOM 2199 C C . THR A 1 280 ? 8.289 1.935 -6.446 1.00 78.62 280 THR A C 1
ATOM 2201 O O . THR A 1 280 ? 8.530 0.998 -7.214 1.00 78.62 280 THR A O 1
ATOM 2204 N N . SER A 1 281 ? 7.046 2.277 -6.109 1.00 81.88 281 SER A N 1
ATOM 2205 C CA . SER A 1 281 ? 5.886 1.650 -6.745 1.00 81.88 281 SER A CA 1
ATOM 2206 C C . SER A 1 281 ? 5.893 1.832 -8.268 1.00 81.88 281 SER A C 1
ATOM 2208 O O . SER A 1 281 ? 5.541 0.899 -8.983 1.00 81.88 281 SER A O 1
ATOM 2210 N N . ASP A 1 282 ? 6.357 2.975 -8.782 1.00 81.25 282 ASP A N 1
ATOM 2211 C CA . ASP A 1 282 ? 6.438 3.213 -10.229 1.00 81.25 282 ASP A CA 1
ATOM 2212 C C . ASP A 1 282 ? 7.469 2.303 -10.906 1.00 81.25 282 ASP A C 1
ATOM 2214 O O . ASP A 1 282 ? 7.160 1.728 -11.950 1.00 81.25 282 ASP A O 1
ATOM 2218 N N . HIS A 1 283 ? 8.631 2.073 -10.279 1.00 87.31 283 HIS A N 1
ATOM 2219 C CA . HIS A 1 283 ? 9.617 1.101 -10.770 1.00 87.31 283 HIS A CA 1
ATOM 2220 C C . HIS A 1 283 ? 9.020 -0.312 -10.879 1.00 87.31 283 HIS A C 1
ATOM 2222 O O . HIS A 1 283 ? 9.270 -1.023 -11.851 1.00 87.31 283 HIS A O 1
ATOM 2228 N N . LEU A 1 284 ? 8.203 -0.726 -9.903 1.00 92.69 284 LEU A N 1
ATOM 2229 C CA . LEU A 1 284 ? 7.530 -2.029 -9.930 1.00 92.69 284 LEU A CA 1
ATOM 2230 C C . LEU A 1 284 ? 6.491 -2.117 -11.056 1.00 92.69 284 LEU A C 1
ATOM 2232 O O . LEU A 1 284 ? 6.445 -3.118 -11.770 1.00 92.69 284 LEU A O 1
ATOM 2236 N N . LEU A 1 285 ? 5.678 -1.075 -11.239 1.00 92.31 285 LEU A N 1
ATOM 2237 C CA . LEU A 1 285 ? 4.673 -1.034 -12.302 1.00 92.31 285 LEU A CA 1
ATOM 2238 C C . LEU A 1 285 ? 5.316 -1.017 -13.698 1.00 92.31 285 LEU A C 1
ATOM 2240 O O . LEU A 1 285 ? 4.800 -1.655 -14.615 1.00 92.31 285 LEU A O 1
ATOM 2244 N N . GLU A 1 286 ? 6.441 -0.319 -13.857 1.00 91.25 286 GLU A N 1
ATOM 2245 C CA . GLU A 1 286 ? 7.232 -0.290 -15.091 1.00 91.25 286 GLU A CA 1
ATOM 2246 C C . GLU A 1 286 ? 7.896 -1.636 -15.390 1.00 91.25 286 GLU A C 1
ATOM 2248 O O . GLU A 1 286 ? 7.861 -2.098 -16.531 1.00 91.25 286 GLU A O 1
ATOM 2253 N N . ALA A 1 287 ? 8.450 -2.307 -14.379 1.00 95.12 287 ALA A N 1
ATOM 2254 C CA . ALA A 1 287 ? 9.018 -3.641 -14.548 1.00 95.12 287 ALA A CA 1
ATOM 2255 C C . ALA A 1 287 ? 7.952 -4.667 -14.961 1.00 95.12 287 ALA A C 1
ATOM 2257 O O . ALA A 1 287 ? 8.188 -5.487 -15.850 1.00 95.12 287 ALA A O 1
ATOM 2258 N N . ALA A 1 288 ? 6.761 -4.606 -14.357 1.00 97.06 288 ALA A N 1
ATOM 2259 C CA . ALA A 1 288 ? 5.638 -5.451 -14.749 1.00 97.06 288 ALA A CA 1
ATOM 2260 C C . ALA A 1 288 ? 5.201 -5.181 -16.197 1.00 97.06 288 ALA A C 1
ATOM 2262 O O . ALA A 1 288 ? 4.989 -6.122 -16.957 1.00 97.06 288 ALA A O 1
ATOM 2263 N N . GLU A 1 289 ? 5.111 -3.910 -16.594 1.00 95.44 289 GLU A N 1
ATOM 2264 C CA . GLU A 1 289 ? 4.759 -3.503 -17.959 1.00 95.44 289 GLU A CA 1
ATOM 2265 C C . GLU A 1 289 ? 5.812 -3.935 -18.988 1.00 95.44 289 GLU A C 1
ATOM 2267 O O . GLU A 1 289 ? 5.459 -4.477 -20.032 1.00 95.44 289 GLU A O 1
ATOM 2272 N N . THR A 1 290 ? 7.098 -3.788 -18.664 1.00 95.19 290 THR A N 1
ATOM 2273 C CA . THR A 1 290 ? 8.214 -4.255 -19.503 1.00 95.19 290 THR A CA 1
ATOM 2274 C C . THR A 1 290 ? 8.111 -5.763 -19.735 1.00 95.19 290 THR A C 1
ATOM 2276 O O . THR A 1 290 ? 8.099 -6.225 -20.874 1.00 95.19 290 THR A O 1
ATOM 2279 N N . TYR A 1 291 ? 7.930 -6.545 -18.665 1.00 96.69 291 TYR A N 1
ATOM 2280 C CA . TYR A 1 291 ? 7.768 -7.993 -18.791 1.00 96.69 291 TYR A CA 1
ATOM 2281 C C . TYR A 1 291 ? 6.489 -8.387 -19.546 1.00 96.69 291 TYR A C 1
ATOM 2283 O O . TYR A 1 291 ? 6.479 -9.382 -20.271 1.00 96.69 291 TYR A O 1
ATOM 2291 N N . GLU A 1 292 ? 5.401 -7.628 -19.395 1.00 97.06 292 GLU A N 1
ATOM 2292 C CA . GLU A 1 292 ? 4.165 -7.853 -20.147 1.00 97.06 292 GLU A CA 1
ATOM 2293 C C . GLU A 1 292 ? 4.361 -7.647 -21.653 1.00 97.06 292 GLU A C 1
ATOM 2295 O O . GLU A 1 292 ? 3.834 -8.437 -22.437 1.00 97.06 292 GLU A O 1
ATOM 2300 N N . VAL A 1 293 ? 5.136 -6.640 -22.060 1.00 95.50 293 VAL A N 1
ATOM 2301 C CA . VAL A 1 293 ? 5.484 -6.407 -23.469 1.00 95.50 293 VAL A CA 1
ATOM 2302 C C . VAL A 1 293 ? 6.314 -7.566 -24.026 1.00 95.50 293 VAL A C 1
ATOM 2304 O O . VAL A 1 293 ? 6.025 -8.051 -25.121 1.00 95.50 293 VAL A O 1
ATOM 2307 N N . ASP A 1 294 ? 7.289 -8.052 -23.259 1.00 94.19 294 ASP A N 1
ATOM 2308 C CA . ASP A 1 294 ? 8.230 -9.078 -23.717 1.00 94.19 294 ASP A CA 1
ATOM 2309 C C . ASP A 1 294 ? 7.631 -10.496 -23.728 1.00 94.19 294 ASP A C 1
ATOM 2311 O O . ASP A 1 294 ? 7.845 -11.271 -24.663 1.00 94.19 294 ASP A O 1
ATOM 2315 N N . ALA A 1 295 ? 6.890 -10.864 -22.678 1.00 96.12 295 ALA A N 1
ATOM 2316 C CA . ALA A 1 295 ? 6.407 -12.229 -22.444 1.00 96.12 295 ALA A CA 1
ATOM 2317 C C . ALA A 1 295 ? 4.879 -12.381 -22.560 1.00 96.12 295 ALA A C 1
ATOM 2319 O O . ALA A 1 295 ? 4.361 -13.504 -22.573 1.00 96.12 295 ALA A O 1
ATOM 2320 N N . GLY A 1 296 ? 4.146 -11.271 -22.655 1.00 97.50 296 GLY A N 1
ATOM 2321 C CA . GLY A 1 296 ? 2.691 -11.232 -22.738 1.00 97.50 296 GLY A CA 1
ATOM 2322 C C . GLY A 1 296 ? 1.981 -11.272 -21.380 1.00 97.50 296 GLY A C 1
ATOM 2323 O O . GLY A 1 296 ? 2.454 -11.850 -20.396 1.00 97.50 296 GLY A O 1
ATOM 2324 N N . ARG A 1 297 ? 0.755 -10.730 -21.354 1.00 98.00 297 ARG A N 1
ATOM 2325 C CA . ARG A 1 297 ? -0.100 -10.625 -20.156 1.00 98.00 297 ARG A CA 1
ATOM 2326 C C . ARG A 1 297 ? -0.274 -11.939 -19.398 1.00 98.00 297 ARG A C 1
ATOM 2328 O O . ARG A 1 297 ? -0.163 -11.974 -18.177 1.00 98.00 297 ARG A O 1
ATOM 2335 N N . ASN A 1 298 ? -0.532 -13.032 -20.115 1.00 98.19 298 ASN A N 1
ATOM 2336 C CA . ASN A 1 298 ? -0.760 -14.340 -19.496 1.00 98.19 298 ASN A CA 1
ATOM 2337 C C . ASN A 1 298 ? 0.472 -14.847 -18.734 1.00 98.19 298 ASN A C 1
ATOM 2339 O O . ASN A 1 298 ? 0.320 -15.503 -17.703 1.00 98.19 298 ASN A O 1
ATOM 2343 N N . ALA A 1 299 ? 1.682 -14.551 -19.221 1.00 98.12 299 ALA A N 1
ATOM 2344 C CA . ALA A 1 299 ? 2.913 -14.933 -18.541 1.00 98.12 299 ALA A CA 1
ATOM 2345 C C . ALA A 1 299 ? 3.083 -14.139 -17.240 1.00 98.12 299 ALA A C 1
ATOM 2347 O O . ALA A 1 299 ? 3.318 -14.750 -16.199 1.00 98.12 299 ALA A O 1
ATOM 2348 N N . LEU A 1 300 ? 2.886 -12.815 -17.279 1.00 98.44 300 LEU A N 1
ATOM 2349 C CA . LEU A 1 300 ? 2.923 -11.954 -16.090 1.00 98.44 300 LEU A CA 1
ATOM 2350 C C . LEU A 1 300 ? 1.902 -12.408 -15.038 1.00 98.44 300 LEU A C 1
ATOM 2352 O O . LEU A 1 300 ? 2.260 -12.675 -13.894 1.00 98.44 300 LEU A O 1
ATOM 2356 N N . VAL A 1 301 ? 0.641 -12.570 -15.441 1.00 98.50 301 VAL A N 1
ATOM 2357 C CA . VAL A 1 301 ? -0.448 -13.019 -14.562 1.00 98.50 301 VAL A CA 1
ATOM 2358 C C . VAL A 1 301 ? -0.117 -14.357 -13.903 1.00 98.50 301 VAL A C 1
ATOM 2360 O O . VAL A 1 301 ? -0.304 -14.511 -12.698 1.00 98.50 301 VAL A O 1
ATOM 2363 N N . ARG A 1 302 ? 0.443 -15.313 -14.655 1.00 98.38 302 ARG A N 1
ATOM 2364 C CA . ARG A 1 302 ? 0.853 -16.609 -14.102 1.00 98.38 302 ARG A CA 1
ATOM 2365 C C . ARG A 1 302 ? 1.912 -16.470 -13.008 1.00 98.38 302 ARG A C 1
ATOM 2367 O O . ARG A 1 302 ? 1.814 -17.167 -12.006 1.00 98.38 302 ARG A O 1
ATOM 2374 N N . ARG A 1 303 ? 2.876 -15.550 -13.156 1.00 98.06 303 ARG A N 1
ATOM 2375 C CA . ARG A 1 303 ? 3.885 -15.278 -12.113 1.00 98.06 303 ARG A CA 1
ATOM 2376 C C . ARG A 1 303 ? 3.247 -14.798 -10.817 1.00 98.06 303 ARG A C 1
ATOM 2378 O O . ARG A 1 303 ? 3.634 -15.267 -9.753 1.00 98.06 303 ARG A O 1
ATOM 2385 N N . PHE A 1 304 ? 2.248 -13.924 -10.907 1.00 98.31 304 PHE A N 1
ATOM 2386 C CA . PHE A 1 304 ? 1.522 -13.450 -9.730 1.00 98.31 304 PHE A CA 1
ATOM 2387 C C . PHE A 1 304 ? 0.666 -14.550 -9.095 1.00 98.31 304 PHE A C 1
ATOM 2389 O O . PHE A 1 304 ? 0.662 -14.671 -7.874 1.00 98.31 304 PHE A O 1
ATOM 2396 N N . ILE A 1 305 ? -0.002 -15.392 -9.890 1.00 98.19 305 ILE A N 1
ATOM 2397 C CA . ILE A 1 305 ? -0.751 -16.547 -9.365 1.00 98.19 305 ILE A CA 1
ATOM 2398 C C . ILE A 1 305 ? 0.178 -17.491 -8.598 1.00 98.19 305 ILE A C 1
ATOM 2400 O O . ILE A 1 305 ? -0.111 -17.838 -7.453 1.00 98.19 305 ILE A O 1
ATOM 2404 N N . ASP A 1 306 ? 1.303 -17.874 -9.205 1.00 97.19 306 ASP A N 1
ATOM 2405 C CA . ASP A 1 306 ? 2.261 -18.801 -8.597 1.00 97.19 306 ASP A CA 1
ATOM 2406 C C . ASP A 1 306 ? 2.844 -18.231 -7.289 1.00 97.19 306 ASP A C 1
ATOM 2408 O O . ASP A 1 306 ? 3.057 -18.985 -6.339 1.00 97.19 306 ASP A O 1
ATOM 2412 N N . ALA A 1 307 ? 3.062 -16.911 -7.233 1.00 97.31 307 ALA A N 1
ATOM 2413 C CA . ALA A 1 307 ? 3.641 -16.208 -6.088 1.00 97.31 307 ALA A CA 1
ATOM 2414 C C . ALA A 1 307 ? 2.661 -15.958 -4.928 1.00 97.31 307 ALA A C 1
ATOM 2416 O O . ALA A 1 307 ? 3.085 -15.966 -3.774 1.00 97.31 307 ALA A O 1
ATOM 2417 N N . TYR A 1 308 ? 1.376 -15.718 -5.214 1.00 97.69 308 TYR A N 1
ATOM 2418 C CA . TYR A 1 308 ? 0.393 -15.262 -4.216 1.00 97.69 308 TYR A CA 1
ATOM 2419 C C . TYR A 1 308 ? -0.743 -16.255 -3.935 1.00 97.69 308 TYR A C 1
ATOM 2421 O O . TYR A 1 308 ? -1.650 -15.951 -3.158 1.00 97.69 308 TYR A O 1
ATOM 2429 N N . GLN A 1 309 ? -0.717 -17.454 -4.521 1.00 93.69 309 GLN A N 1
ATOM 2430 C CA . GLN A 1 309 ? -1.584 -18.543 -4.073 1.00 93.69 309 GLN A CA 1
ATOM 2431 C C . GLN A 1 309 ? -1.324 -18.878 -2.594 1.00 93.69 309 GLN A C 1
ATOM 2433 O O . GLN A 1 309 ? -0.187 -18.948 -2.136 1.00 93.69 309 GLN A O 1
ATOM 2438 N N . THR A 1 310 ? -2.388 -19.138 -1.841 1.00 93.25 310 THR A N 1
ATOM 2439 C CA . THR A 1 310 ? -2.325 -19.326 -0.381 1.00 93.25 310 THR A CA 1
ATOM 2440 C C . THR A 1 310 ? -2.467 -20.783 0.049 1.00 93.25 310 THR A C 1
ATOM 2442 O O . THR A 1 310 ? -2.726 -21.078 1.216 1.00 93.25 310 THR A O 1
ATOM 2445 N N . VAL A 1 311 ? -2.293 -21.733 -0.875 1.00 91.00 311 VAL A N 1
ATOM 2446 C CA . VAL A 1 311 ? -2.348 -23.165 -0.554 1.00 91.00 311 VAL A CA 1
ATOM 2447 C C . VAL A 1 311 ? -1.259 -23.493 0.469 1.00 91.00 311 VAL A C 1
ATOM 2449 O O . VAL A 1 311 ? -0.073 -23.376 0.188 1.00 91.00 311 VAL A O 1
ATOM 2452 N N . GLY A 1 312 ? -1.670 -23.904 1.670 1.00 89.56 312 GLY A N 1
ATOM 2453 C CA . GLY A 1 312 ? -0.752 -24.205 2.774 1.00 89.56 312 GLY A CA 1
ATOM 2454 C C . GLY A 1 312 ? -0.250 -22.984 3.555 1.00 89.56 312 GLY A C 1
ATOM 2455 O O . GLY A 1 312 ? 0.443 -23.166 4.553 1.00 89.56 312 GLY A O 1
ATOM 2456 N N . VAL A 1 313 ? -0.636 -21.764 3.172 1.00 94.38 313 VAL A N 1
ATOM 2457 C CA . VAL A 1 313 ? -0.307 -20.526 3.895 1.00 94.38 313 VAL A CA 1
ATOM 2458 C C . VAL A 1 313 ? -1.438 -20.202 4.867 1.00 94.38 313 VAL A C 1
ATOM 2460 O O . VAL A 1 313 ? -2.616 -20.333 4.537 1.00 94.38 313 VAL A O 1
ATOM 2463 N N . GLN A 1 314 ? -1.093 -19.807 6.091 1.00 93.19 314 GLN A N 1
ATOM 2464 C CA . GLN A 1 314 ? -2.070 -19.480 7.130 1.00 93.19 314 GLN A CA 1
ATOM 2465 C C . GLN A 1 314 ? -2.055 -17.983 7.444 1.00 93.19 314 GLN A C 1
ATOM 2467 O O . GLN A 1 314 ? -0.981 -17.379 7.471 1.00 93.19 314 GLN A O 1
ATOM 2472 N N . PRO A 1 315 ? -3.217 -17.377 7.751 1.00 95.12 315 PRO A N 1
ATOM 2473 C CA . PRO A 1 315 ? -3.257 -15.999 8.214 1.00 95.12 315 PRO A CA 1
ATOM 2474 C C . PRO A 1 315 ? -2.504 -15.853 9.539 1.00 95.12 315 PRO A C 1
ATOM 2476 O O . PRO A 1 315 ? -2.764 -16.589 10.504 1.00 95.12 315 PRO A O 1
ATOM 2479 N N . THR A 1 316 ? -1.600 -14.871 9.586 1.00 93.62 316 THR A N 1
ATOM 2480 C CA . THR A 1 316 ? -0.852 -14.496 10.798 1.00 93.62 316 THR A CA 1
ATOM 2481 C C . THR A 1 316 ? -1.777 -13.961 11.891 1.00 93.62 316 THR A C 1
ATOM 2483 O O . THR A 1 316 ? -2.940 -13.629 11.643 1.00 93.62 316 THR A O 1
ATOM 2486 N N . LEU A 1 317 ? -1.256 -13.836 13.115 1.00 93.44 317 LEU A N 1
ATOM 2487 C CA . LEU A 1 317 ? -2.009 -13.247 14.222 1.00 93.44 317 LEU A CA 1
ATOM 2488 C C . LEU A 1 317 ? -2.469 -11.815 13.904 1.00 93.44 317 LEU A C 1
ATOM 2490 O O . LEU A 1 317 ? -3.612 -11.482 14.197 1.00 93.44 317 LEU A O 1
ATOM 2494 N N . ALA A 1 318 ? -1.657 -11.017 13.203 1.00 94.12 318 ALA A N 1
ATOM 2495 C CA . ALA A 1 318 ? -2.036 -9.667 12.784 1.00 94.12 318 ALA A CA 1
ATOM 2496 C C . ALA A 1 318 ? -3.310 -9.667 11.919 1.00 94.12 318 ALA A C 1
ATOM 2498 O O . ALA A 1 318 ? -4.237 -8.908 12.194 1.00 94.12 318 ALA A O 1
ATOM 2499 N N . HIS A 1 319 ? -3.419 -10.572 10.937 1.00 96.69 319 HIS A N 1
ATOM 2500 C CA . HIS A 1 319 ? -4.647 -10.713 10.145 1.00 96.69 319 HIS A CA 1
ATOM 2501 C C . HIS A 1 319 ? -5.851 -11.072 11.023 1.00 96.69 319 HIS A C 1
ATOM 2503 O O . HIS A 1 319 ? -6.944 -10.545 10.826 1.00 96.69 319 HIS A O 1
ATOM 2509 N N . ARG A 1 320 ? -5.657 -11.963 12.005 1.00 96.19 320 ARG A N 1
ATOM 2510 C CA . ARG A 1 320 ? -6.727 -12.392 12.915 1.00 96.19 320 ARG A CA 1
ATOM 2511 C C . ARG A 1 320 ? -7.199 -11.247 13.805 1.00 96.19 320 ARG A C 1
ATOM 2513 O O . ARG A 1 320 ? -8.406 -11.058 13.897 1.00 96.19 320 ARG A O 1
ATOM 2520 N N . LEU A 1 321 ? -6.284 -10.467 14.383 1.00 95.94 321 LEU A N 1
ATOM 2521 C CA . LEU A 1 321 ? -6.605 -9.285 15.192 1.00 95.94 321 LEU A CA 1
ATOM 2522 C C . LEU A 1 321 ? -7.342 -8.227 14.359 1.00 95.94 321 LEU A C 1
ATOM 2524 O O . LEU A 1 321 ? -8.380 -7.720 14.778 1.00 95.94 321 LEU A O 1
ATOM 2528 N N . LEU A 1 322 ? -6.894 -7.959 13.128 1.00 97.00 322 LEU A N 1
ATOM 2529 C CA . LEU A 1 322 ? -7.608 -7.050 12.226 1.00 97.00 322 LEU A CA 1
ATOM 2530 C C . LEU A 1 322 ? -9.015 -7.552 11.891 1.00 97.00 322 LEU A C 1
ATOM 2532 O O . LEU A 1 322 ? -9.961 -6.765 11.885 1.00 97.00 322 LEU A O 1
ATOM 2536 N N . ALA A 1 323 ? -9.176 -8.856 11.668 1.00 96.25 323 ALA A N 1
ATOM 2537 C CA . ALA A 1 323 ? -10.474 -9.486 11.456 1.00 96.25 323 ALA A CA 1
ATOM 2538 C C . ALA A 1 323 ? -11.332 -9.575 12.737 1.00 96.25 323 ALA A C 1
ATOM 2540 O O . ALA A 1 323 ? -12.500 -9.948 12.640 1.00 96.25 323 ALA A O 1
ATOM 2541 N N . GLN A 1 324 ? -10.803 -9.235 13.923 1.00 95.19 324 GLN A N 1
ATOM 2542 C CA . GLN A 1 324 ? -11.569 -9.081 15.173 1.00 95.19 324 GLN A CA 1
ATOM 2543 C C . GLN A 1 324 ? -12.165 -7.688 15.333 1.00 95.19 324 GLN A C 1
ATOM 2545 O O . GLN A 1 324 ? -13.214 -7.559 15.965 1.00 95.19 324 GLN A O 1
ATOM 2550 N N . LEU A 1 325 ? -11.582 -6.671 14.696 1.00 94.69 325 LEU A N 1
ATOM 2551 C CA . LEU A 1 325 ? -12.094 -5.311 14.795 1.00 94.69 325 LEU A CA 1
ATOM 2552 C C . LEU A 1 325 ? -13.585 -5.253 14.394 1.00 94.69 325 LEU A C 1
ATOM 2554 O O . LEU A 1 325 ? -14.010 -5.894 13.420 1.00 94.69 325 LEU A O 1
ATOM 2558 N N . PRO A 1 326 ? -14.423 -4.512 15.139 1.00 92.31 326 PRO A N 1
ATOM 2559 C CA . PRO A 1 326 ? -15.838 -4.346 14.825 1.00 92.31 326 PRO A CA 1
ATOM 2560 C C . PRO A 1 326 ? -16.038 -3.291 13.723 1.00 92.31 326 PRO A C 1
ATOM 2562 O O . PRO A 1 326 ? -16.842 -2.375 13.866 1.00 92.31 326 PRO A O 1
ATOM 2565 N N . VAL A 1 327 ? -15.296 -3.406 12.616 1.00 93.56 327 VAL A N 1
ATOM 2566 C CA . VAL A 1 327 ? -15.423 -2.518 11.453 1.00 93.56 327 VAL A CA 1
ATOM 2567 C C . VAL A 1 327 ? -16.101 -3.230 10.291 1.00 93.56 327 VAL A C 1
ATOM 2569 O O . VAL A 1 327 ? -16.008 -4.446 10.121 1.00 93.56 327 VAL A O 1
ATOM 2572 N N . GLN A 1 328 ? -16.809 -2.451 9.479 1.00 93.50 328 GLN A N 1
ATOM 2573 C CA . GLN A 1 328 ? -17.530 -2.957 8.315 1.00 93.50 328 GLN A CA 1
ATOM 2574 C C . GLN A 1 328 ? -16.660 -2.944 7.052 1.00 93.50 328 GLN A C 1
ATOM 2576 O O . GLN A 1 328 ? -16.772 -3.841 6.221 1.00 93.50 328 GLN A O 1
ATOM 2581 N N . ALA A 1 329 ? -15.813 -1.927 6.895 1.00 95.75 329 ALA A N 1
ATOM 2582 C CA . ALA A 1 329 ? -15.116 -1.640 5.649 1.00 95.75 329 ALA A CA 1
ATOM 2583 C C . ALA A 1 329 ? -13.621 -1.951 5.759 1.00 95.75 329 ALA A C 1
ATOM 2585 O O . ALA A 1 329 ? -12.894 -1.279 6.495 1.00 95.75 329 ALA A O 1
ATOM 2586 N N . TYR A 1 330 ? -13.172 -2.934 4.984 1.00 98.00 330 TYR A N 1
ATOM 2587 C CA . TYR A 1 330 ? -11.761 -3.237 4.784 1.00 98.00 330 TYR A CA 1
ATOM 2588 C C . TYR A 1 330 ? -11.377 -2.955 3.336 1.00 98.00 330 TYR A C 1
ATOM 2590 O O . TYR A 1 330 ? -12.133 -3.256 2.414 1.00 98.00 330 TYR A O 1
ATOM 2598 N N . PHE A 1 331 ? -10.184 -2.414 3.135 1.00 98.00 331 PHE A N 1
ATOM 2599 C CA . PHE A 1 331 ? -9.581 -2.183 1.829 1.00 98.00 331 PHE A CA 1
ATOM 2600 C C . PHE A 1 331 ? -8.217 -2.858 1.774 1.00 98.00 331 PHE A C 1
ATOM 2602 O O . PHE A 1 331 ? -7.518 -2.937 2.783 1.00 98.00 331 PHE A O 1
ATOM 2609 N N . THR A 1 332 ? -7.825 -3.343 0.603 1.00 97.62 332 THR A N 1
ATOM 2610 C CA . THR A 1 332 ? -6.491 -3.912 0.412 1.00 97.62 332 THR A CA 1
ATOM 2611 C C . THR A 1 332 ? -6.019 -3.794 -1.031 1.00 97.62 332 THR A C 1
ATOM 2613 O O . THR A 1 332 ? -6.820 -3.791 -1.972 1.00 97.62 332 THR A O 1
ATOM 2616 N N . THR A 1 333 ? -4.702 -3.711 -1.198 1.00 95.00 333 THR A N 1
ATOM 2617 C CA . THR A 1 333 ? -3.995 -3.849 -2.478 1.00 95.00 333 THR A CA 1
ATOM 2618 C C . THR A 1 333 ? -3.325 -5.219 -2.626 1.00 95.00 333 THR A C 1
ATOM 2620 O O . THR A 1 333 ? -2.594 -5.435 -3.589 1.00 95.00 333 THR A O 1
ATOM 2623 N N . ASN A 1 334 ? -3.574 -6.152 -1.702 1.00 96.94 334 ASN A N 1
ATOM 2624 C CA . ASN A 1 334 ? -2.957 -7.474 -1.704 1.00 96.94 334 ASN A CA 1
ATOM 2625 C C . ASN A 1 334 ? -3.651 -8.414 -2.700 1.00 96.94 334 ASN A C 1
ATOM 2627 O O . ASN A 1 334 ? -4.875 -8.392 -2.876 1.00 96.94 334 ASN A O 1
ATOM 2631 N N . TYR A 1 335 ? -2.858 -9.278 -3.333 1.00 97.75 335 TYR A N 1
ATOM 2632 C CA . TYR A 1 335 ? -3.343 -10.237 -4.328 1.00 97.75 335 TYR A CA 1
ATOM 2633 C C . TYR A 1 335 ? -3.763 -11.587 -3.723 1.00 97.75 335 TYR A C 1
ATOM 2635 O O . TYR A 1 335 ? -4.515 -12.323 -4.358 1.00 97.75 335 TYR A O 1
ATOM 2643 N N . ASP A 1 336 ? -3.318 -11.893 -2.501 1.00 97.75 336 ASP A N 1
ATOM 2644 C CA . ASP A 1 336 ? -3.659 -13.096 -1.728 1.00 97.75 336 ASP A CA 1
ATOM 2645 C C . ASP A 1 336 ? -4.957 -12.933 -0.915 1.00 97.75 336 ASP A C 1
ATOM 2647 O O . ASP A 1 336 ? -5.441 -11.820 -0.744 1.00 97.75 336 ASP A O 1
ATOM 2651 N N . ASN A 1 337 ? -5.526 -14.025 -0.399 1.00 97.38 337 ASN A N 1
ATOM 2652 C CA . ASN A 1 337 ? -6.786 -14.014 0.359 1.00 97.38 337 ASN A CA 1
ATOM 2653 C C . ASN A 1 337 ? -6.606 -14.222 1.880 1.00 97.38 337 ASN A C 1
ATOM 2655 O O . ASN A 1 337 ? -7.494 -14.767 2.546 1.00 97.38 337 ASN A O 1
ATOM 2659 N N . LEU A 1 338 ? -5.451 -13.857 2.454 1.00 98.12 338 LEU A N 1
ATOM 2660 C CA . LEU A 1 338 ? -5.159 -14.132 3.868 1.00 98.12 338 LEU A CA 1
ATOM 2661 C C . LEU A 1 338 ? -6.091 -13.381 4.825 1.00 98.12 338 LEU A C 1
ATOM 2663 O O . LEU A 1 338 ? -6.446 -13.917 5.877 1.00 98.12 338 LEU A O 1
ATOM 2667 N N . LEU A 1 339 ? -6.535 -12.171 4.472 1.00 97.81 339 LEU A N 1
ATOM 2668 C CA . LEU A 1 339 ? -7.489 -11.426 5.294 1.00 97.81 339 LEU A CA 1
ATOM 2669 C C . LEU A 1 339 ? -8.844 -12.150 5.353 1.00 97.81 339 LEU A C 1
ATOM 2671 O O . LEU A 1 339 ? -9.385 -12.354 6.437 1.00 97.81 339 LEU A O 1
ATOM 2675 N N . GLU A 1 340 ? -9.358 -12.623 4.219 1.00 97.56 340 GLU A N 1
ATOM 2676 C CA . GLU A 1 340 ? -10.577 -13.430 4.120 1.00 97.56 340 GLU A CA 1
ATOM 2677 C C . GLU A 1 340 ? -10.452 -14.736 4.911 1.00 97.56 340 GLU A C 1
ATOM 2679 O O . GLU A 1 340 ? -11.369 -15.117 5.644 1.00 97.56 340 GLU A O 1
ATOM 2684 N N . LEU A 1 341 ? -9.303 -15.413 4.812 1.00 97.56 341 LEU A N 1
ATOM 2685 C CA . LEU A 1 341 ? -9.024 -16.618 5.594 1.00 97.56 341 LEU A CA 1
ATOM 2686 C C . LEU A 1 341 ? -9.012 -16.328 7.102 1.00 97.56 341 LEU A C 1
ATOM 2688 O O . LEU A 1 341 ? -9.454 -17.168 7.885 1.00 97.56 341 LEU A O 1
ATOM 2692 N N . ALA A 1 342 ? -8.567 -15.143 7.529 1.00 97.69 342 ALA A N 1
ATOM 2693 C CA . ALA A 1 342 ? -8.599 -14.735 8.933 1.00 97.69 342 ALA A CA 1
ATOM 2694 C C . ALA A 1 342 ? -10.023 -14.487 9.457 1.00 97.69 342 ALA A C 1
ATOM 2696 O O . ALA A 1 342 ? -10.305 -14.794 10.618 1.00 97.69 342 ALA A O 1
ATOM 2697 N N . PHE A 1 343 ? -10.923 -13.975 8.613 1.00 97.62 343 PHE A N 1
ATOM 2698 C CA . PHE A 1 343 ? -12.359 -13.896 8.904 1.00 97.62 343 PHE A CA 1
ATOM 2699 C C . PHE A 1 343 ? -12.982 -15.289 9.027 1.00 97.62 343 PHE A C 1
ATOM 2701 O O . PHE A 1 343 ? -13.651 -15.596 10.020 1.00 97.62 343 PHE A O 1
ATOM 2708 N N . LEU A 1 344 ? -12.698 -16.158 8.052 1.00 96.31 344 LEU A N 1
ATOM 2709 C CA . LEU A 1 344 ? -13.198 -17.529 8.013 1.00 96.31 344 LEU A CA 1
ATOM 2710 C C . LEU A 1 344 ? -12.753 -18.339 9.239 1.00 96.31 344 LEU A C 1
ATOM 2712 O O . LEU A 1 344 ? -13.580 -18.998 9.864 1.00 96.31 344 LEU A O 1
ATOM 2716 N N . ALA A 1 345 ? -11.479 -18.239 9.631 1.00 95.94 345 ALA A N 1
ATOM 2717 C CA . ALA A 1 345 ? -10.919 -18.926 10.798 1.00 95.94 345 ALA A CA 1
ATOM 2718 C C . ALA A 1 345 ? -11.613 -18.555 12.123 1.00 95.94 345 ALA A C 1
ATOM 2720 O O . ALA A 1 345 ? -11.510 -19.287 13.105 1.00 95.94 345 ALA A O 1
ATOM 2721 N N . GLN A 1 346 ? -12.323 -17.428 12.151 1.00 95.06 346 GLN A N 1
ATOM 2722 C CA . GLN A 1 346 ? -13.049 -16.919 13.314 1.00 95.06 346 GLN A CA 1
ATOM 2723 C C . GLN A 1 346 ? -14.567 -17.073 13.174 1.00 95.06 346 GLN A C 1
ATOM 2725 O O . GLN A 1 346 ? -15.319 -16.509 13.965 1.00 95.06 346 GLN A O 1
ATOM 2730 N N . ASN A 1 347 ? -15.032 -17.821 12.166 1.00 94.94 347 ASN A N 1
ATOM 2731 C CA . ASN A 1 347 ? -16.447 -17.978 11.822 1.00 94.94 347 ASN A CA 1
ATOM 2732 C C . ASN A 1 347 ? -17.178 -16.638 11.613 1.00 94.94 347 ASN A C 1
ATOM 2734 O O . ASN A 1 347 ? -18.392 -16.545 11.808 1.00 94.94 347 ASN A O 1
ATOM 2738 N N . ARG A 1 348 ? -16.452 -15.588 11.205 1.00 94.00 348 ARG A N 1
ATOM 2739 C CA . ARG A 1 348 ? -17.029 -14.284 10.879 1.00 94.00 348 ARG A CA 1
ATOM 2740 C C . ARG A 1 348 ? -17.213 -14.181 9.368 1.00 94.00 348 ARG A C 1
ATOM 2742 O O . ARG A 1 348 ? -16.244 -14.339 8.631 1.00 94.00 348 ARG A O 1
ATOM 2749 N N . PRO A 1 349 ? -18.426 -13.898 8.872 1.00 92.19 349 PRO A N 1
ATOM 2750 C CA . PRO A 1 349 ? -18.630 -13.731 7.444 1.00 92.19 349 PRO A CA 1
ATOM 2751 C C . PRO A 1 349 ? -18.048 -12.394 6.968 1.00 92.19 349 PRO A C 1
ATOM 2753 O O . PRO A 1 349 ? -18.311 -11.349 7.566 1.00 92.19 349 PRO A O 1
ATOM 2756 N N . CYS A 1 350 ? -17.334 -12.423 5.845 1.00 95.06 350 CYS A N 1
ATOM 2757 C CA . CYS A 1 350 ? -16.925 -11.237 5.100 1.00 95.06 350 CYS A CA 1
ATOM 2758 C C . CYS A 1 350 ? -17.306 -11.373 3.621 1.00 95.06 350 CYS A C 1
ATOM 2760 O O . CYS A 1 350 ? -17.354 -12.480 3.084 1.00 95.06 350 CYS A O 1
ATOM 2762 N N . THR A 1 351 ? -17.572 -10.250 2.957 1.00 96.31 351 THR A N 1
ATOM 2763 C CA . THR A 1 351 ? -17.896 -10.220 1.521 1.00 96.31 351 THR A CA 1
ATOM 2764 C C . THR A 1 351 ? -16.718 -9.641 0.735 1.00 96.31 351 THR A C 1
ATOM 2766 O O . THR A 1 351 ? -16.445 -8.449 0.882 1.00 96.31 351 THR A O 1
ATOM 2769 N N . PRO A 1 352 ? -16.004 -10.423 -0.093 1.00 96.38 352 PRO A N 1
ATOM 2770 C CA . PRO A 1 352 ? -14.972 -9.870 -0.963 1.00 96.38 352 PRO A CA 1
ATOM 2771 C C . PRO A 1 352 ? -15.616 -9.058 -2.096 1.00 96.38 352 PRO A C 1
ATOM 2773 O O . PRO A 1 352 ? -16.530 -9.525 -2.778 1.00 96.38 352 PRO A O 1
ATOM 2776 N N . ILE A 1 353 ? -15.136 -7.833 -2.303 1.00 97.19 353 ILE A N 1
ATOM 2777 C CA . ILE A 1 353 ? -15.587 -6.916 -3.350 1.00 97.19 353 ILE A CA 1
ATOM 2778 C C . ILE A 1 353 ? -14.406 -6.658 -4.287 1.00 97.19 353 ILE A C 1
ATOM 2780 O O . ILE A 1 353 ? -13.506 -5.885 -3.968 1.00 97.19 353 ILE A O 1
ATOM 2784 N N . ILE A 1 354 ? -14.409 -7.315 -5.446 1.00 96.62 354 ILE A N 1
ATOM 2785 C CA . ILE A 1 354 ? -13.320 -7.232 -6.434 1.00 96.62 354 ILE A CA 1
ATOM 2786 C C . ILE A 1 354 ? -13.755 -6.411 -7.656 1.00 96.62 354 ILE A C 1
ATOM 2788 O O . ILE A 1 354 ? -12.966 -5.714 -8.287 1.00 96.62 354 ILE A O 1
ATOM 2792 N N . ARG A 1 355 ? -15.049 -6.459 -7.988 1.00 96.31 355 ARG A N 1
ATOM 2793 C CA . ARG A 1 355 ? -15.662 -5.773 -9.130 1.00 96.31 355 ARG A CA 1
ATOM 2794 C C . ARG A 1 355 ? -16.776 -4.850 -8.668 1.00 96.31 355 ARG A C 1
ATOM 2796 O O . ARG A 1 355 ? -17.402 -5.074 -7.634 1.00 96.31 355 ARG A O 1
ATOM 2803 N N . ASN A 1 356 ? -17.125 -3.890 -9.521 1.00 93.75 356 ASN A N 1
ATOM 2804 C CA . ASN A 1 356 ? -18.293 -3.028 -9.319 1.00 93.75 356 ASN A CA 1
ATOM 2805 C C . ASN A 1 356 ? -19.584 -3.834 -9.078 1.00 93.75 356 ASN A C 1
ATOM 2807 O O . ASN A 1 356 ? -20.410 -3.442 -8.262 1.00 93.75 356 ASN A O 1
ATOM 2811 N N . SER A 1 357 ? -19.742 -4.980 -9.751 1.00 94.75 357 SER A N 1
ATOM 2812 C CA . SER A 1 357 ? -20.905 -5.863 -9.599 1.00 94.75 357 SER A CA 1
ATOM 2813 C C . SER A 1 357 ? -20.962 -6.591 -8.254 1.00 94.75 357 SER A C 1
ATOM 2815 O O . SER A 1 357 ? -22.023 -7.098 -7.905 1.00 94.75 357 SER A O 1
ATOM 2817 N N . ASN A 1 358 ? -19.869 -6.640 -7.483 1.00 94.75 358 ASN A N 1
ATOM 2818 C CA . ASN A 1 358 ? -19.879 -7.212 -6.137 1.00 94.75 358 ASN A CA 1
ATOM 2819 C C . ASN A 1 358 ? -20.434 -6.230 -5.095 1.00 94.75 358 ASN A C 1
ATOM 2821 O O . ASN A 1 358 ? -21.011 -6.667 -4.103 1.00 94.75 358 ASN A O 1
ATOM 2825 N N . LEU A 1 359 ? -20.287 -4.920 -5.323 1.00 91.50 359 LEU A N 1
ATOM 2826 C CA . LEU A 1 359 ? -20.609 -3.882 -4.341 1.00 91.50 359 LEU A CA 1
ATOM 2827 C C . LEU A 1 359 ? -22.068 -3.927 -3.833 1.00 91.50 359 LEU A C 1
ATOM 2829 O O . LEU A 1 359 ? -22.255 -3.792 -2.626 1.00 91.50 359 LEU A O 1
ATOM 2833 N N . PRO A 1 360 ? -23.099 -4.198 -4.665 1.00 91.75 360 PRO A N 1
ATOM 2834 C CA . PRO A 1 360 ? -24.481 -4.329 -4.188 1.00 91.75 360 PRO A CA 1
ATOM 2835 C C . PRO A 1 360 ? -24.713 -5.456 -3.171 1.00 91.75 360 PRO A C 1
ATOM 2837 O O . PRO A 1 360 ? -25.719 -5.440 -2.469 1.00 91.75 360 PRO A O 1
ATOM 2840 N N . TYR A 1 361 ? -23.808 -6.436 -3.093 1.00 89.44 361 TYR A N 1
ATOM 2841 C CA . TYR A 1 361 ? -23.887 -7.541 -2.136 1.00 89.44 361 TYR A CA 1
ATOM 2842 C C . TYR A 1 361 ? -23.172 -7.237 -0.813 1.00 89.44 361 TYR A C 1
ATOM 2844 O O . TYR A 1 361 ? -23.236 -8.051 0.111 1.00 89.44 361 TYR A O 1
ATOM 2852 N N . ALA A 1 362 ? -22.510 -6.079 -0.690 1.00 87.56 362 ALA A N 1
ATOM 2853 C CA . ALA A 1 362 ? -21.985 -5.612 0.585 1.00 87.56 362 ALA A CA 1
ATOM 2854 C C . ALA A 1 362 ? -23.157 -5.353 1.548 1.00 87.56 362 ALA A C 1
ATOM 2856 O O . ALA A 1 362 ? -23.991 -4.472 1.332 1.00 87.56 362 ALA A O 1
ATOM 2857 N N . SER A 1 363 ? -23.243 -6.156 2.610 1.00 79.19 363 SER A N 1
ATOM 2858 C CA . SER A 1 363 ? -24.268 -5.995 3.643 1.00 79.19 363 SER A CA 1
ATOM 2859 C C . SER A 1 363 ? -23.850 -4.941 4.662 1.00 79.19 363 SER A C 1
ATOM 2861 O O . SER A 1 363 ? -22.673 -4.820 4.992 1.00 79.19 363 SER A O 1
ATOM 2863 N N . ARG A 1 364 ? -24.830 -4.229 5.231 1.00 75.81 364 ARG A N 1
ATOM 2864 C CA . ARG A 1 364 ? -24.577 -3.336 6.369 1.00 75.81 364 ARG A CA 1
ATOM 2865 C C . ARG A 1 364 ? -24.212 -4.099 7.648 1.00 75.81 364 ARG A C 1
ATOM 2867 O O . ARG A 1 364 ? -23.536 -3.549 8.510 1.00 75.81 364 ARG A O 1
ATOM 2874 N N . ASP A 1 365 ? -24.597 -5.367 7.742 1.00 83.06 365 ASP A N 1
ATOM 2875 C CA . ASP A 1 365 ? -24.449 -6.163 8.966 1.00 83.06 365 ASP A CA 1
ATOM 2876 C C . ASP A 1 365 ? -23.191 -7.045 8.961 1.00 83.06 365 ASP A C 1
ATOM 2878 O O . ASP A 1 365 ? -22.961 -7.817 9.890 1.00 83.06 365 ASP A O 1
ATOM 2882 N N . LYS A 1 366 ? -22.392 -6.996 7.888 1.00 88.69 366 LYS A N 1
ATOM 2883 C CA . LYS A 1 366 ? -21.212 -7.850 7.704 1.00 88.69 366 LYS A CA 1
ATOM 2884 C C . LYS A 1 366 ? -20.034 -7.032 7.203 1.00 88.69 366 LYS A C 1
ATOM 2886 O O . LYS A 1 366 ? -20.214 -6.035 6.512 1.00 88.69 366 LYS A O 1
ATOM 2891 N N . ALA A 1 367 ? -18.828 -7.498 7.509 1.00 95.19 367 ALA A N 1
ATOM 2892 C CA . ALA A 1 367 ? -17.628 -6.916 6.935 1.00 95.19 367 ALA A CA 1
ATOM 2893 C C . ALA A 1 367 ? -17.587 -7.153 5.415 1.00 95.19 367 ALA A C 1
ATOM 2895 O O . ALA A 1 367 ? -18.037 -8.193 4.918 1.00 95.19 367 ALA A O 1
ATOM 2896 N N . TYR A 1 368 ? -17.006 -6.218 4.676 1.00 96.94 368 TYR A N 1
ATOM 2897 C CA . TYR A 1 368 ? -16.606 -6.417 3.290 1.00 96.94 368 TYR A CA 1
ATOM 2898 C C . TYR A 1 368 ? -15.140 -6.037 3.107 1.00 96.94 368 TYR A C 1
ATOM 2900 O O . TYR A 1 368 ? -14.617 -5.184 3.823 1.00 96.94 368 TYR A O 1
ATOM 2908 N N . ILE A 1 369 ? -14.489 -6.690 2.147 1.00 98.06 369 ILE A N 1
ATOM 2909 C CA . ILE A 1 369 ? -13.083 -6.468 1.809 1.00 98.06 369 ILE A CA 1
ATOM 2910 C C . ILE A 1 369 ? -13.031 -6.006 0.356 1.00 98.06 369 ILE A C 1
ATOM 2912 O O . ILE A 1 369 ? -13.222 -6.800 -0.562 1.00 98.06 369 ILE A O 1
ATOM 2916 N N . ALA A 1 370 ? -12.820 -4.710 0.145 1.00 97.62 370 ALA A N 1
ATOM 2917 C CA . ALA A 1 370 ? -12.633 -4.115 -1.169 1.00 97.62 370 ALA A CA 1
ATOM 2918 C C . ALA A 1 370 ? -11.189 -4.318 -1.645 1.00 97.62 370 ALA A C 1
ATOM 2920 O O . ALA A 1 370 ? -10.241 -3.770 -1.079 1.00 97.62 370 ALA A O 1
ATOM 2921 N N . ARG A 1 371 ? -11.030 -5.114 -2.703 1.00 97.56 371 ARG A N 1
ATOM 2922 C CA . ARG A 1 371 ? -9.733 -5.519 -3.251 1.00 97.56 371 ARG A CA 1
ATOM 2923 C C . ARG A 1 371 ? -9.399 -4.662 -4.457 1.00 97.56 371 ARG A C 1
ATOM 2925 O O . ARG A 1 371 ? -9.893 -4.892 -5.558 1.00 97.56 371 ARG A O 1
ATOM 2932 N N . LEU A 1 372 ? -8.571 -3.648 -4.241 1.00 96.25 372 LEU A N 1
ATOM 2933 C CA . LEU A 1 372 ? -8.324 -2.608 -5.238 1.00 96.25 372 LEU A CA 1
ATOM 2934 C C . LEU A 1 372 ? -7.420 -3.079 -6.382 1.00 96.25 372 LEU A C 1
ATOM 2936 O O . LEU A 1 372 ? -7.462 -2.506 -7.464 1.00 96.25 372 LEU A O 1
ATOM 2940 N N . ARG A 1 373 ? -6.627 -4.132 -6.160 1.00 95.31 373 ARG A N 1
ATOM 2941 C CA . ARG A 1 373 ? -5.678 -4.676 -7.145 1.00 95.31 373 ARG A CA 1
ATOM 2942 C C . ARG A 1 373 ? -6.087 -6.033 -7.731 1.00 95.31 373 ARG A C 1
ATOM 2944 O O . ARG A 1 373 ? -5.323 -6.623 -8.489 1.00 95.31 373 ARG A O 1
ATOM 2951 N N . GLY A 1 374 ? -7.294 -6.504 -7.417 1.00 96.50 374 GLY A N 1
ATOM 2952 C CA . GLY A 1 374 ? -7.801 -7.800 -7.866 1.00 96.50 374 GLY A CA 1
ATOM 2953 C C . GLY A 1 374 ? -7.542 -8.945 -6.883 1.00 96.50 374 GLY A C 1
ATOM 2954 O O . GLY A 1 374 ? -7.269 -8.735 -5.699 1.00 96.50 374 GLY A O 1
ATOM 2955 N N . ASP A 1 375 ? -7.680 -10.168 -7.386 1.00 97.00 375 ASP A N 1
ATOM 2956 C CA . ASP A 1 375 ? -7.498 -11.422 -6.650 1.00 97.00 375 ASP A CA 1
ATOM 2957 C C . ASP A 1 375 ? -6.863 -12.466 -7.582 1.00 97.00 375 ASP A C 1
ATOM 2959 O O . ASP A 1 375 ? -7.336 -12.657 -8.705 1.00 97.00 375 ASP A O 1
ATOM 2963 N N . VAL A 1 376 ? -5.809 -13.164 -7.142 1.00 96.88 376 VAL A N 1
ATOM 2964 C CA . VAL A 1 376 ? -5.151 -14.191 -7.976 1.00 96.88 376 VAL A CA 1
ATOM 2965 C C . VAL A 1 376 ? -6.051 -15.373 -8.339 1.00 96.88 376 VAL A C 1
ATOM 2967 O O . VAL A 1 376 ? -5.814 -16.033 -9.348 1.00 96.88 376 VAL A O 1
ATOM 2970 N N . SER A 1 377 ? -7.112 -15.630 -7.570 1.00 95.75 377 SER A N 1
ATOM 2971 C CA . SER A 1 377 ? -8.141 -16.623 -7.905 1.00 95.75 377 SER A CA 1
ATOM 2972 C C . SER A 1 377 ? -9.065 -16.178 -9.046 1.00 95.75 377 SER A C 1
ATOM 2974 O O . SER A 1 377 ? -9.770 -17.007 -9.624 1.00 95.75 377 SER A O 1
ATOM 2976 N N . GLN A 1 378 ? -9.047 -14.888 -9.405 1.00 96.38 378 GLN A N 1
ATOM 2977 C CA . GLN A 1 378 ? -9.765 -14.303 -10.539 1.00 96.38 378 GLN A CA 1
ATOM 2978 C C . GLN A 1 378 ? -8.782 -13.532 -11.436 1.00 96.38 378 GLN A C 1
ATOM 2980 O O . GLN A 1 378 ? -8.728 -12.301 -11.381 1.00 96.38 378 GLN A O 1
ATOM 2985 N N . PRO A 1 379 ? -7.991 -14.231 -12.271 1.00 96.00 379 PRO A N 1
ATOM 2986 C CA . PRO A 1 379 ? -6.845 -13.645 -12.972 1.00 96.00 379 PRO A CA 1
ATOM 2987 C C . PRO A 1 379 ? -7.156 -12.426 -13.855 1.00 96.00 379 PRO A C 1
ATOM 2989 O O . PRO A 1 379 ? -6.306 -11.561 -14.044 1.00 96.00 379 PRO A O 1
ATOM 2992 N N . ASP A 1 380 ? -8.380 -12.329 -14.376 1.00 96.19 380 ASP A N 1
ATOM 2993 C CA . ASP A 1 380 ? -8.851 -11.209 -15.196 1.00 96.19 380 ASP A CA 1
ATOM 2994 C C . ASP A 1 380 ? -9.093 -9.911 -14.397 1.00 96.19 380 ASP A C 1
ATOM 2996 O O . ASP A 1 380 ? -9.380 -8.873 -14.986 1.00 96.19 380 ASP A O 1
ATOM 3000 N N . THR A 1 381 ? -8.990 -9.954 -13.063 1.00 97.19 381 THR A N 1
ATOM 3001 C CA . THR A 1 381 ? -9.159 -8.791 -12.165 1.00 97.19 381 THR A CA 1
ATOM 3002 C C . THR A 1 381 ? -7.861 -8.090 -11.800 1.00 97.19 381 THR A C 1
ATOM 3004 O O . THR A 1 381 ? -7.908 -7.026 -11.186 1.00 97.19 381 THR A O 1
ATOM 3007 N N . LEU A 1 382 ? -6.715 -8.706 -12.095 1.00 98.19 382 LEU A N 1
ATOM 3008 C CA . LEU A 1 382 ? -5.430 -8.256 -11.575 1.00 98.19 382 LEU A CA 1
ATOM 3009 C C . LEU A 1 382 ? -5.026 -6.903 -12.169 1.00 98.19 382 LEU A C 1
ATOM 3011 O O . LEU A 1 382 ? -5.107 -6.705 -13.379 1.00 98.19 382 LEU A O 1
ATOM 3015 N N . ILE A 1 383 ? -4.543 -5.996 -11.320 1.00 97.56 383 ILE A N 1
ATOM 3016 C CA . ILE A 1 383 ? -4.057 -4.662 -11.703 1.00 97.56 383 ILE A CA 1
ATOM 3017 C C . ILE A 1 383 ? -2.547 -4.613 -11.450 1.00 97.56 383 ILE A C 1
ATOM 3019 O O . ILE A 1 383 ? -2.128 -4.350 -10.323 1.00 97.56 383 ILE A O 1
ATOM 3023 N N . LEU A 1 384 ? -1.741 -4.885 -12.480 1.00 97.19 384 LEU A N 1
ATOM 3024 C CA . LEU A 1 384 ? -0.307 -5.185 -12.341 1.00 97.19 384 LEU A CA 1
ATOM 3025 C C . LEU A 1 384 ? 0.610 -4.139 -12.991 1.00 97.19 384 LEU A C 1
ATOM 3027 O O . LEU A 1 384 ? 1.726 -3.944 -12.519 1.00 97.19 384 LEU A O 1
ATOM 3031 N N . THR A 1 385 ? 0.162 -3.477 -14.060 1.00 96.19 385 THR A N 1
ATOM 3032 C CA . THR A 1 385 ? 0.980 -2.549 -14.865 1.00 96.19 385 THR A CA 1
ATOM 3033 C C . THR A 1 385 ? 0.590 -1.087 -14.646 1.00 96.19 385 THR A C 1
ATOM 3035 O O . THR A 1 385 ? -0.475 -0.793 -14.092 1.00 96.19 385 THR A O 1
ATOM 3038 N N . ARG A 1 386 ? 1.420 -0.141 -15.117 1.00 91.75 386 ARG A N 1
ATOM 3039 C CA . ARG A 1 386 ? 1.070 1.296 -15.127 1.00 91.75 386 ARG A CA 1
ATOM 3040 C C . ARG A 1 386 ? -0.238 1.547 -15.874 1.00 91.75 386 ARG A C 1
ATOM 3042 O O . ARG A 1 386 ? -1.097 2.271 -15.368 1.00 91.75 386 ARG A O 1
ATOM 3049 N N . GLN A 1 387 ? -0.417 0.908 -17.030 1.00 91.56 387 GLN A N 1
ATOM 3050 C CA . GLN A 1 387 ? -1.642 1.018 -17.816 1.00 91.56 387 GLN A CA 1
ATOM 3051 C C . GLN A 1 387 ? -2.884 0.508 -17.061 1.00 91.56 387 GLN A C 1
ATOM 3053 O O . GLN A 1 387 ? -3.940 1.155 -17.110 1.00 91.56 387 GLN A O 1
ATOM 3058 N N . ASP A 1 388 ? -2.764 -0.598 -16.316 1.00 95.81 388 ASP A N 1
ATOM 3059 C CA . ASP A 1 388 ? -3.849 -1.103 -15.466 1.00 95.81 388 ASP A CA 1
ATOM 3060 C C . ASP A 1 388 ? -4.243 -0.050 -14.408 1.00 95.81 388 ASP A C 1
ATOM 3062 O O . ASP A 1 388 ? -5.427 0.236 -14.221 1.00 95.81 388 ASP A O 1
ATOM 3066 N N . VAL A 1 389 ? -3.261 0.585 -13.748 1.00 92.56 389 VAL A N 1
ATOM 3067 C CA . VAL A 1 389 ? -3.510 1.639 -12.739 1.00 92.56 389 VAL A CA 1
ATOM 3068 C C . VAL A 1 389 ? -4.171 2.862 -13.365 1.00 92.56 389 VAL A C 1
ATOM 3070 O O . VAL A 1 389 ? -5.140 3.393 -12.822 1.00 92.56 389 VAL A O 1
ATOM 3073 N N . HIS A 1 390 ? -3.658 3.308 -14.512 1.00 89.44 390 HIS A N 1
ATOM 3074 C CA . HIS A 1 390 ? -4.135 4.504 -15.199 1.00 89.44 390 HIS A CA 1
ATOM 3075 C C . HIS A 1 390 ? -5.609 4.382 -15.607 1.00 89.44 390 HIS A C 1
ATOM 3077 O O . HIS A 1 390 ? -6.393 5.319 -15.443 1.00 89.44 390 HIS A O 1
ATOM 3083 N N . THR A 1 391 ? -6.009 3.206 -16.094 1.00 91.81 391 THR A N 1
ATOM 3084 C CA . THR A 1 391 ? -7.389 2.937 -16.529 1.00 91.81 391 THR A CA 1
ATOM 3085 C C . THR A 1 391 ? -8.308 2.475 -15.394 1.00 91.81 391 THR A C 1
ATOM 3087 O O . THR A 1 391 ? -9.528 2.415 -15.576 1.00 91.81 391 THR A O 1
ATOM 3090 N N . TYR A 1 392 ? -7.768 2.219 -14.196 1.00 93.88 392 TYR A N 1
ATOM 3091 C CA . TYR A 1 392 ? -8.508 1.654 -13.067 1.00 93.88 392 TYR A CA 1
ATOM 3092 C C . TYR A 1 392 ? -9.770 2.446 -12.721 1.00 93.88 392 TYR A C 1
ATOM 3094 O O . TYR A 1 392 ? -10.851 1.871 -12.616 1.00 93.88 392 TYR A O 1
ATOM 3102 N N . ALA A 1 393 ? -9.675 3.772 -12.591 1.00 91.06 393 ALA A N 1
ATOM 3103 C CA . ALA A 1 393 ? -10.823 4.594 -12.205 1.00 91.06 393 ALA A CA 1
ATOM 3104 C C . ALA A 1 393 ? -11.945 4.607 -13.256 1.00 91.06 393 ALA A C 1
ATOM 3106 O O . ALA A 1 393 ? -13.115 4.749 -12.899 1.00 91.06 393 ALA A O 1
ATOM 3107 N N . GLN A 1 394 ? -11.601 4.428 -14.535 1.00 91.62 394 GLN A N 1
ATOM 3108 C CA . GLN A 1 394 ? -12.568 4.332 -15.631 1.00 91.62 394 GLN A CA 1
ATOM 3109 C C . GLN A 1 394 ? -13.259 2.962 -15.644 1.00 91.62 394 GLN A C 1
ATOM 3111 O O . GLN A 1 394 ? -14.466 2.883 -15.867 1.00 91.62 394 GLN A O 1
ATOM 3116 N N . ASN A 1 395 ? -12.514 1.895 -15.342 1.00 92.56 395 ASN A N 1
ATOM 3117 C CA . ASN A 1 395 ? -13.014 0.518 -15.327 1.00 92.56 395 ASN A CA 1
ATOM 3118 C C . ASN A 1 395 ? -13.764 0.168 -14.022 1.00 92.56 395 ASN A C 1
ATOM 3120 O O . ASN A 1 395 ? -14.715 -0.619 -14.023 1.00 92.56 395 ASN A O 1
ATOM 3124 N N . HIS A 1 396 ? -13.387 0.791 -12.902 1.00 95.31 396 HIS A N 1
ATOM 3125 C CA . HIS A 1 396 ? -13.895 0.518 -11.552 1.00 95.31 396 HIS A CA 1
ATOM 3126 C C . HIS A 1 396 ? -14.517 1.750 -10.857 1.00 95.31 396 HIS A C 1
ATOM 3128 O O . HIS A 1 396 ? -14.230 2.005 -9.683 1.00 95.31 396 HIS A O 1
ATOM 3134 N N . PRO A 1 397 ? -15.398 2.530 -11.519 1.00 95.19 397 PRO A N 1
ATOM 3135 C CA . PRO A 1 397 ? -15.888 3.793 -10.969 1.00 95.19 397 PRO A CA 1
ATOM 3136 C C . PRO A 1 397 ? -16.658 3.628 -9.653 1.00 95.19 397 PRO A C 1
ATOM 3138 O O . PRO A 1 397 ? -16.575 4.501 -8.792 1.00 95.19 397 PRO A O 1
ATOM 3141 N N . LEU A 1 398 ? -17.387 2.521 -9.457 1.00 95.88 398 LEU A N 1
ATOM 3142 C CA . LEU A 1 398 ? -18.143 2.306 -8.217 1.00 95.88 398 LEU A CA 1
ATOM 3143 C C . LEU A 1 398 ? -17.223 1.993 -7.034 1.00 95.88 398 LEU A C 1
ATOM 3145 O O . LEU A 1 398 ? -17.457 2.504 -5.944 1.00 95.88 398 LEU A O 1
ATOM 3149 N N . LEU A 1 399 ? -16.159 1.217 -7.250 1.00 94.88 399 LEU A N 1
ATOM 3150 C CA . LEU A 1 399 ? -15.154 0.951 -6.217 1.00 94.88 399 LEU A CA 1
ATOM 3151 C C . LEU A 1 399 ? -14.363 2.206 -5.849 1.00 94.88 399 LEU A C 1
ATOM 3153 O O . LEU A 1 399 ? -14.170 2.480 -4.666 1.00 94.88 399 LEU A O 1
ATOM 3157 N N . VAL A 1 400 ? -13.957 3.002 -6.843 1.00 94.69 400 VAL A N 1
ATOM 3158 C CA . VAL A 1 400 ? -13.284 4.284 -6.585 1.00 94.69 400 VAL A CA 1
ATOM 3159 C C . VAL A 1 400 ? -14.205 5.244 -5.830 1.00 94.69 400 VAL A C 1
ATOM 3161 O O . VAL A 1 400 ? -13.761 5.916 -4.901 1.00 94.69 400 VAL A O 1
ATOM 3164 N N . ASN A 1 401 ? -15.494 5.297 -6.176 1.00 94.50 401 ASN A N 1
ATOM 3165 C CA . ASN A 1 401 ? -16.468 6.124 -5.463 1.00 94.50 401 ASN A CA 1
ATOM 3166 C C . ASN A 1 401 ? -16.722 5.636 -4.031 1.00 94.50 401 ASN A C 1
ATOM 3168 O O . ASN A 1 401 ? -16.860 6.469 -3.134 1.00 94.50 401 ASN A O 1
ATOM 3172 N N . GLU A 1 402 ? -16.755 4.323 -3.801 1.00 94.50 402 GLU A N 1
ATOM 3173 C CA . GLU A 1 402 ? -16.831 3.750 -2.456 1.00 94.50 402 GLU A CA 1
ATOM 3174 C C . GLU A 1 402 ? -15.603 4.143 -1.626 1.00 94.50 402 GLU A C 1
ATOM 3176 O O . GLU A 1 402 ? -15.756 4.700 -0.539 1.00 94.50 402 GLU A O 1
ATOM 3181 N N . LEU A 1 403 ? -14.389 3.961 -2.162 1.00 94.62 403 LEU A N 1
ATOM 3182 C CA . LEU A 1 403 ? -13.154 4.390 -1.499 1.00 94.62 403 LEU A CA 1
ATOM 3183 C C . LEU A 1 403 ? -13.180 5.893 -1.189 1.00 94.62 403 LEU A C 1
ATOM 3185 O O . LEU A 1 403 ? -12.868 6.294 -0.070 1.00 94.62 403 LEU A O 1
ATOM 3189 N N . ARG A 1 404 ? -13.605 6.726 -2.149 1.00 93.69 404 ARG A N 1
ATOM 3190 C CA . ARG A 1 404 ? -13.713 8.180 -1.964 1.00 93.69 404 ARG A CA 1
ATOM 3191 C C . ARG A 1 404 ? -14.701 8.531 -0.857 1.00 93.69 404 ARG A C 1
ATOM 3193 O O . ARG A 1 404 ? -14.399 9.363 -0.009 1.00 93.69 404 ARG A O 1
ATOM 3200 N N . THR A 1 405 ? -15.864 7.885 -0.850 1.00 92.56 405 THR A N 1
ATOM 3201 C CA . THR A 1 405 ? -16.900 8.105 0.164 1.00 92.56 405 THR A CA 1
ATOM 3202 C C . THR A 1 405 ? -16.360 7.758 1.544 1.00 92.56 405 THR A C 1
ATOM 3204 O O . THR A 1 405 ? -16.485 8.574 2.457 1.00 92.56 405 THR A O 1
ATOM 3207 N N . ARG A 1 406 ? -15.681 6.610 1.674 1.00 93.25 406 ARG A N 1
ATOM 3208 C CA . ARG A 1 406 ? -15.046 6.189 2.925 1.00 93.25 406 ARG A CA 1
ATOM 3209 C C . ARG A 1 406 ? -13.970 7.164 3.377 1.00 93.25 406 ARG A C 1
ATOM 3211 O O . ARG A 1 406 ? -13.999 7.581 4.530 1.00 93.25 406 ARG A O 1
ATOM 3218 N N . LEU A 1 407 ? -13.048 7.560 2.502 1.00 91.62 407 LEU A N 1
ATOM 3219 C CA . LEU A 1 407 ? -11.966 8.490 2.854 1.00 91.62 407 LEU A CA 1
ATOM 3220 C C . LEU A 1 407 ? -12.493 9.850 3.344 1.00 91.62 407 LEU A C 1
ATOM 3222 O O . LEU A 1 407 ? -11.847 10.504 4.158 1.00 91.62 407 LEU A O 1
ATOM 3226 N N . VAL A 1 408 ? -13.673 10.272 2.879 1.00 91.19 408 VAL A N 1
ATOM 3227 C CA . VAL A 1 408 ? -14.322 11.510 3.334 1.00 91.19 408 VAL A CA 1
ATOM 3228 C C . VAL A 1 408 ? -15.052 11.326 4.669 1.00 91.19 408 VAL A C 1
ATOM 3230 O O . VAL A 1 408 ? -15.011 12.221 5.514 1.00 91.19 408 VAL A O 1
ATOM 3233 N N . ASN A 1 409 ? -15.753 10.205 4.870 1.00 90.19 409 ASN A N 1
ATOM 3234 C CA . ASN A 1 409 ? -16.702 10.049 5.978 1.00 90.19 409 ASN A CA 1
ATOM 3235 C C . ASN A 1 409 ? -16.233 9.150 7.131 1.00 90.19 409 ASN A C 1
ATOM 3237 O O . ASN A 1 409 ? -16.899 9.128 8.161 1.00 90.19 409 ASN A O 1
ATOM 3241 N N . THR A 1 410 ? -15.106 8.451 6.996 1.00 92.75 410 THR A N 1
ATOM 3242 C CA . THR A 1 410 ? -14.555 7.565 8.031 1.00 92.75 410 THR A CA 1
ATOM 3243 C C . THR A 1 410 ? -13.106 7.903 8.345 1.00 92.75 410 THR A C 1
ATOM 3245 O O . THR A 1 410 ? -12.374 8.449 7.522 1.00 92.75 410 THR A O 1
ATOM 3248 N N . THR A 1 411 ? -12.693 7.587 9.565 1.00 95.06 411 THR A N 1
ATOM 3249 C CA . THR A 1 411 ? -11.281 7.529 9.939 1.00 95.06 411 THR A CA 1
ATOM 3250 C C . THR A 1 411 ? -10.674 6.284 9.295 1.00 95.06 411 THR A C 1
ATOM 3252 O O . THR A 1 411 ? -11.255 5.204 9.385 1.00 95.06 411 THR A O 1
ATOM 3255 N N . PHE A 1 412 ? -9.513 6.412 8.655 1.00 96.38 412 PHE A N 1
ATOM 3256 C CA . PHE A 1 412 ? -8.782 5.261 8.117 1.00 96.38 412 PHE A CA 1
ATOM 3257 C C . PHE A 1 412 ? -7.668 4.830 9.061 1.00 96.38 412 PHE A C 1
ATOM 3259 O O . PHE A 1 412 ? -6.909 5.672 9.538 1.00 96.38 412 PHE A O 1
ATOM 3266 N N . LEU A 1 413 ? -7.537 3.523 9.267 1.00 97.44 413 LEU A N 1
ATOM 3267 C CA . LEU A 1 413 ? -6.365 2.895 9.865 1.00 97.44 413 LEU A CA 1
ATOM 3268 C C . LEU A 1 413 ? -5.628 2.073 8.798 1.00 97.44 413 LEU A C 1
ATOM 3270 O O . LEU A 1 413 ? -6.137 1.053 8.339 1.00 97.44 413 LEU A O 1
ATOM 3274 N N . PHE A 1 414 ? -4.431 2.509 8.417 1.00 97.38 414 PHE A N 1
ATOM 3275 C CA . PHE A 1 414 ? -3.537 1.812 7.495 1.00 97.38 414 PHE A CA 1
ATOM 3276 C C . PHE A 1 414 ? -2.572 0.919 8.282 1.00 97.38 414 PHE A C 1
ATOM 3278 O O . PHE A 1 414 ? -1.865 1.389 9.180 1.00 97.38 414 PHE A O 1
ATOM 3285 N N . VAL A 1 415 ? -2.535 -0.370 7.945 1.00 96.06 415 VAL A N 1
ATOM 3286 C CA . VAL A 1 415 ? -1.691 -1.371 8.610 1.00 96.06 415 VAL A CA 1
ATOM 3287 C C . VAL A 1 415 ? -0.904 -2.145 7.560 1.00 96.06 415 VAL A C 1
ATOM 3289 O O . VAL A 1 415 ? -1.478 -2.704 6.625 1.00 96.06 415 VAL A O 1
ATOM 3292 N N . GLY A 1 416 ? 0.425 -2.132 7.702 1.00 91.56 416 GLY A N 1
ATOM 3293 C CA . GLY A 1 416 ? 1.372 -2.761 6.775 1.00 91.56 416 GLY A CA 1
ATOM 3294 C C . GLY A 1 416 ? 1.252 -2.299 5.323 1.00 91.56 416 GLY A C 1
ATOM 3295 O O . GLY A 1 416 ? 1.560 -3.050 4.397 1.00 91.56 416 GLY A O 1
ATOM 3296 N N . TYR A 1 417 ? 0.768 -1.074 5.140 1.00 92.75 417 TYR A N 1
ATOM 3297 C CA . TYR A 1 417 ? 0.633 -0.405 3.861 1.00 92.75 417 TYR A CA 1
ATOM 3298 C C . TYR A 1 417 ? 1.611 0.767 3.812 1.00 92.75 417 TYR A C 1
ATOM 3300 O O . TYR A 1 417 ? 1.666 1.590 4.723 1.00 92.75 417 TYR A O 1
ATOM 3308 N N . ASP A 1 418 ? 2.415 0.817 2.758 1.00 81.94 418 ASP A N 1
ATOM 3309 C CA . ASP A 1 418 ? 3.567 1.712 2.658 1.00 81.94 418 ASP A CA 1
ATOM 3310 C C . ASP A 1 418 ? 3.202 3.147 2.242 1.00 81.94 418 ASP A C 1
ATOM 3312 O O . ASP A 1 418 ? 4.046 4.037 2.322 1.00 81.94 418 ASP A O 1
ATOM 3316 N N . MET A 1 419 ? 1.948 3.392 1.844 1.00 86.50 419 MET A N 1
ATOM 3317 C CA . MET A 1 419 ? 1.434 4.663 1.318 1.00 86.50 419 MET A CA 1
ATOM 3318 C C . MET A 1 419 ? 2.151 5.142 0.040 1.00 86.50 419 MET A C 1
ATOM 3320 O O . MET A 1 419 ? 2.248 6.354 -0.190 1.00 86.50 419 MET A O 1
ATOM 3324 N N . THR A 1 420 ? 2.685 4.227 -0.778 1.00 80.25 420 THR A N 1
ATOM 3325 C CA . THR A 1 420 ? 3.375 4.570 -2.038 1.00 80.25 420 THR A CA 1
ATOM 3326 C C . THR A 1 420 ? 2.563 4.259 -3.297 1.00 80.25 420 THR A C 1
ATOM 3328 O O . THR A 1 420 ? 2.927 4.732 -4.370 1.00 80.25 420 THR A O 1
ATOM 3331 N N . ASP A 1 421 ? 1.434 3.551 -3.177 1.00 85.94 421 ASP A N 1
ATOM 3332 C CA . ASP A 1 421 ? 0.574 3.177 -4.307 1.00 85.94 421 ASP A CA 1
ATOM 3333 C C . ASP A 1 421 ? 0.082 4.412 -5.103 1.00 85.94 421 ASP A C 1
ATOM 3335 O O . ASP A 1 421 ? -0.651 5.252 -4.558 1.00 85.94 421 ASP A O 1
ATOM 3339 N N . PRO A 1 422 ? 0.426 4.528 -6.399 1.00 79.00 422 PRO A N 1
ATOM 3340 C CA . PRO A 1 422 ? 0.060 5.686 -7.212 1.00 79.00 422 PRO A CA 1
ATOM 3341 C C . PRO A 1 422 ? -1.453 5.8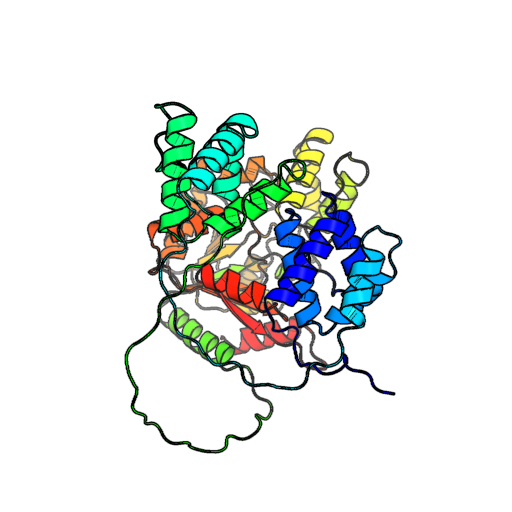55 -7.391 1.00 79.00 422 PRO A C 1
ATOM 3343 O O . PRO A 1 422 ? -1.959 6.978 -7.404 1.00 79.00 422 PRO A O 1
ATOM 3346 N N . GLY A 1 423 ? -2.196 4.749 -7.494 1.00 81.69 423 GLY A N 1
ATOM 3347 C CA . GLY A 1 423 ? -3.643 4.765 -7.708 1.00 81.69 423 GLY A CA 1
ATOM 3348 C C . GLY A 1 423 ? -4.397 5.279 -6.482 1.00 81.69 423 GLY A C 1
ATOM 3349 O O . GLY A 1 423 ? -5.260 6.150 -6.596 1.00 81.69 423 GLY A O 1
ATOM 3350 N N . PHE A 1 424 ? -4.032 4.796 -5.295 1.00 88.75 424 PHE A N 1
ATOM 3351 C CA . PHE A 1 424 ? -4.559 5.307 -4.033 1.00 88.75 424 PHE A CA 1
ATOM 3352 C C . PHE A 1 424 ? -4.175 6.774 -3.821 1.00 88.75 424 PHE A C 1
ATOM 3354 O O . PHE A 1 424 ? -5.030 7.586 -3.463 1.00 88.75 424 PHE A O 1
ATOM 3361 N N . ASN A 1 425 ? -2.908 7.123 -4.070 1.00 85.69 425 ASN A N 1
ATOM 3362 C CA . ASN A 1 425 ? -2.416 8.481 -3.872 1.00 85.69 425 ASN A CA 1
ATOM 3363 C C . ASN A 1 425 ? -3.164 9.491 -4.745 1.00 85.69 425 ASN A C 1
ATOM 3365 O O . ASN A 1 425 ? -3.559 10.539 -4.238 1.00 85.69 425 ASN A O 1
ATOM 3369 N N . LEU A 1 426 ? -3.470 9.134 -5.996 1.00 85.44 426 LEU A N 1
ATOM 3370 C CA . LEU A 1 426 ? -4.297 9.951 -6.879 1.00 85.44 426 LEU A CA 1
ATOM 3371 C C . LEU A 1 426 ? -5.690 10.220 -6.286 1.00 85.44 426 LEU A C 1
ATOM 3373 O O . LEU A 1 426 ? -6.155 11.360 -6.289 1.00 85.44 426 LEU A O 1
ATOM 3377 N N . VAL A 1 427 ? -6.361 9.190 -5.758 1.00 88.44 427 VAL A N 1
ATOM 3378 C CA . VAL A 1 427 ? -7.688 9.342 -5.134 1.00 88.44 427 VAL A CA 1
ATOM 3379 C C . VAL A 1 427 ? -7.606 10.213 -3.881 1.00 88.44 427 VAL A C 1
ATOM 3381 O O . VAL A 1 427 ? -8.447 11.092 -3.689 1.00 88.44 427 VAL A O 1
ATOM 3384 N N . GLN A 1 428 ? -6.592 10.004 -3.042 1.00 87.19 428 GLN A N 1
ATOM 3385 C CA . GLN A 1 428 ? -6.400 10.788 -1.827 1.00 87.19 428 GLN A CA 1
ATOM 3386 C C . GLN A 1 428 ? -6.124 12.266 -2.133 1.00 87.19 428 GLN A C 1
ATOM 3388 O O . GLN A 1 428 ? -6.714 13.142 -1.499 1.00 87.19 428 GLN A O 1
ATOM 3393 N N . ASP A 1 429 ? -5.267 12.557 -3.111 1.00 84.31 429 ASP A N 1
ATOM 3394 C CA . ASP A 1 429 ? -4.902 13.928 -3.464 1.00 84.31 429 ASP A CA 1
ATOM 3395 C C . ASP A 1 429 ? -6.101 14.687 -4.050 1.00 84.31 429 ASP A C 1
ATOM 3397 O O . ASP A 1 429 ? -6.327 15.846 -3.700 1.00 84.31 429 ASP A O 1
ATOM 3401 N N . GLN A 1 430 ? -6.939 14.019 -4.852 1.00 85.06 430 GLN A N 1
ATOM 3402 C CA . GLN A 1 430 ? -8.209 14.581 -5.329 1.00 85.06 430 GLN A CA 1
ATOM 3403 C C . GLN A 1 430 ? -9.137 14.974 -4.172 1.00 85.06 430 GLN A C 1
ATOM 3405 O O . GLN A 1 430 ? -9.732 16.052 -4.195 1.00 85.06 430 GLN A O 1
ATOM 3410 N N . ILE A 1 431 ? -9.252 14.129 -3.144 1.00 86.06 431 ILE A N 1
ATOM 3411 C CA . ILE A 1 431 ? -10.058 14.437 -1.953 1.00 86.06 431 ILE A CA 1
ATOM 3412 C C . ILE A 1 431 ? -9.456 15.618 -1.196 1.00 86.06 431 ILE A C 1
ATOM 3414 O O . ILE A 1 431 ? -10.183 16.543 -0.837 1.00 86.06 431 ILE A O 1
ATOM 3418 N N . GLY A 1 432 ? -8.136 15.628 -1.000 1.00 83.69 432 GLY A N 1
ATOM 3419 C CA . GLY A 1 432 ? -7.434 16.724 -0.337 1.00 83.69 432 GLY A CA 1
ATOM 3420 C C . GLY A 1 432 ? -7.632 18.068 -1.045 1.00 83.69 432 GLY A C 1
ATOM 3421 O O . GLY A 1 432 ? -7.832 19.081 -0.381 1.00 83.69 432 GLY A O 1
ATOM 3422 N N . GLN A 1 433 ? -7.659 18.084 -2.380 1.00 83.56 433 GLN A N 1
ATOM 3423 C CA . GLN A 1 433 ? -7.949 19.288 -3.168 1.00 83.56 433 GLN A CA 1
ATOM 3424 C C . GLN A 1 433 ? -9.408 19.752 -3.032 1.00 83.56 433 GLN A C 1
ATOM 3426 O O . GLN A 1 433 ? -9.665 20.953 -2.993 1.00 83.56 433 GLN A O 1
ATOM 3431 N N . GLN A 1 434 ? -10.363 18.821 -2.947 1.00 84.06 434 GLN A N 1
ATOM 3432 C CA . GLN A 1 434 ? -11.797 19.131 -2.865 1.00 84.06 434 GLN A CA 1
ATOM 3433 C C . GLN A 1 434 ? -12.253 19.536 -1.456 1.00 84.06 434 GLN A C 1
ATOM 3435 O O . GLN A 1 434 ? -13.094 20.419 -1.308 1.00 84.06 434 GLN A O 1
ATOM 3440 N N . VAL A 1 435 ? -11.719 18.880 -0.424 1.00 82.19 435 VAL A N 1
ATOM 3441 C CA . VAL A 1 435 ? -12.147 19.030 0.978 1.00 82.19 435 VAL A CA 1
ATOM 3442 C C . VAL A 1 435 ? -11.185 19.927 1.772 1.00 82.19 435 VAL A C 1
ATOM 3444 O O . VAL A 1 435 ? -11.568 20.547 2.768 1.00 82.19 435 VAL A O 1
ATOM 3447 N N . GLY A 1 436 ? -9.930 20.051 1.333 1.00 79.81 436 GLY A N 1
ATOM 3448 C CA . GLY A 1 436 ? -8.926 20.904 1.961 1.00 79.81 436 GLY A CA 1
ATOM 3449 C C . GLY A 1 436 ? -8.650 20.511 3.413 1.00 79.81 436 GLY A C 1
ATOM 3450 O O . GLY A 1 436 ? -8.475 19.339 3.747 1.00 79.81 436 GLY A O 1
ATOM 3451 N N . ARG A 1 437 ? -8.640 21.508 4.306 1.00 76.69 437 ARG A N 1
ATOM 3452 C CA . ARG A 1 437 ? -8.357 21.331 5.745 1.00 76.69 437 ARG A CA 1
ATOM 3453 C C . ARG A 1 437 ? -9.434 20.555 6.512 1.00 76.69 437 ARG A C 1
ATOM 3455 O O . ARG A 1 437 ? -9.212 20.226 7.670 1.00 76.69 437 ARG A O 1
ATOM 3462 N N . ALA A 1 438 ? -10.595 20.298 5.905 1.00 79.06 438 ALA A N 1
ATOM 3463 C CA . ALA A 1 438 ? -11.660 19.500 6.515 1.00 79.06 438 ALA A CA 1
ATOM 3464 C C . ALA A 1 438 ? -11.495 17.987 6.265 1.00 79.06 438 ALA A C 1
ATOM 3466 O O . ALA A 1 438 ? -12.362 17.207 6.656 1.00 79.06 438 ALA A O 1
ATOM 3467 N N . THR A 1 439 ? -10.408 17.570 5.602 1.00 81.38 439 THR A N 1
ATOM 3468 C CA . THR A 1 439 ? -10.099 16.155 5.363 1.00 81.38 439 THR A CA 1
ATOM 3469 C C . THR A 1 439 ? -9.993 15.422 6.699 1.00 81.38 439 THR A C 1
ATOM 3471 O O . THR A 1 439 ? -9.308 15.890 7.613 1.00 81.38 439 THR A O 1
ATOM 3474 N N . ARG A 1 440 ? -10.681 14.280 6.830 1.00 84.56 440 ARG A N 1
ATOM 3475 C CA . ARG A 1 440 ? -10.605 13.474 8.052 1.00 84.56 440 ARG A CA 1
ATOM 3476 C C . ARG A 1 440 ? -9.179 12.979 8.276 1.00 84.56 440 ARG A C 1
ATOM 3478 O O . ARG A 1 440 ? -8.465 12.629 7.341 1.00 84.56 440 ARG A O 1
ATOM 3485 N N . LEU A 1 441 ? -8.790 12.947 9.545 1.00 86.50 441 LEU A N 1
ATOM 3486 C CA . LEU A 1 441 ? -7.500 12.426 9.966 1.00 86.50 441 LEU A CA 1
ATOM 3487 C C . LEU A 1 441 ? -7.483 10.900 9.798 1.00 86.50 441 LEU A C 1
ATOM 3489 O O . LEU A 1 441 ? -8.348 10.209 10.334 1.00 86.50 441 LEU A O 1
ATOM 3493 N N . GLY A 1 442 ? -6.504 10.381 9.062 1.00 93.25 442 GLY A N 1
ATOM 3494 C CA . GLY A 1 442 ? -6.172 8.957 9.013 1.00 93.25 442 GLY A CA 1
ATOM 3495 C C . GLY A 1 442 ? -4.992 8.624 9.924 1.00 93.25 442 GLY A C 1
ATOM 3496 O O . GLY A 1 442 ? -4.245 9.510 10.335 1.00 93.25 442 GLY A O 1
ATOM 3497 N N . TYR A 1 443 ? -4.791 7.343 10.205 1.00 96.25 443 TYR A N 1
ATOM 3498 C CA . TYR A 1 443 ? -3.686 6.829 11.006 1.00 96.25 443 TYR A CA 1
ATOM 3499 C C . TYR A 1 443 ? -2.962 5.728 10.251 1.00 96.25 443 TYR A C 1
ATOM 3501 O O . TYR A 1 443 ? -3.606 4.862 9.672 1.00 96.25 443 TYR A O 1
ATOM 3509 N N . THR A 1 444 ? -1.634 5.725 10.281 1.00 95.56 444 THR A N 1
ATOM 3510 C CA . THR A 1 444 ? -0.837 4.609 9.761 1.00 95.56 444 THR A CA 1
ATOM 3511 C C . THR A 1 444 ? 0.126 4.120 10.823 1.00 95.56 444 THR A C 1
ATOM 3513 O O . THR A 1 444 ? 0.779 4.930 11.481 1.00 95.56 444 THR A O 1
ATOM 3516 N N . VAL A 1 445 ? 0.229 2.805 10.980 1.00 92.75 445 VAL A N 1
ATOM 3517 C CA . VAL A 1 445 ? 1.200 2.188 11.890 1.00 92.75 445 VAL A CA 1
ATOM 3518 C C . VAL A 1 445 ? 2.492 1.953 11.125 1.00 92.75 445 VAL A C 1
ATOM 3520 O O . VAL A 1 445 ? 2.474 1.335 10.062 1.00 92.75 445 VAL A O 1
ATOM 3523 N N . MET A 1 446 ? 3.605 2.475 11.634 1.00 88.25 446 MET A N 1
ATOM 3524 C CA . MET A 1 446 ? 4.926 2.300 11.028 1.00 88.25 446 MET A CA 1
ATOM 3525 C C . MET A 1 446 ? 5.976 2.050 12.106 1.00 88.25 446 MET A C 1
ATOM 3527 O O . MET A 1 446 ? 5.831 2.501 13.240 1.00 88.25 446 MET A O 1
ATOM 3531 N N . MET A 1 447 ? 7.049 1.364 11.725 1.00 82.25 447 MET A N 1
ATOM 3532 C CA . MET A 1 447 ? 8.193 1.103 12.595 1.00 82.25 447 MET A CA 1
ATOM 3533 C C . MET A 1 447 ? 9.304 2.093 12.272 1.00 82.25 447 MET A C 1
ATOM 3535 O O . MET A 1 447 ? 9.693 2.202 11.109 1.00 82.25 447 MET A O 1
ATOM 3539 N N . ASN A 1 448 ? 9.826 2.787 13.283 1.00 77.62 448 ASN A N 1
ATOM 3540 C CA . ASN A 1 448 ? 10.966 3.705 13.155 1.00 77.62 448 ASN A CA 1
ATOM 3541 C C . ASN A 1 448 ? 10.885 4.685 11.959 1.00 77.62 448 ASN A C 1
ATOM 3543 O O . ASN A 1 448 ? 11.897 5.005 11.337 1.00 77.62 448 ASN A O 1
ATOM 3547 N N . ALA A 1 449 ? 9.691 5.183 11.632 1.00 73.56 449 ALA A N 1
ATOM 3548 C CA . ALA A 1 449 ? 9.490 6.143 10.555 1.00 73.56 449 ALA A CA 1
ATOM 3549 C C . ALA A 1 449 ? 10.271 7.441 10.822 1.00 73.56 449 ALA A C 1
ATOM 3551 O O . ALA A 1 449 ? 10.133 8.045 11.893 1.00 73.56 449 ALA A O 1
ATOM 3552 N N . SER A 1 450 ? 11.040 7.907 9.830 1.00 74.38 450 SER A N 1
ATOM 3553 C CA . SER A 1 450 ? 11.794 9.162 9.927 1.00 74.38 450 SER A CA 1
ATOM 3554 C C . SER A 1 450 ? 10.862 10.352 10.179 1.00 74.38 450 SER A C 1
ATOM 3556 O O . SER A 1 450 ? 9.690 10.354 9.787 1.00 74.38 450 SER A O 1
ATOM 3558 N N . LEU A 1 451 ? 11.368 11.407 10.826 1.00 70.69 451 LEU A N 1
ATOM 3559 C CA . LEU A 1 451 ? 10.567 12.609 11.093 1.00 70.69 451 LEU A CA 1
ATOM 3560 C C . LEU A 1 451 ? 10.020 13.235 9.804 1.00 70.69 451 LEU A C 1
ATOM 3562 O O . LEU A 1 451 ? 8.903 13.751 9.804 1.00 70.69 451 LEU A O 1
ATOM 3566 N N . GLN A 1 452 ? 10.764 13.142 8.703 1.00 65.62 452 GLN A N 1
ATOM 3567 C CA . GLN A 1 452 ? 10.331 13.625 7.394 1.00 65.62 452 GLN A CA 1
ATOM 3568 C C . GLN A 1 452 ? 9.149 12.827 6.861 1.00 65.62 452 GLN A C 1
ATOM 3570 O O . GLN A 1 452 ? 8.136 13.408 6.462 1.00 65.62 452 GLN A O 1
ATOM 3575 N N . ARG A 1 453 ? 9.237 11.490 6.927 1.00 73.56 453 ARG A N 1
ATOM 3576 C CA . ARG A 1 453 ? 8.140 10.599 6.542 1.00 73.56 453 ARG A CA 1
ATOM 3577 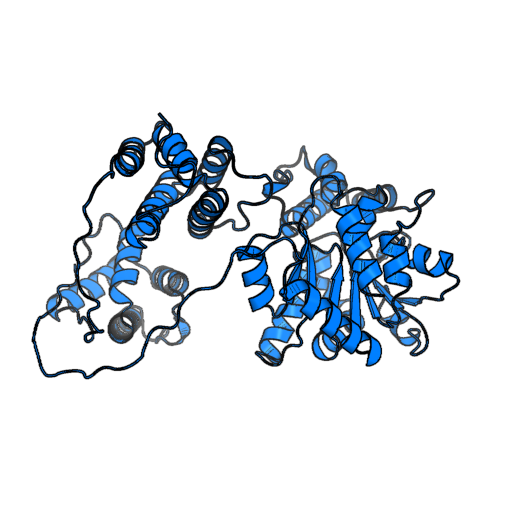C C . ARG A 1 453 ? 6.883 10.930 7.337 1.00 73.56 453 ARG A C 1
ATOM 3579 O O . ARG A 1 453 ? 5.807 11.078 6.756 1.00 73.56 453 ARG A O 1
ATOM 3586 N N . GLN A 1 454 ? 7.034 11.128 8.647 1.00 80.94 454 GLN A N 1
ATOM 3587 C CA . GLN A 1 454 ? 5.936 11.519 9.526 1.00 80.94 454 GLN A CA 1
ATOM 3588 C C . GLN A 1 454 ? 5.342 12.884 9.155 1.00 80.94 454 GLN A C 1
ATOM 3590 O O . GLN A 1 454 ? 4.123 13.008 9.062 1.00 80.94 454 GLN A O 1
ATOM 3595 N N . GLN A 1 455 ? 6.166 13.909 8.926 1.00 73.50 455 GLN A N 1
ATOM 3596 C CA . GLN A 1 455 ? 5.696 15.247 8.550 1.00 73.50 455 GLN A CA 1
ATOM 3597 C C . GLN A 1 455 ? 4.972 15.251 7.198 1.00 73.50 455 GLN A C 1
ATOM 3599 O O . GLN A 1 455 ? 3.905 15.853 7.083 1.00 73.50 455 GLN A O 1
ATOM 3604 N N . ARG A 1 456 ? 5.499 14.542 6.196 1.00 74.56 456 ARG A N 1
ATOM 3605 C CA . ARG A 1 456 ? 4.882 14.419 4.867 1.00 74.56 456 ARG A CA 1
ATOM 3606 C C . ARG A 1 456 ? 3.517 13.738 4.931 1.00 74.56 456 ARG A C 1
ATOM 3608 O O . ARG A 1 456 ? 2.560 14.220 4.333 1.00 74.56 456 ARG A O 1
ATOM 3615 N N . LEU A 1 457 ? 3.400 12.645 5.685 1.00 83.81 457 LEU A N 1
ATOM 3616 C CA . LEU A 1 457 ? 2.110 11.980 5.879 1.00 83.81 457 LEU A CA 1
ATOM 3617 C C . LEU A 1 457 ? 1.129 12.887 6.639 1.00 83.81 457 LEU A C 1
ATOM 3619 O O . LEU A 1 457 ? -0.031 12.989 6.241 1.00 83.81 457 LEU A O 1
ATOM 3623 N N . ARG A 1 458 ? 1.598 13.662 7.629 1.00 86.69 458 ARG A N 1
ATOM 3624 C CA . ARG A 1 458 ? 0.757 14.657 8.324 1.00 86.69 458 ARG A CA 1
ATOM 3625 C C . ARG A 1 458 ? 0.237 15.755 7.394 1.00 86.69 458 ARG A C 1
ATOM 3627 O O . ARG A 1 458 ? -0.909 16.162 7.551 1.00 86.69 458 ARG A O 1
ATOM 3634 N N . GLN A 1 459 ? 1.020 16.208 6.409 1.00 82.19 459 GLN A N 1
ATOM 3635 C CA . GLN A 1 459 ? 0.551 17.167 5.390 1.00 82.19 459 GLN A CA 1
ATOM 3636 C C . GLN A 1 459 ? -0.604 16.604 4.548 1.00 82.19 459 GLN A C 1
ATOM 3638 O O . GLN A 1 459 ? -1.475 17.352 4.108 1.00 82.19 459 GLN A O 1
ATOM 3643 N N . ARG A 1 460 ? -0.656 15.279 4.385 1.00 81.69 460 ARG A N 1
ATOM 3644 C CA . ARG A 1 460 ? -1.748 14.545 3.728 1.00 81.69 460 ARG A CA 1
ATOM 3645 C C . ARG A 1 460 ? -2.832 14.082 4.713 1.00 81.69 460 ARG A C 1
ATOM 3647 O O . ARG A 1 460 ? -3.615 13.199 4.385 1.00 81.69 460 ARG A O 1
ATOM 3654 N N . HIS A 1 461 ? -2.888 14.687 5.905 1.00 88.50 461 HIS A N 1
ATOM 3655 C CA . HIS A 1 461 ? -3.839 14.373 6.979 1.00 88.50 461 HIS A CA 1
ATOM 3656 C C . HIS A 1 461 ? -3.769 12.909 7.449 1.00 88.50 461 HIS A C 1
ATOM 3658 O O . HIS A 1 461 ? -4.775 12.319 7.831 1.00 88.50 461 HIS A O 1
ATOM 3664 N N . ILE A 1 462 ? -2.570 12.322 7.448 1.00 91.50 462 ILE A N 1
ATOM 3665 C CA . ILE A 1 462 ? -2.301 10.986 7.988 1.00 91.50 462 ILE A CA 1
ATOM 3666 C C . ILE A 1 462 ? -1.319 11.108 9.153 1.00 91.50 462 ILE A C 1
ATOM 3668 O O . ILE A 1 462 ? -0.166 11.510 8.992 1.00 91.50 462 ILE A O 1
ATOM 3672 N N . GLN A 1 463 ? -1.762 10.742 10.347 1.00 93.25 463 GLN A N 1
ATOM 3673 C CA 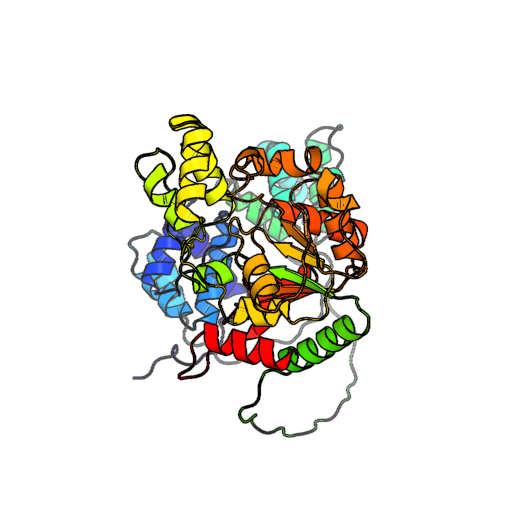. GLN A 1 463 ? -0.920 10.671 11.528 1.00 93.25 463 GLN A CA 1
ATOM 3674 C C . GLN A 1 463 ? -0.183 9.331 11.575 1.00 93.25 463 GLN A C 1
ATOM 3676 O O . GLN A 1 463 ? -0.786 8.261 11.540 1.00 93.25 463 GLN A O 1
ATOM 3681 N N . VAL A 1 464 ? 1.141 9.388 11.685 1.00 90.56 464 VAL A N 1
ATOM 3682 C CA . VAL A 1 464 ? 1.955 8.186 11.876 1.00 90.56 464 VAL A CA 1
ATOM 3683 C C . VAL A 1 464 ? 1.956 7.800 13.350 1.00 90.56 464 VAL A C 1
ATOM 3685 O O . VAL A 1 464 ? 2.348 8.594 14.207 1.00 90.56 464 VAL A O 1
ATOM 3688 N N . ILE A 1 465 ? 1.539 6.570 13.619 1.00 92.69 465 ILE A N 1
ATOM 3689 C CA . ILE A 1 465 ? 1.735 5.864 14.879 1.00 92.69 465 ILE A CA 1
ATOM 3690 C C . ILE A 1 465 ? 3.083 5.165 14.743 1.00 92.69 465 ILE A C 1
ATOM 3692 O O . ILE A 1 465 ? 3.186 4.084 14.163 1.00 92.69 465 ILE A O 1
ATOM 3696 N N . ASN A 1 466 ? 4.130 5.869 15.167 1.00 87.44 466 ASN A N 1
ATOM 3697 C CA . ASN A 1 466 ? 5.498 5.398 15.030 1.00 87.44 466 ASN A CA 1
ATOM 3698 C C . ASN A 1 466 ? 5.866 4.528 16.233 1.00 87.44 466 ASN A C 1
ATOM 3700 O O . ASN A 1 466 ? 6.111 5.062 17.316 1.00 87.44 466 ASN A O 1
ATOM 3704 N N . LEU A 1 467 ? 5.887 3.215 16.038 1.00 84.88 467 LEU A N 1
ATOM 3705 C CA . LEU A 1 467 ? 6.277 2.262 17.068 1.00 84.88 467 LEU A CA 1
ATOM 3706 C C . LEU A 1 467 ? 7.805 2.154 17.103 1.00 84.88 467 LEU A C 1
ATOM 3708 O O . LEU A 1 467 ? 8.463 2.050 16.059 1.00 84.88 467 LEU A O 1
ATOM 3712 N N . ALA A 1 468 ? 8.366 2.216 18.309 1.00 76.44 468 ALA A N 1
ATOM 3713 C CA . ALA A 1 468 ? 9.788 2.003 18.532 1.00 76.44 468 ALA A CA 1
ATOM 3714 C C . ALA A 1 468 ? 10.097 0.499 18.533 1.00 76.44 468 ALA A C 1
ATOM 3716 O O . ALA A 1 468 ? 9.253 -0.323 18.883 1.00 76.44 468 ALA A O 1
ATOM 3717 N N . LEU A 1 469 ? 11.314 0.133 18.133 1.00 71.25 469 LEU A N 1
ATOM 3718 C CA . LEU A 1 469 ? 11.812 -1.221 18.359 1.00 71.25 469 LEU A CA 1
ATOM 3719 C C . LEU A 1 469 ? 12.426 -1.298 19.754 1.00 71.25 469 LEU A C 1
ATOM 3721 O O . LEU A 1 469 ? 13.501 -0.742 19.979 1.00 71.25 469 LEU A O 1
ATOM 3725 N N . ASP A 1 470 ? 11.753 -1.995 20.665 1.00 68.38 470 ASP A N 1
ATOM 3726 C CA . ASP A 1 470 ? 12.324 -2.311 21.972 1.00 68.38 470 ASP A CA 1
ATOM 3727 C C . ASP A 1 470 ? 13.408 -3.389 21.857 1.00 68.38 470 ASP A C 1
ATOM 3729 O O . ASP A 1 470 ? 13.331 -4.296 21.020 1.00 68.38 470 ASP A O 1
ATOM 3733 N N . GLU A 1 471 ? 14.410 -3.328 22.737 1.00 62.16 471 GLU A N 1
ATOM 3734 C CA . GLU A 1 471 ? 15.433 -4.369 22.839 1.00 62.16 471 GLU A CA 1
ATOM 3735 C C . GLU A 1 471 ? 14.774 -5.735 23.107 1.00 62.16 471 GLU A C 1
ATOM 3737 O O . GLU A 1 471 ? 14.135 -5.948 24.136 1.00 62.16 471 GLU A O 1
ATOM 3742 N N . GLY A 1 472 ? 14.924 -6.670 22.163 1.00 62.47 472 GLY A N 1
ATOM 3743 C CA . GLY A 1 472 ? 14.428 -8.045 22.282 1.00 62.47 472 GLY A CA 1
ATOM 3744 C C . GLY A 1 472 ? 13.063 -8.330 21.646 1.00 62.47 472 GLY A C 1
ATOM 3745 O O . GLY A 1 472 ? 12.690 -9.499 21.588 1.00 62.47 472 GLY A O 1
ATOM 3746 N N . HIS A 1 473 ? 12.356 -7.325 21.119 1.00 68.12 473 HIS A N 1
ATOM 3747 C CA . HIS A 1 473 ? 11.100 -7.526 20.386 1.00 68.12 473 HIS A CA 1
ATOM 3748 C C . HIS A 1 473 ? 11.302 -7.339 18.884 1.00 68.12 473 HIS A C 1
ATOM 3750 O O . HIS A 1 473 ? 12.001 -6.427 18.436 1.00 68.12 473 HIS A O 1
ATOM 3756 N N . THR A 1 474 ? 10.676 -8.197 18.079 1.00 76.00 474 THR A N 1
ATOM 3757 C CA . THR A 1 474 ? 10.686 -8.011 16.627 1.00 76.00 474 THR A CA 1
ATOM 3758 C C . THR A 1 474 ? 9.703 -6.900 16.226 1.00 76.00 474 THR A C 1
ATOM 3760 O O . THR A 1 474 ? 8.746 -6.625 16.956 1.00 76.00 474 THR A O 1
ATOM 3763 N N . PRO A 1 475 ? 9.866 -6.272 15.042 1.00 75.00 475 PRO A N 1
ATOM 3764 C CA . PRO A 1 475 ? 8.870 -5.334 14.514 1.00 75.00 475 PRO A CA 1
ATOM 3765 C C . PRO A 1 475 ? 7.456 -5.929 14.451 1.00 75.00 475 PRO A C 1
ATOM 3767 O O . PRO A 1 475 ? 6.459 -5.230 14.617 1.00 75.00 475 PRO A O 1
ATOM 3770 N N . HIS A 1 476 ? 7.387 -7.241 14.226 1.00 78.25 476 HIS A N 1
ATOM 3771 C CA . HIS A 1 476 ? 6.156 -8.012 14.231 1.00 78.25 476 HIS A CA 1
ATOM 3772 C C . HIS A 1 476 ? 5.500 -8.015 15.619 1.00 78.25 476 HIS A C 1
ATOM 3774 O O . HIS A 1 476 ? 4.313 -7.723 15.721 1.00 78.25 476 HIS A O 1
ATOM 3780 N N . ASP A 1 477 ? 6.261 -8.277 16.683 1.00 81.62 477 ASP A N 1
ATOM 3781 C CA . ASP A 1 477 ? 5.727 -8.353 18.051 1.00 81.62 477 ASP A CA 1
ATOM 3782 C C . ASP A 1 477 ? 5.195 -7.000 18.536 1.00 81.62 477 ASP A C 1
ATOM 3784 O O . ASP A 1 477 ? 4.140 -6.938 19.159 1.00 81.62 477 ASP A O 1
ATOM 3788 N N . GLN A 1 478 ? 5.873 -5.911 18.170 1.00 85.19 478 GLN A N 1
ATOM 3789 C CA . GLN A 1 478 ? 5.432 -4.543 18.464 1.00 85.19 478 GLN A CA 1
ATOM 3790 C C . GLN A 1 478 ? 4.101 -4.207 17.779 1.00 85.19 478 GLN A C 1
ATOM 3792 O O . GLN A 1 478 ? 3.179 -3.686 18.407 1.00 85.19 478 GLN A O 1
ATOM 3797 N N . LEU A 1 479 ? 3.966 -4.554 16.495 1.00 87.94 479 LEU A N 1
ATOM 3798 C CA . LEU A 1 479 ? 2.706 -4.380 15.773 1.00 87.94 479 LEU A CA 1
ATOM 3799 C C . LEU A 1 479 ? 1.575 -5.199 16.412 1.00 87.94 479 LEU A C 1
ATOM 3801 O O . LEU A 1 479 ? 0.452 -4.707 16.517 1.00 87.94 479 LEU A O 1
ATOM 3805 N N . LEU A 1 480 ? 1.859 -6.435 16.829 1.00 88.31 480 LEU A N 1
ATOM 3806 C CA . LEU A 1 480 ? 0.875 -7.282 17.498 1.00 88.31 480 LEU A CA 1
ATOM 3807 C C . LEU A 1 480 ? 0.430 -6.691 18.833 1.00 88.31 480 LEU A C 1
ATOM 3809 O O . LEU A 1 480 ? -0.771 -6.541 19.030 1.00 88.31 480 LEU A O 1
ATOM 3813 N N . GLY A 1 481 ? 1.368 -6.300 19.700 1.00 88.88 481 GLY A N 1
ATOM 3814 C CA . GLY A 1 481 ? 1.045 -5.686 20.989 1.00 88.88 481 GLY A CA 1
ATOM 3815 C C . GLY A 1 481 ? 0.205 -4.419 20.824 1.00 88.88 481 GLY A C 1
ATOM 3816 O O . GLY A 1 481 ? -0.782 -4.225 21.531 1.00 88.88 481 GLY A O 1
ATOM 3817 N N . TRP A 1 482 ? 0.518 -3.598 19.818 1.00 91.69 482 TRP A N 1
ATOM 3818 C CA . TRP A 1 482 ? -0.279 -2.414 19.504 1.00 91.69 482 TRP A CA 1
ATOM 3819 C C . TRP A 1 482 ? -1.693 -2.755 18.994 1.00 91.69 482 TRP A C 1
ATOM 3821 O O . TRP A 1 482 ? -2.666 -2.123 19.405 1.00 91.69 482 TRP A O 1
ATOM 3831 N N . LEU A 1 483 ? -1.835 -3.761 18.121 1.00 91.31 483 LEU A N 1
ATOM 3832 C CA . LEU A 1 483 ? -3.146 -4.216 17.636 1.00 91.31 483 LEU A CA 1
ATOM 3833 C C . LEU A 1 483 ? -3.996 -4.830 18.757 1.00 91.31 483 LEU A C 1
ATOM 3835 O O . LEU A 1 483 ? -5.203 -4.597 18.798 1.00 91.31 483 LEU A O 1
ATOM 3839 N N . GLU A 1 484 ? -3.382 -5.582 19.669 1.00 91.19 484 GLU A N 1
ATOM 3840 C CA . GLU A 1 484 ? -4.037 -6.111 20.870 1.00 91.19 484 GLU A CA 1
ATOM 3841 C C . GLU A 1 484 ? -4.494 -4.985 21.798 1.00 91.19 484 GLU A C 1
ATOM 3843 O O . GLU A 1 484 ? -5.606 -5.034 22.316 1.00 91.19 484 GLU A O 1
ATOM 3848 N N . ALA A 1 485 ? -3.682 -3.937 21.956 1.00 90.12 485 ALA A N 1
ATOM 3849 C CA . ALA A 1 485 ? -4.032 -2.762 22.746 1.00 90.12 485 ALA A CA 1
ATOM 3850 C C . ALA A 1 485 ? -5.136 -1.897 22.114 1.00 90.12 485 ALA A C 1
ATOM 3852 O O . ALA A 1 485 ? -5.707 -1.057 22.811 1.00 90.12 485 ALA A O 1
ATOM 3853 N N . LEU A 1 486 ? -5.428 -2.056 20.819 1.00 90.44 486 LEU A N 1
ATOM 3854 C CA . LEU A 1 486 ? -6.519 -1.353 20.140 1.00 90.44 486 LEU A CA 1
ATOM 3855 C C . LEU A 1 486 ? -7.883 -2.026 20.369 1.00 90.44 486 LEU A C 1
ATOM 3857 O O . LEU A 1 486 ? -8.884 -1.311 20.505 1.00 90.44 486 LEU A O 1
ATOM 3861 N N . LEU A 1 487 ? -7.910 -3.364 20.396 1.00 85.38 487 LEU A N 1
ATOM 3862 C CA . LEU A 1 487 ? -9.093 -4.168 20.737 1.00 85.38 487 LEU A CA 1
ATOM 3863 C C . LEU A 1 487 ? -9.554 -3.896 22.180 1.00 85.38 487 LEU A C 1
ATOM 3865 O O . LEU A 1 487 ? -10.763 -4.105 22.425 1.00 85.38 487 LEU A O 1
#

pLDDT: mean 75.14, std 21.27, range [22.48, 98.5]

Foldseek 3Di:
DDDAQPPDDPDPVPPVLLVLQLVLQLVQCVVPLVRLVVLLVQLPQDFQQDDPDPDSSNRSNSSCVSCVVVSSNLSSLVSVLPDPDPCNVVSVVSVVPPDDDDDDDDDDDDDDFQDDDPVLLVVQLVCCVVPDDPVRVVVLCVVVVHDLVPFDPPPDDSRSSVVVSVVCRVVVVNVVSQVVVCVVCVVDDHDDGDDDDDDDDDDDDDDDDDDDDDDDDDDDDDPLLVVVLVVLLVLLVVLQEEEEEECQQVVVLVFDDLCVLQQVLCVPPPLHADPPSNGAPQSQQVSLVRSCVVPNLVVSLVSLLVRAECVVTARDVLLLLVLPRSHAHYEYQGQHCRNVRSCVVVVADEQEALALVSVVVRDPNHHYYDHQQHYSVPSVSGQGHPVSLVCSCVRHVNSLVVVLVSQARHAYEYESHPPRDPSVVVSLVVSCVVCPPSGAAYEYEDEPDDPVNQVVCVNSNYHYSYFYDDVPDDPVRRSSVSSVSSD

Sequence (487 aa):
MKNFLDNHPPDWTNPEEIQRLNEYLIGYANNKPDRLLHLAQLAGIANGTFPENDAIFKMSRELIEEMALQRKLRTLVEVAAEQDTVYKERFTALLTLTTRPANKLAIAETPASSNMPAPQRRQFRQDLNTYFTISELQGLCFDLGIDYEQFPQNQGKGKFIESLVAFLERDNRLEQFLVLCGFERGHVKWPSITAVTTNPIFAHPSNQPRIAGSPSPTQGESPVVDAAIINLREALSRGDLAVFVGSQLSQMAGLPAIADVLRPLVSSSDTPLPPDQYLTSDHLLEAAETYEVDAGRNALVRRFIDAYQTVGVQPTLAHRLLAQLPVQAYFTTNYDNLLELAFLAQNRPCTPIIRNSNLPYASRDKAYIARLRGDVSQPDTLILTRQDVHTYAQNHPLLVNELRTRLVNTTFLFVGYDMTDPGFNLVQDQIGQQVGRATRLGYTVMMNASLQRQQRLRQRHIQVINLALDEGHTPHDQLLGWLEALL

Radius of gyration: 27.61 Å; chains: 1; bounding box: 66×80×63 Å